Protein AF-0000000082937594 (afdb_homodimer)

Solvent-accessible surface area (backbone atoms only — not comparable to full-atom values): 28287 Å² total; per-residue (Å²): 107,52,83,74,74,32,84,75,41,49,73,41,79,60,53,69,94,80,66,46,32,29,34,35,37,44,93,90,44,48,30,33,34,30,58,64,59,48,89,61,48,63,60,37,21,73,70,55,38,29,62,51,67,73,51,75,46,75,46,94,88,66,49,33,39,36,32,23,52,54,73,66,56,42,58,41,51,65,80,52,63,70,39,54,64,53,30,38,51,51,35,52,48,46,65,32,62,67,58,35,53,50,47,43,70,75,66,46,61,71,57,47,70,68,55,52,52,52,52,50,59,66,31,70,66,42,53,51,38,43,73,75,30,68,66,56,31,50,53,54,49,51,49,61,74,43,51,83,73,46,73,74,88,71,62,20,45,27,54,75,63,68,54,42,74,33,28,38,38,32,79,85,72,45,67,27,60,51,83,61,79,62,49,42,29,20,55,55,38,51,39,51,26,53,36,39,78,66,64,44,59,74,92,47,44,59,62,50,29,54,46,37,69,48,82,81,44,69,63,55,52,50,32,14,50,51,45,46,52,54,50,46,54,53,48,34,53,51,24,55,76,69,67,36,59,66,61,26,51,17,38,49,43,33,49,52,56,70,75,99,107,52,85,75,75,32,85,74,41,48,72,40,79,59,52,68,94,80,66,47,32,30,34,34,40,42,93,90,44,48,32,33,34,31,58,63,58,48,88,61,49,62,61,36,21,76,70,55,36,28,61,51,66,72,50,74,45,75,45,93,89,67,50,34,38,34,31,23,52,53,72,66,56,42,57,41,49,66,80,53,64,70,38,55,65,53,30,36,50,52,35,52,49,46,66,32,61,66,58,34,54,50,48,43,71,75,65,45,62,72,56,47,69,67,55,52,51,52,54,50,59,67,31,69,67,42,53,52,37,44,72,74,32,67,66,56,30,52,53,53,49,50,50,62,74,43,51,81,73,45,73,74,87,71,65,20,45,27,53,74,63,69,56,41,73,33,27,38,37,32,77,84,72,46,68,25,59,50,82,61,79,62,50,42,30,20,55,55,38,50,41,51,28,53,36,38,77,67,62,45,59,73,91,45,45,59,62,49,29,53,46,37,69,48,80,82,44,68,61,53,51,52,33,13,50,51,43,47,52,54,52,46,53,52,46,35,54,52,24,57,76,69,66,36,58,66,60,27,50,17,39,50,43,32,51,52,58,70,76,99

InterPro domains:
  IPR002575 Aminoglycoside phosphotransferase [PF01636] (14-214)
  IPR011009 Protein kinase-like domain superfamily [SSF56112] (3-231)
  IPR052077 Cell Cycle Regulator and Phase Variation Mediator [PTHR40086] (3-246)

Organism: NCBI:txid1808955

pLDDT: mean 93.01, std 6.64, range [60.53, 98.81]

Radius of gyration: 26.79 Å; Cα contacts (8 Å, |Δi|>4): 772; chains: 2; bounding box: 60×71×58 Å

Secondary structure (DSSP, 8-state):
-HHHH-TTSEEEE---SSS-EEEEEETTEEEEEEET--TTHHHHHHTTSSSPEEEEEE-TTS-EEEEEE--SEEEPPGGGGG-HHHHHHHHHHHT-HHHHHHHHHTT--B--HHHHHHHHHHSHHHHHHHHH-HHHHHHHHHHHHHGGG---S--EEE-S---GGGEEEETT--EEE---TT-EEE-THHHHHHHHHHHS-GGGHHHHHHHHT----HHHHHHHHHHHHHHHHHHHHHHHHTT-HHHHHHHHHHHHHHH-/-HHHH-TTSEEEE---SSS-EEEEEETTEEEEEEET--TTHHHHHHTTSSSPEEEEEE-TTS-EEEEEE--SEEEPPGGGGG-HHHHHHHHHHHT-HHHHHHHHHTT--B--HHHHHHHHHHSHHHHHHHHH-HHHHHHHHHHHHHGGG---S--EEE-S---GGGEEEETT--EEE---TT-EEE-THHHHHHHHHHHS-GGGHHHHHHHHT----HHHHHHHHHHHHHHHHHHHHHHHHTT-HHHHHHHHHHHHHHH-

Structure (mmCIF, N/CA/C/O backbone):
data_AF-0000000082937594-model_v1
#
loop_
_entity.id
_entity.type
_entity.pdbx_description
1 polymer 'Phosphotransferase family protein'
#
loop_
_atom_site.group_PDB
_atom_site.id
_atom_site.type_symbol
_atom_site.label_atom_id
_atom_site.label_alt_id
_atom_site.label_comp_id
_atom_site.label_asym_id
_atom_site.label_entity_id
_atom_site.label_seq_id
_atom_site.pdbx_PDB_ins_code
_atom_site.Cartn_x
_atom_site.Cartn_y
_atom_site.Cartn_z
_atom_site.occupancy
_atom_site.B_iso_or_equiv
_atom_site.auth_seq_id
_atom_site.auth_comp_id
_atom_site.auth_asym_id
_atom_site.auth_atom_id
_atom_site.pdbx_PDB_model_num
ATOM 1 N N . MET A 1 1 ? 28.141 16.672 8.039 1 61.06 1 MET A N 1
ATOM 2 C CA . MET A 1 1 ? 27.453 16.891 9.305 1 61.06 1 MET A CA 1
ATOM 3 C C . MET A 1 1 ? 28.438 17 10.461 1 61.06 1 MET A C 1
ATOM 5 O O . MET A 1 1 ? 28.266 17.844 11.352 1 61.06 1 MET A O 1
ATOM 9 N N . GLU A 1 2 ? 29.469 16.203 10.398 1 60.94 2 GLU A N 1
ATOM 10 C CA . GLU A 1 2 ? 30.469 16.312 11.453 1 60.94 2 GLU A CA 1
ATOM 11 C C . GLU A 1 2 ? 31.125 17.688 11.445 1 60.94 2 GLU A C 1
ATOM 13 O O . GLU A 1 2 ? 31.422 18.25 12.508 1 60.94 2 GLU A O 1
ATOM 18 N N . ASP A 1 3 ? 31.266 18.188 10.266 1 66.94 3 ASP A N 1
ATOM 19 C CA . ASP A 1 3 ? 31.875 19.5 10.164 1 66.94 3 ASP A CA 1
ATOM 20 C C . ASP A 1 3 ? 30.938 20.594 10.695 1 66.94 3 ASP A C 1
ATOM 22 O O . ASP A 1 3 ? 31.391 21.656 11.109 1 66.94 3 ASP A O 1
ATOM 26 N N . LEU A 1 4 ? 29.734 20.266 10.75 1 72.5 4 LEU A N 1
ATOM 27 C CA . LEU A 1 4 ? 28.719 21.25 11.141 1 72.5 4 LEU A CA 1
ATOM 28 C C . LEU A 1 4 ? 28.656 21.375 12.656 1 72.5 4 LEU A C 1
ATOM 30 O O . LEU A 1 4 ? 28.562 22.469 13.195 1 72.5 4 LEU A O 1
ATOM 34 N N . LEU A 1 5 ? 28.703 20.266 13.383 1 77.56 5 LEU A N 1
ATOM 35 C CA . LEU A 1 5 ? 28.5 20.281 14.828 1 77.56 5 LEU A CA 1
ATOM 36 C C . LEU A 1 5 ? 29.828 20.156 15.562 1 77.56 5 LEU A C 1
ATOM 38 O O . LEU A 1 5 ? 29.938 20.531 16.734 1 77.56 5 LEU A O 1
ATOM 42 N N . GLY A 1 6 ? 30.797 19.766 14.844 1 79.06 6 GLY A N 1
ATOM 43 C CA . GLY A 1 6 ? 32.062 19.484 15.469 1 79.06 6 GLY A CA 1
ATOM 44 C C . GLY A 1 6 ? 32.344 18.016 15.68 1 79.06 6 GLY A C 1
ATOM 45 O O . GLY A 1 6 ? 31.391 17.203 15.703 1 79.06 6 GLY A O 1
ATOM 46 N N . LYS A 1 7 ? 33.562 17.562 15.773 1 78.5 7 LYS A N 1
ATOM 47 C CA . LYS A 1 7 ? 34.031 16.172 15.836 1 78.5 7 LYS A CA 1
ATOM 48 C 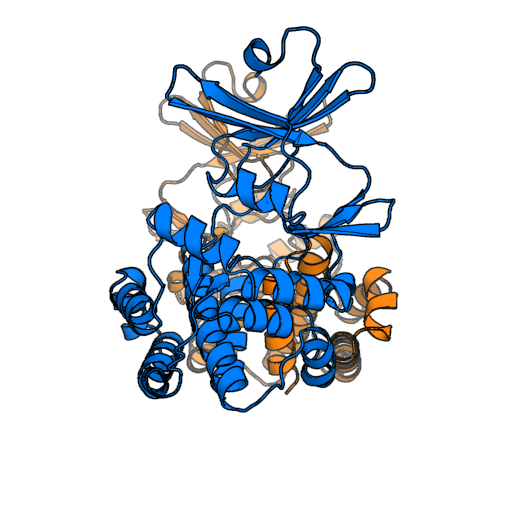C . LYS A 1 7 ? 33.531 15.5 17.109 1 78.5 7 LYS A C 1
ATOM 50 O O . LYS A 1 7 ? 33.531 14.273 17.203 1 78.5 7 LYS A O 1
ATOM 55 N N . GLU A 1 8 ? 33.094 16.312 18.047 1 87.5 8 GLU A N 1
ATOM 56 C CA . GLU A 1 8 ? 32.719 15.758 19.328 1 87.5 8 GLU A CA 1
ATOM 57 C C . GLU A 1 8 ? 31.297 15.18 19.281 1 87.5 8 GLU A C 1
ATOM 59 O O . GLU A 1 8 ? 30.891 14.438 20.172 1 87.5 8 GLU A O 1
ATOM 64 N N . TRP A 1 9 ? 30.578 15.562 18.328 1 89 9 TRP A N 1
ATOM 65 C CA . TRP A 1 9 ? 29.188 15.117 18.219 1 89 9 TRP A CA 1
ATOM 66 C C . TRP A 1 9 ? 29.109 13.766 17.516 1 89 9 TRP A C 1
ATOM 68 O O . TRP A 1 9 ? 29.812 13.516 16.547 1 89 9 TRP A O 1
ATOM 78 N N . ASP A 1 10 ? 28.375 12.891 18.109 1 90.12 10 ASP A N 1
ATOM 79 C CA . ASP A 1 10 ? 28.031 11.625 17.469 1 90.12 10 ASP A CA 1
ATOM 80 C C . ASP A 1 10 ? 26.75 11.766 16.641 1 90.12 10 ASP A C 1
ATOM 82 O O . ASP A 1 10 ? 25.688 12.047 17.172 1 90.12 10 ASP A O 1
ATOM 86 N N . ILE A 1 11 ? 26.906 11.602 15.359 1 87.44 11 ILE A N 1
ATOM 87 C CA . ILE A 1 11 ? 25.781 11.859 14.461 1 87.44 11 ILE A CA 1
ATOM 88 C C . ILE A 1 11 ? 25.375 10.555 13.773 1 87.44 11 ILE A C 1
ATOM 90 O O . ILE A 1 11 ? 26.203 9.836 13.234 1 87.44 11 ILE A O 1
ATOM 94 N N . HIS A 1 12 ? 24.109 10.25 13.844 1 87.56 12 HIS A N 1
ATOM 95 C CA . HIS A 1 12 ? 23.547 9.055 13.227 1 87.56 12 HIS A CA 1
ATOM 96 C C . HIS A 1 12 ? 22.281 9.375 12.445 1 87.56 12 HIS A C 1
ATOM 98 O O . HIS A 1 12 ? 21.562 10.32 12.781 1 87.56 12 HIS A O 1
ATOM 104 N N . PRO A 1 13 ? 22.094 8.641 11.383 1 84.19 13 PRO A N 1
ATOM 105 C CA . PRO A 1 13 ? 20.812 8.82 10.703 1 84.19 13 PRO A CA 1
ATOM 106 C C . PRO A 1 13 ? 19.609 8.57 11.617 1 84.19 13 PRO A C 1
ATOM 108 O O . PRO A 1 13 ? 19.656 7.672 12.461 1 84.19 13 PRO A O 1
ATOM 111 N N . ALA A 1 14 ? 18.672 9.477 11.602 1 78.62 14 ALA A N 1
ATOM 112 C CA . ALA A 1 14 ? 17.484 9.352 12.453 1 78.62 14 ALA A CA 1
ATOM 113 C C . ALA A 1 14 ? 16.375 8.578 11.75 1 78.62 14 ALA A C 1
ATOM 115 O O . ALA A 1 14 ? 15.312 8.352 12.32 1 78.62 14 ALA A O 1
ATOM 116 N N . GLY A 1 15 ? 16.625 8.016 10.641 1 70.88 15 GLY A N 1
ATOM 117 C CA . GLY A 1 15 ? 15.602 7.305 9.891 1 70.88 15 GLY A CA 1
ATOM 118 C C . GLY A 1 15 ? 14.703 8.227 9.086 1 70.88 15 GLY A C 1
ATOM 119 O O . GLY A 1 15 ? 15.039 9.383 8.852 1 70.88 15 GLY A O 1
ATOM 120 N N . GLY A 1 16 ? 13.727 7.82 8.469 1 68.25 16 GLY A N 1
ATOM 121 C CA . GLY A 1 16 ? 12.75 8.555 7.672 1 68.25 16 GLY A CA 1
ATOM 122 C C . GLY A 1 16 ? 12.82 8.219 6.191 1 68.25 16 GLY A C 1
ATOM 123 O O . GLY A 1 16 ? 13.828 7.703 5.711 1 68.25 16 GLY A O 1
ATOM 124 N N . ALA A 1 17 ? 11.82 8.641 5.598 1 62.81 17 ALA A N 1
ATOM 125 C CA . ALA A 1 17 ? 11.672 8.289 4.191 1 62.81 17 ALA A CA 1
ATOM 126 C C . ALA A 1 17 ? 12.641 9.078 3.318 1 62.81 17 ALA A C 1
ATOM 128 O O . ALA A 1 17 ? 13.047 8.617 2.25 1 62.81 17 ALA A O 1
ATOM 129 N N . THR A 1 18 ? 13.047 10.227 3.779 1 64.5 18 THR A N 1
ATOM 130 C CA . THR A 1 18 ? 13.812 11.133 2.926 1 64.5 18 THR A CA 1
ATOM 131 C C . THR A 1 18 ? 15.312 10.93 3.121 1 64.5 18 THR A C 1
ATOM 133 O O . THR A 1 18 ? 16.109 11.344 2.281 1 64.5 18 THR A O 1
ATOM 136 N N . GLY A 1 19 ? 15.711 10.391 4.219 1 69.31 19 GLY A N 1
ATOM 137 C CA . GLY A 1 19 ? 17.125 10.211 4.516 1 69.31 19 GLY A CA 1
ATOM 138 C C . GLY A 1 19 ? 17.812 11.508 4.887 1 69.31 19 GLY A C 1
ATOM 139 O O . GLY A 1 19 ? 19.047 11.57 4.926 1 69.31 19 GLY A O 1
ATOM 140 N N . GLU A 1 20 ? 17.125 12.516 5.215 1 80 20 GLU A N 1
ATOM 141 C CA . GLU A 1 20 ? 17.703 13.836 5.449 1 80 20 GLU A CA 1
ATOM 142 C C . GLU A 1 20 ? 17.641 14.203 6.93 1 80 20 GLU A C 1
ATOM 144 O O . GLU A 1 20 ? 17.875 15.359 7.297 1 80 20 GLU A O 1
ATOM 149 N N . ALA A 1 21 ? 17.266 13.242 7.73 1 86.19 21 ALA A N 1
ATOM 150 C CA . ALA A 1 21 ? 17.125 13.5 9.164 1 86.19 21 ALA A CA 1
ATOM 151 C C . ALA A 1 21 ? 18.219 12.781 9.953 1 86.19 21 ALA A C 1
ATOM 153 O O . ALA A 1 21 ? 18.562 11.641 9.648 1 86.19 21 ALA A O 1
ATOM 154 N N . TYR A 1 22 ? 18.812 13.484 10.992 1 88.5 22 TYR A N 1
ATOM 155 C CA . TYR A 1 22 ? 19.891 12.93 11.789 1 88.5 22 TYR A CA 1
ATOM 156 C C . TYR A 1 22 ? 19.688 13.219 13.273 1 88.5 22 TYR A C 1
ATOM 158 O O . TYR A 1 22 ? 19 14.188 13.633 1 88.5 22 TYR A O 1
ATOM 166 N N . PHE A 1 23 ? 20.188 12.336 14.008 1 90.25 23 PHE A N 1
ATOM 167 C CA . PHE A 1 23 ? 20.281 12.484 15.453 1 90.25 23 PHE A CA 1
ATOM 168 C C . PHE A 1 23 ? 21.719 12.75 15.883 1 90.25 23 PHE A C 1
ATOM 170 O O . PHE A 1 23 ? 22.641 12.07 15.43 1 90.25 23 PHE A O 1
A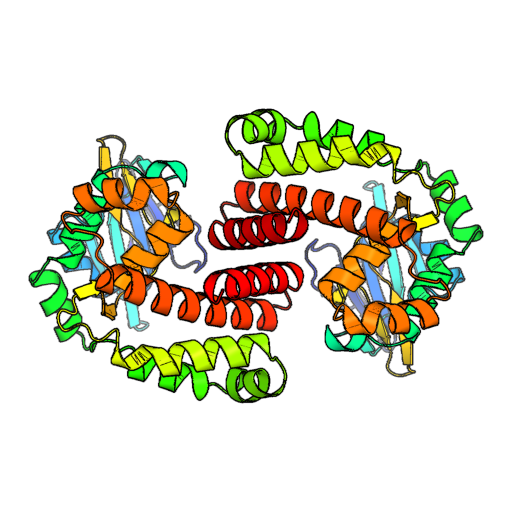TOM 177 N N . ALA A 1 24 ? 21.891 13.781 16.656 1 91.81 24 ALA A N 1
ATOM 178 C CA . ALA A 1 24 ? 23.219 14.141 17.141 1 91.81 24 ALA A CA 1
ATOM 179 C C . ALA A 1 24 ? 23.25 14.172 18.672 1 91.81 24 ALA A C 1
ATOM 181 O O . ALA A 1 24 ? 22.328 14.695 19.312 1 91.81 24 ALA A O 1
ATOM 182 N N . LYS A 1 25 ? 24.297 13.57 19.172 1 92.56 25 LYS A N 1
ATOM 183 C CA . LYS A 1 25 ? 24.438 13.516 20.625 1 92.56 25 LYS A CA 1
ATOM 184 C C . LYS A 1 25 ? 25.828 13.961 21.062 1 92.56 25 LYS A C 1
ATOM 186 O O . LYS A 1 25 ? 26.828 13.609 20.422 1 92.56 25 LYS A O 1
ATOM 191 N N . PHE A 1 26 ? 25.922 14.883 22.031 1 90.75 26 PHE A N 1
ATOM 192 C CA . PHE A 1 26 ? 27.141 15.305 22.703 1 90.75 26 PHE A CA 1
ATOM 193 C C . PHE A 1 26 ? 26.906 15.492 24.188 1 90.75 26 PHE A C 1
ATOM 195 O O . PHE A 1 26 ? 26.203 16.422 24.609 1 90.75 26 PHE A O 1
ATOM 202 N N . GLU A 1 27 ? 27.531 14.609 24.953 1 90.94 27 GLU A N 1
ATOM 203 C CA . GLU A 1 27 ? 27.297 14.625 26.391 1 90.94 27 GLU A CA 1
ATOM 204 C C . GLU A 1 27 ? 25.812 14.516 26.719 1 90.94 27 GLU A C 1
ATOM 206 O O . GLU A 1 27 ? 25.141 13.578 26.281 1 90.94 27 GLU A O 1
ATOM 211 N N . ASP A 1 28 ? 25.234 15.547 27.219 1 89.81 28 ASP A N 1
ATOM 212 C CA . ASP A 1 28 ? 23.828 15.484 27.594 1 89.81 28 ASP A CA 1
ATOM 213 C C . ASP A 1 28 ? 22.953 16.219 26.578 1 89.81 28 ASP A C 1
ATOM 215 O O . ASP A 1 28 ? 21.734 16.281 26.734 1 89.81 28 ASP A O 1
ATOM 219 N N . LYS A 1 29 ? 23.625 16.641 25.562 1 90.56 29 LYS A N 1
ATOM 220 C CA . LYS A 1 29 ? 22.875 17.375 24.531 1 90.56 29 LYS A CA 1
ATOM 221 C C . LYS A 1 29 ? 22.453 16.438 23.406 1 90.56 29 LYS A C 1
ATOM 223 O O . LYS A 1 29 ? 23.234 15.594 22.969 1 90.56 29 LYS A O 1
ATOM 228 N N . ARG A 1 30 ? 21.25 16.547 23.125 1 93.94 30 ARG A N 1
ATOM 229 C CA . ARG A 1 30 ? 20.703 15.773 22 1 93.94 30 ARG A CA 1
ATOM 230 C C . ARG A 1 30 ? 19.984 16.688 21.016 1 93.94 30 ARG A C 1
ATOM 232 O O . ARG A 1 30 ? 19.172 17.531 21.422 1 93.94 30 ARG A O 1
ATOM 239 N N . LEU A 1 31 ? 20.281 16.438 19.656 1 93.38 31 LEU A N 1
ATOM 240 C CA . LEU A 1 31 ? 19.703 17.297 18.625 1 93.38 31 LEU A CA 1
ATOM 241 C C . LEU A 1 31 ? 19.125 16.453 17.484 1 93.38 31 LEU A C 1
ATOM 243 O O . LEU A 1 31 ? 19.656 15.398 17.172 1 93.38 31 LEU A O 1
ATOM 247 N N . PHE A 1 32 ? 18.031 16.984 17.016 1 93.69 32 PHE A N 1
ATOM 248 C CA . PHE A 1 32 ? 17.516 16.5 15.734 1 93.69 32 PHE A CA 1
ATOM 249 C C . PHE A 1 32 ? 17.938 17.422 14.594 1 93.69 32 PHE A C 1
ATOM 251 O O . PHE A 1 32 ? 17.625 18.609 14.609 1 93.69 32 PHE A O 1
ATOM 258 N N . LEU A 1 33 ? 18.625 16.844 13.641 1 92.06 33 LEU A N 1
ATOM 259 C CA . LEU A 1 33 ? 19.109 17.625 12.508 1 92.06 33 LEU A CA 1
ATOM 260 C C . LEU A 1 33 ? 18.344 17.25 11.234 1 92.06 33 LEU A C 1
ATOM 262 O O . LEU A 1 33 ? 18.078 16.078 10.992 1 92.06 33 LEU A O 1
ATOM 266 N N . LYS A 1 34 ? 17.984 18.203 10.531 1 91.25 34 LYS A N 1
ATOM 267 C CA . LYS A 1 34 ? 17.328 17.969 9.25 1 91.25 34 LYS A CA 1
ATOM 268 C C . LYS A 1 34 ? 17.859 18.906 8.172 1 91.25 34 LYS A C 1
ATOM 270 O O . LYS A 1 34 ? 18.047 20.094 8.422 1 91.25 34 LYS A O 1
ATOM 275 N N . ARG A 1 35 ? 18.047 18.344 7.055 1 89 35 ARG A N 1
ATOM 276 C CA . ARG A 1 35 ? 18.531 19.125 5.918 1 89 35 ARG A CA 1
ATOM 277 C C . ARG A 1 35 ? 17.375 19.703 5.125 1 89 35 ARG A C 1
ATOM 279 O O . ARG A 1 35 ? 16.406 19 4.812 1 89 35 ARG A O 1
ATOM 286 N N . ASN A 1 36 ? 17.469 21.078 4.895 1 85.31 36 ASN A N 1
ATOM 287 C CA . ASN A 1 36 ? 16.547 21.812 4.039 1 85.31 36 ASN A CA 1
ATOM 288 C C . ASN A 1 36 ? 15.109 21.766 4.574 1 85.31 36 ASN A C 1
ATOM 290 O O . ASN A 1 36 ? 14.172 21.5 3.824 1 85.31 36 ASN A O 1
ATOM 294 N N . SER A 1 37 ? 15.07 21.922 5.805 1 81.44 37 SER A N 1
ATOM 295 C CA . SER A 1 37 ? 13.766 22.016 6.453 1 81.44 37 SER A CA 1
ATOM 296 C C . SER A 1 37 ? 13.023 23.281 6.035 1 81.44 37 SER A C 1
ATOM 298 O O . SER A 1 37 ? 13.641 24.234 5.555 1 81.44 37 SER A O 1
ATOM 300 N N . SER A 1 38 ? 11.797 23.312 6.227 1 80.56 38 SER A N 1
ATOM 301 C CA . SER A 1 38 ? 10.93 24.422 5.863 1 80.56 38 SER A CA 1
ATOM 302 C C . SER A 1 38 ? 11.383 25.719 6.531 1 80.56 38 SER A C 1
ATOM 304 O O . SER A 1 38 ? 11.703 25.734 7.723 1 80.56 38 SER A O 1
ATOM 306 N N . PRO A 1 39 ? 11.5 26.844 5.762 1 83.62 39 PRO A N 1
ATOM 307 C CA . PRO A 1 39 ? 11.773 28.141 6.383 1 83.62 39 PRO A CA 1
ATOM 308 C C . PRO A 1 39 ? 10.711 28.547 7.41 1 83.62 39 PRO A C 1
ATOM 310 O O . PRO A 1 39 ? 10.922 29.469 8.195 1 83.62 39 PRO A O 1
ATOM 313 N N . PHE A 1 40 ? 9.664 27.781 7.43 1 88.94 40 PHE A N 1
ATOM 314 C CA . PHE A 1 40 ? 8.5 27.953 8.289 1 88.94 40 PHE A CA 1
ATOM 315 C C . PHE A 1 40 ? 8.797 27.469 9.711 1 88.94 40 PHE A C 1
ATOM 317 O O . PHE A 1 40 ? 8.039 27.75 10.641 1 88.94 40 PHE A O 1
ATOM 324 N N . LEU A 1 41 ? 9.938 26.906 9.906 1 91.75 41 LEU A N 1
ATOM 325 C CA . LEU A 1 41 ? 10.227 26.141 11.109 1 91.75 41 LEU A CA 1
ATOM 326 C C . LEU A 1 41 ? 10.391 27.062 12.32 1 91.75 41 LEU A C 1
ATOM 328 O O . LEU A 1 41 ? 9.977 26.719 13.43 1 91.75 41 LEU A O 1
ATOM 332 N N . ALA A 1 42 ? 10.922 28.234 12.109 1 91 42 ALA A N 1
ATOM 333 C CA . ALA A 1 42 ? 11.172 29.172 13.211 1 91 42 ALA A CA 1
ATOM 334 C C . ALA A 1 42 ? 9.867 29.625 13.859 1 91 42 ALA A C 1
ATOM 336 O O . ALA A 1 42 ? 9.758 29.656 15.086 1 91 42 ALA A O 1
ATOM 337 N N . VAL A 1 43 ? 8.914 29.969 13.094 1 93.56 43 VAL A N 1
ATOM 338 C CA . VAL A 1 43 ? 7.629 30.438 13.609 1 93.56 43 VAL A CA 1
ATOM 339 C C . VAL A 1 43 ? 6.891 29.281 14.273 1 93.56 43 VAL A C 1
ATOM 341 O O . VAL A 1 43 ? 6.262 29.453 15.32 1 93.56 43 VAL A O 1
ATOM 344 N N . LEU A 1 44 ? 6.941 28.078 13.672 1 96.25 44 LEU A N 1
ATOM 345 C CA . LEU A 1 44 ? 6.348 26.891 14.273 1 96.25 44 LEU A CA 1
ATOM 346 C C . LEU A 1 44 ? 6.922 26.641 15.664 1 96.25 44 LEU A C 1
ATOM 348 O O . LEU A 1 44 ? 6.18 26.328 16.594 1 96.25 44 LEU A O 1
ATOM 352 N N . SER A 1 45 ? 8.25 26.781 15.742 1 95.5 45 SER A N 1
ATOM 353 C CA . SER A 1 45 ? 8.938 26.609 17.016 1 95.5 45 SER A CA 1
ATOM 354 C C . SER A 1 45 ? 8.477 27.641 18.047 1 95.5 45 SER A C 1
ATOM 356 O O . SER A 1 45 ? 8.172 27.297 19.188 1 95.5 45 SER A O 1
ATOM 358 N N . ALA A 1 46 ? 8.367 28.875 17.625 1 94.25 46 ALA A N 1
ATOM 359 C CA . ALA A 1 46 ? 7.949 29.969 18.5 1 94.25 46 ALA A CA 1
ATOM 360 C C . ALA A 1 46 ? 6.531 29.734 19.016 1 94.25 46 ALA A C 1
ATOM 362 O O . ALA A 1 46 ? 6.223 30.062 20.156 1 94.25 46 ALA A O 1
ATOM 363 N N . GLU A 1 47 ? 5.707 29.141 18.234 1 94.94 47 GLU A N 1
ATOM 364 C CA . GLU A 1 47 ? 4.312 28.906 18.594 1 94.94 47 GLU A CA 1
ATOM 365 C C . GLU A 1 47 ? 4.148 27.609 19.375 1 94.94 47 GLU A C 1
ATOM 367 O O . GLU A 1 47 ? 3.045 27.281 19.812 1 94.94 47 GLU A O 1
ATOM 372 N N . GLY A 1 48 ? 5.168 26.859 19.5 1 95.31 48 GLY A N 1
ATOM 373 C CA . GLY A 1 48 ? 5.121 25.641 20.266 1 95.31 48 GLY A CA 1
ATOM 374 C C . GLY A 1 48 ? 4.469 24.484 19.531 1 95.31 48 GLY A C 1
ATOM 375 O O . GLY A 1 48 ? 3.932 23.562 20.156 1 95.31 48 GLY A O 1
ATOM 376 N N . ILE A 1 49 ? 4.527 24.547 18.234 1 97.31 49 ILE A N 1
ATOM 377 C CA . ILE A 1 49 ? 3.891 23.531 17.406 1 97.31 49 ILE A CA 1
ATOM 378 C C . ILE A 1 49 ? 4.879 22.391 17.141 1 97.31 49 ILE A C 1
ATOM 380 O O . ILE A 1 49 ? 4.484 21.234 17.016 1 97.31 49 ILE A O 1
ATOM 384 N N . VAL A 1 50 ? 6.199 22.734 17 1 97.06 50 VAL A N 1
ATOM 385 C CA . VAL A 1 50 ? 7.297 21.797 16.859 1 97.06 50 VAL A CA 1
ATOM 386 C C . VAL A 1 50 ? 8.289 21.969 18 1 97.06 50 VAL A C 1
ATOM 388 O O . VAL A 1 50 ? 8.25 22.984 18.719 1 97.06 50 VAL A O 1
ATOM 391 N N . PRO A 1 51 ? 9.164 20.953 18.188 1 95.88 51 PRO A N 1
ATOM 392 C CA . PRO A 1 51 ? 10.211 21.156 19.188 1 95.88 51 PRO A CA 1
ATOM 393 C C . PRO A 1 51 ? 11.031 22.406 18.953 1 95.88 51 PRO A C 1
ATOM 395 O O . PRO A 1 51 ? 11.172 22.859 17.812 1 95.88 51 PRO A O 1
ATOM 398 N N . LYS A 1 52 ? 11.578 22.906 19.969 1 95.94 52 LYS A N 1
ATOM 399 C CA . LYS A 1 52 ? 12.297 24.172 19.953 1 95.94 52 LYS A CA 1
ATOM 400 C C . LYS A 1 52 ? 13.438 24.125 18.938 1 95.94 52 LYS A C 1
ATOM 402 O O . LYS A 1 52 ? 14.211 23.172 18.891 1 95.94 52 LYS A O 1
ATOM 407 N N . LEU A 1 53 ? 13.477 25.141 18.078 1 95.56 53 LEU A N 1
ATOM 408 C CA . LEU A 1 53 ? 14.578 25.344 17.156 1 95.56 53 LEU A CA 1
ATOM 409 C C . LEU A 1 53 ? 15.805 25.891 17.875 1 95.56 53 LEU A C 1
ATOM 411 O O . LEU A 1 53 ? 15.719 26.922 18.562 1 95.56 53 LEU A O 1
ATOM 415 N N . VAL A 1 54 ? 16.906 25.203 17.688 1 94.25 54 VAL A N 1
ATOM 416 C CA . VAL A 1 54 ? 18.125 25.609 18.375 1 94.25 54 VAL A CA 1
ATOM 417 C C . VAL A 1 54 ? 18.953 26.516 17.469 1 94.25 54 VAL A C 1
ATOM 419 O O . VAL A 1 54 ? 19.344 27.609 17.859 1 94.25 54 VAL A O 1
ATOM 422 N N . TRP A 1 55 ? 19.188 26.062 16.25 1 92 55 TRP A N 1
ATOM 423 C CA . TRP A 1 55 ? 19.891 26.906 15.297 1 92 55 TRP A CA 1
ATOM 424 C C . TRP A 1 55 ? 19.609 26.469 13.867 1 92 55 TRP A C 1
ATOM 426 O O . TRP A 1 55 ? 19.078 25.375 13.633 1 92 55 TRP A O 1
ATOM 436 N N . THR A 1 56 ? 19.766 27.344 12.969 1 91.88 56 THR A N 1
ATOM 437 C CA . THR A 1 56 ? 19.75 27.125 11.523 1 91.88 56 THR A CA 1
ATOM 438 C C . THR A 1 56 ? 21.094 27.531 10.906 1 91.88 56 THR A C 1
ATOM 440 O O . THR A 1 56 ? 21.625 28.594 11.211 1 91.88 56 THR A O 1
ATOM 443 N N . LYS A 1 57 ? 21.656 26.688 10.102 1 89.75 57 LYS A N 1
ATOM 444 C CA . LYS A 1 57 ? 22.953 26.984 9.477 1 89.75 57 LYS A CA 1
ATOM 445 C C . LYS A 1 57 ? 22.906 26.719 7.977 1 89.75 57 LYS A C 1
ATOM 447 O O . LYS A 1 57 ? 22.422 25.672 7.539 1 89.75 57 LYS A O 1
ATOM 452 N N . ARG A 1 58 ? 23.375 27.656 7.281 1 88.88 58 ARG A N 1
ATOM 453 C CA . ARG A 1 58 ? 23.516 27.484 5.84 1 88.88 58 ARG A CA 1
ATOM 454 C C . ARG A 1 58 ? 24.906 26.953 5.48 1 88.88 58 ARG A C 1
ATOM 456 O O . ARG A 1 58 ? 25.906 27.469 5.961 1 88.88 58 ARG A O 1
ATOM 463 N N . LEU A 1 59 ? 24.891 25.953 4.648 1 86.38 59 LEU A N 1
ATOM 464 C CA . LEU A 1 59 ? 26.156 25.375 4.211 1 86.38 59 LEU A CA 1
ATOM 465 C C . LEU A 1 59 ? 26.641 26.031 2.926 1 86.38 59 LEU A C 1
ATOM 467 O O . LEU A 1 59 ? 25.891 26.766 2.271 1 86.38 59 LEU A O 1
ATOM 471 N N . GLU A 1 60 ? 27.906 25.703 2.586 1 86.06 60 GLU A N 1
ATOM 472 C CA . GLU A 1 60 ? 28.516 26.297 1.407 1 86.06 60 GLU A CA 1
ATOM 473 C C . GLU A 1 60 ? 27.812 25.859 0.129 1 86.06 60 GLU A C 1
ATOM 475 O O . GLU A 1 60 ? 27.734 26.625 -0.836 1 86.06 60 GLU A O 1
ATOM 480 N N . ASN A 1 61 ? 27.281 24.75 0.145 1 88.75 61 ASN A N 1
ATOM 481 C CA . ASN A 1 61 ? 26.656 24.203 -1.053 1 88.75 61 ASN A CA 1
ATOM 482 C C . ASN A 1 61 ? 25.234 24.734 -1.227 1 88.75 61 ASN A C 1
ATOM 484 O O . ASN A 1 61 ? 24.547 24.359 -2.174 1 88.75 61 ASN A O 1
ATOM 488 N N . GLY A 1 62 ? 24.859 25.531 -0.248 1 87.81 62 GLY A N 1
ATOM 489 C CA . GLY A 1 62 ? 23.547 26.125 -0.357 1 87.81 62 GLY A CA 1
ATOM 490 C C . GLY A 1 62 ? 22.516 25.438 0.515 1 87.81 62 GLY A C 1
ATOM 491 O O . GLY A 1 62 ? 21.422 25.969 0.742 1 87.81 62 GLY A O 1
ATOM 492 N N . ASP A 1 63 ? 22.859 24.297 1.028 1 87.88 63 ASP A N 1
ATOM 493 C CA . ASP A 1 63 ? 21.938 23.578 1.905 1 87.88 63 ASP A CA 1
ATOM 494 C C . ASP A 1 63 ? 21.781 24.297 3.242 1 87.88 63 ASP A C 1
ATOM 496 O O . ASP A 1 63 ? 22.688 25.016 3.676 1 87.88 63 ASP A O 1
ATOM 500 N N . VAL A 1 64 ? 20.609 24.156 3.797 1 89.38 64 VAL A N 1
ATOM 501 C CA . VAL A 1 64 ? 20.344 24.703 5.121 1 89.38 64 VAL A CA 1
ATOM 502 C C . VAL A 1 64 ? 20.078 23.562 6.109 1 89.38 64 VAL A C 1
ATOM 504 O O . VAL A 1 64 ? 19.266 22.672 5.844 1 89.38 64 VAL A O 1
ATOM 507 N N . ILE A 1 65 ? 20.797 23.547 7.191 1 90.44 65 ILE A N 1
ATOM 508 C CA . ILE A 1 65 ? 20.609 22.562 8.25 1 90.44 65 ILE A CA 1
ATOM 509 C C . ILE A 1 65 ? 19.922 23.219 9.445 1 90.44 65 ILE A C 1
ATOM 511 O O . ILE A 1 65 ? 20.281 24.328 9.844 1 90.44 65 ILE A O 1
ATOM 515 N N . THR A 1 66 ? 18.953 22.609 9.922 1 92.94 66 THR A N 1
ATOM 516 C CA . THR A 1 66 ? 18.297 23.062 11.148 1 92.94 66 THR A CA 1
ATOM 517 C C . THR A 1 66 ? 18.516 22.062 12.281 1 92.94 66 THR A C 1
ATOM 519 O O . THR A 1 66 ? 18.578 20.859 12.047 1 92.94 66 THR A O 1
ATOM 522 N N . ALA A 1 67 ? 18.672 22.562 13.422 1 92.94 67 ALA A N 1
ATOM 523 C CA . ALA A 1 67 ? 18.797 21.766 14.633 1 92.94 67 ALA A CA 1
ATOM 524 C C . ALA A 1 67 ? 17.656 22.062 15.609 1 92.94 67 ALA A C 1
ATOM 526 O O . ALA A 1 67 ? 17.422 23.219 15.953 1 92.94 67 ALA A O 1
ATOM 527 N N . GLN A 1 68 ? 16.938 21 15.953 1 94.19 68 GLN A N 1
ATOM 528 C CA . GLN A 1 68 ? 15.906 21.094 16.984 1 94.19 68 GLN A CA 1
ATOM 529 C C . GLN A 1 68 ? 16.234 20.203 18.172 1 94.19 68 GLN A C 1
ATOM 531 O O . GLN A 1 68 ? 17.016 19.25 18.047 1 94.19 68 GLN A O 1
ATOM 536 N N . HIS A 1 69 ? 15.672 20.547 19.297 1 92.25 69 HIS A N 1
ATOM 537 C CA . HIS A 1 69 ? 15.844 19.688 20.453 1 92.25 69 HIS A CA 1
ATOM 538 C C . HIS A 1 69 ? 15.289 18.297 20.203 1 92.25 69 HIS A C 1
ATOM 540 O O . HIS A 1 69 ? 14.172 18.156 19.688 1 92.25 69 HIS A O 1
ATOM 546 N N . TRP A 1 70 ? 16.141 17.312 20.5 1 90.94 70 TRP A N 1
ATOM 547 C CA . TRP A 1 70 ? 15.609 15.961 20.516 1 90.94 70 TRP A CA 1
ATOM 548 C C . TRP A 1 70 ? 14.875 15.688 21.828 1 90.94 70 TRP A C 1
ATOM 550 O O . TRP A 1 70 ? 15.445 15.828 22.906 1 90.94 70 TRP A O 1
ATOM 560 N N . LEU A 1 71 ? 13.656 15.383 21.734 1 91.25 71 LEU A N 1
ATOM 561 C CA . LEU A 1 71 ? 12.836 15.195 22.922 1 91.25 71 LEU A CA 1
ATOM 562 C C . LEU A 1 71 ? 12.523 13.719 23.141 1 91.25 71 LEU A C 1
ATOM 564 O O . LEU A 1 71 ? 12.336 12.969 22.172 1 91.25 71 LEU A O 1
ATOM 568 N N . ASP A 1 72 ? 12.539 13.328 24.453 1 92 72 ASP A N 1
ATOM 569 C CA . ASP A 1 72 ? 12.062 11.984 24.797 1 92 72 ASP A CA 1
ATOM 570 C C . ASP A 1 72 ? 10.555 11.867 24.594 1 92 72 ASP A C 1
ATOM 572 O O . ASP A 1 72 ? 9.797 12.734 25.031 1 92 72 ASP A O 1
ATOM 576 N N . GLY A 1 73 ? 10.219 10.945 23.891 1 95 73 GLY A N 1
ATOM 577 C CA . GLY A 1 73 ? 8.812 10.719 23.609 1 95 73 GLY A CA 1
ATOM 578 C C . GLY A 1 73 ? 8.586 9.656 22.547 1 95 73 GLY A C 1
ATOM 579 O O . GLY A 1 73 ? 9.398 8.742 22.391 1 95 73 GLY A O 1
ATOM 580 N N . ARG A 1 74 ? 7.504 9.688 21.969 1 95.12 74 ARG A N 1
ATOM 581 C CA . ARG A 1 74 ? 7.156 8.727 20.922 1 95.12 74 ARG A CA 1
ATOM 582 C C . ARG A 1 74 ? 6.254 9.359 19.875 1 95.12 74 ARG A C 1
ATOM 584 O O . ARG A 1 74 ? 5.559 10.344 20.156 1 95.12 74 ARG A O 1
ATOM 591 N N . GLU A 1 75 ? 6.297 8.852 18.719 1 94.62 75 GLU A N 1
ATOM 592 C CA . GLU A 1 75 ? 5.266 9.172 17.734 1 94.62 75 GLU A CA 1
ATOM 593 C C . GLU A 1 75 ? 3.9 8.648 18.188 1 94.62 75 GLU A C 1
ATOM 595 O O . GLU A 1 75 ? 3.814 7.691 18.953 1 94.62 75 GLU A O 1
ATOM 600 N N . LEU A 1 76 ? 2.906 9.328 17.703 1 96.88 76 LEU A N 1
ATOM 601 C CA . LEU A 1 76 ? 1.569 8.828 18 1 96.88 76 LEU A CA 1
ATOM 602 C C . LEU A 1 76 ? 1.299 7.535 17.234 1 96.88 76 LEU A C 1
ATOM 604 O O . LEU A 1 76 ? 1.854 7.316 16.156 1 96.88 76 LEU A O 1
ATOM 608 N N . LYS A 1 77 ? 0.505 6.652 17.891 1 93.31 77 LYS A N 1
ATOM 609 C CA . LYS A 1 77 ? -0.101 5.504 17.219 1 93.31 77 LYS A CA 1
ATOM 610 C C . LYS A 1 77 ? -1.475 5.859 16.656 1 93.31 77 LYS A C 1
ATOM 612 O O . LYS A 1 77 ? -2.062 6.875 17.031 1 93.31 77 LYS A O 1
ATOM 617 N N . PRO A 1 78 ? -2.01 5.035 15.805 1 92.25 78 PRO A N 1
ATOM 618 C CA . PRO A 1 78 ? -3.305 5.348 15.195 1 92.25 78 PRO A CA 1
ATOM 619 C C . PRO A 1 78 ? -4.398 5.605 16.234 1 92.25 78 PRO A C 1
ATOM 621 O O . PRO A 1 78 ? -5.156 6.57 16.109 1 92.25 78 PRO A O 1
ATOM 624 N N . ILE A 1 79 ? -4.391 4.871 17.25 1 90 79 ILE A N 1
ATOM 625 C CA . ILE A 1 79 ? -5.438 4.988 18.25 1 90 79 ILE A CA 1
ATOM 626 C C . ILE A 1 79 ? -5.305 6.32 18.984 1 90 79 ILE A C 1
ATOM 628 O O . ILE A 1 79 ? -6.301 6.891 19.438 1 90 79 ILE A O 1
ATOM 632 N N . ASP A 1 80 ? -4.121 6.902 19 1 96.44 80 ASP A N 1
ATOM 633 C CA . ASP A 1 80 ? -3.855 8.164 19.688 1 96.44 80 ASP A CA 1
ATOM 634 C C . ASP A 1 80 ? -4.504 9.336 18.969 1 96.44 80 ASP A C 1
ATOM 636 O O . ASP A 1 80 ? -4.688 10.406 19.547 1 96.44 80 ASP A O 1
ATOM 640 N N . MET A 1 81 ? -4.883 9.148 17.75 1 97.81 81 MET A N 1
ATOM 641 C CA . MET A 1 81 ? -5.383 10.25 16.938 1 97.81 81 MET A CA 1
ATOM 642 C C . MET A 1 81 ? -6.773 10.672 17.391 1 97.81 81 MET A C 1
ATOM 644 O O . MET A 1 81 ? -7.25 11.75 17.031 1 97.81 81 MET A O 1
ATOM 648 N N . LYS A 1 82 ? -7.371 9.898 18.203 1 96.56 82 LYS A N 1
ATOM 649 C CA . LYS A 1 82 ? -8.664 10.227 18.781 1 96.56 82 LYS A CA 1
ATOM 650 C C . LYS A 1 82 ? -8.516 11.211 19.938 1 96.56 82 LYS A C 1
ATOM 652 O O . LYS A 1 82 ? -9.508 11.789 20.391 1 96.56 82 LYS A O 1
ATOM 657 N N . ASN A 1 83 ? -7.332 11.367 20.406 1 96.38 83 ASN A N 1
ATOM 658 C CA . ASN A 1 83 ? -7.059 12.25 21.531 1 96.38 83 ASN A CA 1
ATOM 659 C C . ASN A 1 83 ? -7.52 13.68 21.25 1 96.38 83 ASN A C 1
ATOM 661 O O . ASN A 1 83 ? -7.191 14.25 20.219 1 96.38 83 ASN A O 1
ATOM 665 N N . PRO A 1 84 ? -8.258 14.273 22.188 1 98 84 PRO A N 1
ATOM 666 C CA . PRO A 1 84 ? -8.734 15.648 22.031 1 98 84 PRO A CA 1
ATOM 667 C C . PRO A 1 84 ? -7.594 16.641 21.781 1 98 84 PRO A C 1
ATOM 669 O O . PRO A 1 84 ? -7.781 17.641 21.094 1 98 84 PRO A O 1
ATOM 672 N N . ASN A 1 85 ? -6.449 16.344 22.297 1 98.19 85 ASN A N 1
ATOM 673 C CA . ASN A 1 85 ? -5.324 17.25 22.125 1 98.19 85 ASN A CA 1
ATOM 674 C C . ASN A 1 85 ? -4.875 17.328 20.672 1 98.19 85 ASN A C 1
ATOM 676 O O . ASN A 1 85 ? -4.336 18.344 20.234 1 98.19 85 ASN A O 1
ATOM 680 N N . VAL A 1 86 ? -5.047 16.25 19.906 1 98.81 86 VAL A N 1
ATOM 681 C CA . VAL A 1 86 ? -4.754 16.266 18.484 1 98.81 86 VAL A CA 1
ATOM 682 C C . VAL A 1 86 ? -5.668 17.281 17.781 1 98.81 86 VAL A C 1
ATOM 684 O O . VAL A 1 86 ? -5.203 18.109 17 1 98.81 86 VAL A O 1
ATOM 687 N N . ALA A 1 87 ? -6.953 17.203 18.109 1 98.81 87 ALA A N 1
ATOM 688 C CA . ALA A 1 87 ? -7.934 18.125 17.531 1 98.81 87 ALA A CA 1
ATOM 689 C C . ALA A 1 87 ? -7.629 19.562 17.922 1 98.81 87 ALA A C 1
ATOM 691 O O . ALA A 1 87 ? -7.676 20.469 17.094 1 98.81 87 ALA A O 1
ATOM 692 N N . LYS A 1 88 ? -7.32 19.781 19.188 1 98.62 88 LYS A N 1
ATOM 693 C CA . LYS A 1 88 ? -7.059 21.125 19.703 1 98.62 88 LYS A CA 1
ATOM 694 C C . LYS A 1 88 ? -5.816 21.719 19.047 1 98.62 88 LYS A C 1
ATOM 696 O O . LYS A 1 88 ? -5.812 22.906 18.672 1 98.62 88 LYS A O 1
ATOM 701 N N . LEU A 1 89 ? -4.789 20.891 18.922 1 98.69 89 LEU A N 1
ATOM 702 C CA . LEU A 1 89 ? -3.576 21.391 18.297 1 98.69 89 LEU A CA 1
ATOM 703 C C . LEU A 1 89 ? -3.826 21.719 16.828 1 98.69 89 LEU A C 1
ATOM 705 O O . LEU A 1 89 ? -3.33 22.719 16.312 1 98.69 89 LEU A O 1
ATOM 709 N N . LEU A 1 90 ? -4.559 20.844 16.141 1 98.75 90 LEU A N 1
ATOM 710 C CA . LEU A 1 90 ? -4.879 21.094 14.742 1 98.75 90 LEU A CA 1
ATOM 711 C C . LEU A 1 90 ? -5.66 22.406 14.594 1 98.75 90 LEU A C 1
ATOM 713 O O . LEU A 1 90 ? -5.387 23.188 13.688 1 98.75 90 LEU A O 1
ATOM 717 N N . ASN A 1 91 ? -6.598 22.625 15.492 1 98.62 91 ASN A N 1
ATOM 718 C CA . ASN A 1 91 ? -7.348 23.875 15.484 1 98.62 91 ASN A CA 1
ATOM 719 C C . ASN A 1 91 ? -6.434 25.078 15.727 1 98.62 91 ASN A C 1
ATOM 721 O O . ASN A 1 91 ? -6.559 26.109 15.055 1 98.62 91 ASN A O 1
ATOM 725 N N . LYS A 1 92 ? -5.543 24.938 16.703 1 98.12 92 LYS A N 1
ATOM 726 C CA . LYS A 1 92 ? -4.582 26 16.969 1 98.12 92 LYS A CA 1
ATOM 727 C C . LYS A 1 92 ? -3.807 26.391 15.719 1 98.12 92 LYS A C 1
ATOM 729 O O . LYS A 1 92 ? -3.645 27.562 15.414 1 98.12 92 LYS A O 1
ATOM 734 N N . ILE A 1 93 ? -3.404 25.406 15 1 98.38 93 ILE A N 1
ATOM 735 C CA . ILE A 1 93 ? -2.631 25.625 13.781 1 98.38 93 ILE A CA 1
ATOM 736 C C . ILE A 1 93 ? -3.502 26.297 12.727 1 98.38 93 ILE A C 1
ATOM 738 O O . ILE A 1 93 ? -3.105 27.312 12.141 1 98.38 93 ILE A O 1
ATOM 742 N N . HIS A 1 94 ? -4.695 25.75 12.516 1 98.31 94 HIS A N 1
ATOM 743 C CA . HIS A 1 94 ? -5.594 26.25 11.484 1 98.31 94 HIS A CA 1
ATOM 744 C C . HIS A 1 94 ? -6.07 27.672 11.805 1 98.31 94 HIS A C 1
ATOM 746 O O . HIS A 1 94 ? -6.461 28.422 10.906 1 98.31 94 HIS A O 1
ATOM 752 N N . SER A 1 95 ? -5.977 28.062 13.07 1 97.56 95 SER A N 1
ATOM 753 C CA . SER A 1 95 ? -6.516 29.344 13.477 1 97.56 95 SER A CA 1
ATOM 754 C C . SER A 1 95 ? -5.406 30.391 13.625 1 97.56 95 SER A C 1
ATOM 756 O O . SER A 1 95 ? -5.672 31.547 13.953 1 97.56 95 SER A O 1
ATOM 758 N N . SER A 1 96 ? -4.211 30.031 13.414 1 96.88 96 SER A N 1
ATOM 759 C CA . SER A 1 96 ? -3.082 30.922 13.68 1 96.88 96 SER A CA 1
ATOM 760 C C . SER A 1 96 ? -2.887 31.922 12.547 1 96.88 96 SER A C 1
ATOM 762 O O . SER A 1 96 ? -2.441 31.547 11.453 1 96.88 96 SER A O 1
ATOM 764 N N . LYS A 1 97 ? -3.127 33.156 12.836 1 95.56 97 LYS A N 1
ATOM 765 C CA . LYS A 1 97 ? -2.906 34.219 11.867 1 95.56 97 LYS A CA 1
ATOM 766 C C . LYS A 1 97 ? -1.417 34.438 11.617 1 95.56 97 LYS A C 1
ATOM 768 O O . LYS A 1 97 ? -1.008 34.75 10.5 1 95.56 97 LYS A O 1
ATOM 773 N N . GLU A 1 98 ? -0.713 34.219 12.609 1 94.56 98 GLU A N 1
ATOM 774 C CA . GLU A 1 98 ? 0.734 34.375 12.5 1 94.56 98 GLU A CA 1
ATOM 775 C C . GLU A 1 98 ? 1.324 33.375 11.516 1 94.56 98 GLU A C 1
ATOM 777 O O . GLU A 1 98 ? 2.139 33.719 10.664 1 94.56 98 GLU A O 1
ATOM 782 N N . LEU A 1 99 ? 0.916 32.188 11.664 1 96.31 99 LEU A N 1
ATOM 783 C CA . LEU A 1 99 ? 1.384 31.141 10.758 1 96.31 99 LEU A CA 1
ATOM 784 C C . LEU A 1 99 ? 0.953 31.422 9.32 1 96.31 99 LEU A C 1
ATOM 786 O O . LEU A 1 99 ? 1.743 31.266 8.391 1 96.31 99 LEU A O 1
ATOM 790 N N . LEU A 1 100 ? -0.249 31.812 9.188 1 96.75 100 LEU A N 1
ATOM 791 C CA . LEU A 1 100 ? -0.775 32.125 7.859 1 96.75 100 LEU A CA 1
ATOM 792 C C . LEU A 1 100 ? 0.017 33.25 7.199 1 96.75 100 LEU A C 1
ATOM 794 O O . LEU A 1 100 ? 0.452 33.094 6.055 1 96.75 100 LEU A O 1
ATOM 798 N N . ASP A 1 101 ? 0.203 34.281 7.945 1 94.75 101 ASP A N 1
ATOM 799 C CA . ASP A 1 101 ? 0.94 35.438 7.43 1 94.75 101 ASP A CA 1
ATOM 800 C C . ASP A 1 101 ? 2.346 35.031 6.984 1 94.75 101 ASP A C 1
ATOM 802 O O . ASP A 1 101 ? 2.809 35.438 5.918 1 94.75 101 ASP A O 1
ATOM 806 N N . MET A 1 102 ? 2.949 34.25 7.742 1 92.06 102 MET A N 1
ATOM 807 C CA . MET A 1 102 ? 4.312 33.812 7.434 1 92.06 102 MET A CA 1
ATOM 808 C C . MET A 1 102 ? 4.344 32.938 6.188 1 92.06 102 MET A C 1
ATOM 810 O O . MET A 1 102 ? 5.215 33.125 5.332 1 92.06 102 MET A O 1
ATOM 814 N N . LEU A 1 103 ? 3.512 31.969 6.148 1 94.06 103 LEU A N 1
ATOM 815 C CA . LEU A 1 103 ? 3.488 31.078 5 1 94.06 103 LEU A CA 1
ATOM 816 C C . LEU A 1 103 ? 3.197 31.844 3.715 1 94.06 103 LEU A C 1
ATOM 818 O O . LEU A 1 103 ? 3.799 31.578 2.674 1 94.06 103 LEU A O 1
ATOM 822 N N . MET A 1 104 ? 2.357 32.844 3.801 1 94.06 104 MET A N 1
ATOM 823 C CA . MET A 1 104 ? 2.053 33.656 2.645 1 94.06 104 MET A CA 1
ATOM 824 C C . MET A 1 104 ? 3.258 34.531 2.262 1 94.06 104 MET A C 1
ATOM 826 O O . MET A 1 104 ? 3.539 34.719 1.077 1 94.06 104 MET A O 1
ATOM 830 N N . ARG A 1 105 ? 3.963 34.969 3.188 1 91.81 105 ARG A N 1
ATOM 831 C CA . ARG A 1 105 ? 5.125 35.812 2.957 1 91.81 105 ARG A CA 1
ATOM 832 C C . ARG A 1 105 ? 6.234 35.062 2.246 1 91.81 105 ARG A C 1
ATOM 834 O O . ARG A 1 105 ? 7.012 35.625 1.483 1 91.81 105 ARG A O 1
ATOM 841 N N . ILE A 1 106 ? 6.293 33.781 2.49 1 89.38 106 ILE A N 1
ATOM 842 C CA . ILE A 1 106 ? 7.367 33.031 1.862 1 89.38 106 ILE A CA 1
ATOM 843 C C . ILE A 1 106 ? 6.898 32.5 0.514 1 89.38 106 ILE A C 1
ATOM 845 O O . ILE A 1 106 ? 7.539 31.609 -0.067 1 89.38 106 ILE A O 1
ATOM 849 N N . GLY A 1 107 ? 5.742 32.906 0.067 1 88.38 107 GLY A N 1
ATOM 850 C CA . GLY A 1 107 ? 5.371 32.719 -1.326 1 88.38 107 GLY A CA 1
ATOM 851 C C . GLY A 1 107 ? 4.355 31.609 -1.53 1 88.38 107 GLY A C 1
ATOM 852 O O . GLY A 1 107 ? 4.082 31.203 -2.664 1 88.38 107 GLY A O 1
ATOM 853 N N . LYS A 1 108 ? 3.85 31.094 -0.454 1 90.75 108 LYS A N 1
ATOM 854 C CA . LYS A 1 108 ? 2.82 30.078 -0.631 1 90.75 108 LYS A CA 1
ATOM 855 C C . LYS A 1 108 ? 1.451 30.703 -0.859 1 90.75 108 LYS A C 1
ATOM 857 O O . LYS A 1 108 ? 0.924 31.391 0.021 1 90.75 108 LYS A O 1
ATOM 862 N N . ALA A 1 109 ? 0.941 30.516 -2.027 1 90.06 109 ALA A N 1
ATOM 863 C CA . ALA A 1 109 ? -0.402 30.984 -2.342 1 90.06 109 ALA A CA 1
ATOM 864 C C . ALA A 1 109 ? -1.456 29.953 -1.977 1 90.06 109 ALA A C 1
ATOM 866 O O . ALA A 1 109 ? -1.159 28.75 -1.908 1 90.06 109 ALA A O 1
ATOM 867 N N . PRO A 1 110 ? -2.656 30.438 -1.704 1 93.25 110 PRO A N 1
ATOM 868 C CA . PRO A 1 110 ? -3.734 29.5 -1.396 1 93.25 110 PRO A CA 1
ATOM 869 C C . PRO A 1 110 ? -3.957 28.469 -2.504 1 93.25 110 PRO A C 1
ATOM 871 O O . PRO A 1 110 ? -3.938 28.828 -3.688 1 93.25 110 PRO A O 1
ATOM 874 N N . LEU A 1 111 ? -4.082 27.297 -2.07 1 93.12 111 LEU A N 1
ATOM 875 C CA . LEU A 1 111 ? -4.414 26.188 -2.967 1 93.12 111 LEU A CA 1
ATOM 876 C C . LEU A 1 111 ? -5.922 26.062 -3.137 1 93.12 111 LEU A C 1
ATOM 878 O O . LEU A 1 111 ? -6.617 25.594 -2.236 1 93.12 111 LEU A O 1
ATOM 882 N N . MET A 1 112 ? -6.363 26.453 -4.297 1 94.06 112 MET A N 1
ATOM 883 C CA . MET A 1 112 ? -7.797 26.406 -4.566 1 94.06 112 MET A CA 1
ATOM 884 C C . MET A 1 112 ? -8.203 25.078 -5.172 1 94.06 112 MET A C 1
ATOM 886 O O . MET A 1 112 ? -7.473 24.5 -5.984 1 94.06 112 MET A O 1
ATOM 890 N N . PRO A 1 113 ? -9.43 24.609 -4.824 1 96.06 113 PRO A N 1
ATOM 891 C CA . PRO A 1 113 ? -9.883 23.328 -5.383 1 96.06 113 PRO A CA 1
ATOM 892 C C . PRO A 1 113 ? -9.891 23.328 -6.91 1 96.06 113 PRO A C 1
ATOM 894 O O . PRO A 1 113 ? -9.586 22.312 -7.531 1 96.06 113 PRO A O 1
ATOM 897 N N . GLN A 1 114 ? -10.211 24.484 -7.496 1 95.69 114 GLN A N 1
ATOM 898 C CA . GLN A 1 114 ? -10.234 24.594 -8.953 1 95.69 114 GLN A CA 1
ATOM 899 C C . GLN A 1 114 ? -8.852 24.359 -9.547 1 95.69 114 GLN A C 1
ATOM 901 O O . GLN A 1 114 ? -8.719 23.719 -10.594 1 95.69 114 GLN A O 1
ATOM 906 N N . GLU A 1 115 ? -7.871 24.859 -8.875 1 95.12 115 GLU A N 1
ATOM 907 C CA . GLU A 1 115 ? -6.496 24.672 -9.328 1 95.12 115 GLU A CA 1
ATOM 908 C C . GLU A 1 115 ? -6.062 23.219 -9.156 1 95.12 115 GLU A C 1
ATOM 910 O O . GLU A 1 115 ? -5.402 22.656 -10.039 1 95.12 115 GLU A O 1
ATOM 915 N N . LEU A 1 116 ? -6.402 22.688 -8.055 1 96.38 116 LEU A N 1
ATOM 916 C CA . LEU A 1 116 ? -6.094 21.281 -7.809 1 96.38 116 LEU A CA 1
ATOM 917 C C . LEU A 1 116 ? -6.695 20.406 -8.891 1 96.38 116 LEU A C 1
ATOM 919 O O . LEU A 1 116 ? -6.008 19.547 -9.453 1 96.38 116 LEU A O 1
ATOM 923 N N . LEU A 1 117 ? -7.977 20.625 -9.148 1 97.62 117 LEU A N 1
ATOM 924 C CA . LEU A 1 117 ? -8.68 19.828 -10.148 1 97.62 117 LEU A CA 1
ATOM 925 C C . LEU A 1 117 ? -8.07 20.031 -11.531 1 97.62 117 LEU A C 1
ATOM 927 O O . LEU A 1 117 ? -7.867 19.062 -12.273 1 97.62 117 LEU A O 1
ATOM 931 N N . SER A 1 118 ? -7.746 21.281 -11.836 1 97 118 SER A N 1
ATOM 932 C CA . SER A 1 118 ? -7.137 21.594 -13.125 1 97 118 SER A CA 1
ATOM 933 C C . SER A 1 118 ? -5.797 20.875 -13.289 1 97 118 SER A C 1
ATOM 935 O O . SER A 1 118 ? -5.516 20.312 -14.344 1 97 118 SER A O 1
ATOM 937 N N . GLU A 1 119 ? -5.004 20.922 -12.273 1 96.81 119 GLU A N 1
ATOM 938 C CA . GLU A 1 119 ? -3.717 20.234 -12.305 1 96.81 119 GLU A CA 1
ATOM 939 C C . GLU A 1 119 ? -3.9 18.719 -12.484 1 96.81 119 GLU A C 1
ATOM 941 O O . GLU A 1 119 ? -3.188 18.094 -13.273 1 96.81 119 GLU A O 1
ATOM 946 N N . LEU A 1 120 ? -4.832 18.172 -11.773 1 97.44 120 LEU A N 1
ATOM 947 C CA . LEU A 1 120 ? -5.109 16.75 -11.828 1 97.44 120 LEU A CA 1
ATOM 948 C C . LEU A 1 120 ? -5.496 16.312 -13.242 1 97.44 120 LEU A C 1
ATOM 950 O O . LEU A 1 120 ? -4.898 15.398 -13.805 1 97.44 120 LEU A O 1
ATOM 954 N N . VAL A 1 121 ? -6.445 17 -13.867 1 96.69 121 VAL A N 1
ATOM 955 C CA . VAL A 1 121 ? -7.031 16.547 -15.125 1 96.69 121 VAL A CA 1
ATOM 956 C C . VAL A 1 121 ? -6.043 16.781 -16.266 1 96.69 121 VAL A C 1
ATOM 958 O O . VAL A 1 121 ? -6.16 16.172 -17.328 1 96.69 121 VAL A O 1
ATOM 961 N N . ASN A 1 122 ? -5.023 17.672 -16.016 1 96.5 122 ASN A N 1
ATOM 962 C CA . ASN A 1 122 ? -4.039 17.969 -17.062 1 96.5 122 ASN A CA 1
ATOM 963 C C . ASN A 1 122 ? -2.779 17.125 -16.891 1 96.5 122 ASN A C 1
ATOM 965 O O . ASN A 1 122 ? -1.865 17.188 -17.719 1 96.5 122 ASN A O 1
ATOM 969 N N . THR A 1 123 ? -2.742 16.453 -15.844 1 96.06 123 THR A N 1
ATOM 970 C CA . THR A 1 123 ? -1.656 15.484 -15.695 1 96.06 123 THR A CA 1
ATOM 971 C C . THR A 1 123 ? -1.743 14.398 -16.75 1 96.06 123 THR A C 1
ATOM 973 O O . THR A 1 123 ? -2.801 13.797 -16.953 1 96.06 123 THR A O 1
ATOM 976 N N . PRO A 1 124 ? -0.647 14.102 -17.422 1 95.12 124 PRO A N 1
ATOM 977 C CA . PRO A 1 124 ? -0.679 13.125 -18.516 1 95.12 124 PRO A CA 1
ATOM 978 C C . PRO A 1 124 ? -1.271 11.781 -18.094 1 95.12 124 PRO A C 1
ATOM 980 O O . PRO A 1 124 ? -2.031 11.172 -18.844 1 95.12 124 PRO A O 1
ATOM 983 N N . TYR A 1 125 ? -0.99 11.398 -16.984 1 94.56 125 TYR A N 1
ATOM 984 C CA . TYR A 1 125 ? -1.527 10.141 -16.469 1 94.56 125 TYR A CA 1
ATOM 985 C C . TYR A 1 125 ? -3.051 10.148 -16.484 1 94.56 125 TYR A C 1
ATOM 987 O O . TYR A 1 125 ? -3.68 9.203 -16.969 1 94.56 125 TYR A O 1
ATOM 995 N N . PHE A 1 126 ? -3.609 11.172 -16.016 1 95.06 126 PHE A N 1
ATOM 996 C CA . PHE A 1 126 ? -5.059 11.203 -15.859 1 95.06 126 PHE A CA 1
ATOM 997 C C . PHE A 1 126 ? -5.746 11.523 -17.172 1 95.06 126 PHE A C 1
ATOM 999 O O . PHE A 1 126 ? -6.914 11.188 -17.375 1 95.06 126 PHE A O 1
ATOM 1006 N N . VAL A 1 127 ? -5.066 12.203 -18.094 1 92.62 127 VAL A N 1
ATOM 1007 C CA . VAL A 1 127 ? -5.594 12.375 -19.453 1 92.62 127 VAL A CA 1
ATOM 1008 C C . VAL A 1 127 ? -5.875 11.016 -20.078 1 92.62 127 VAL A C 1
ATOM 1010 O O . VAL A 1 127 ? -6.934 10.805 -20.672 1 92.62 127 VAL A O 1
ATOM 1013 N N . GLN A 1 128 ? -4.98 10.109 -19.875 1 91.38 128 GLN A N 1
ATOM 1014 C CA . GLN A 1 128 ? -5.137 8.758 -20.406 1 91.38 128 GLN A CA 1
ATOM 1015 C C . GLN A 1 128 ? -6.074 7.922 -19.547 1 91.38 128 GLN A C 1
ATOM 1017 O O . GLN A 1 128 ? -6.98 7.266 -20.062 1 91.38 128 GLN A O 1
ATOM 1022 N N . ALA A 1 129 ? -5.906 7.988 -18.281 1 90.06 129 ALA A N 1
ATOM 1023 C CA . ALA A 1 129 ? -6.652 7.137 -17.359 1 90.06 129 ALA A CA 1
ATOM 1024 C C . ALA A 1 129 ? -8.148 7.449 -17.406 1 90.06 129 ALA A C 1
ATOM 1026 O O . ALA A 1 129 ? -8.977 6.551 -17.266 1 90.06 129 ALA A O 1
ATOM 1027 N N . SER A 1 130 ? -8.469 8.695 -17.594 1 89.31 130 SER A N 1
ATOM 1028 C CA . SER A 1 130 ? -9.875 9.078 -17.641 1 89.31 130 SER A CA 1
ATOM 1029 C C . SER A 1 130 ? -10.57 8.516 -18.859 1 89.31 130 SER A C 1
ATOM 1031 O O . SER A 1 130 ? -11.797 8.391 -18.891 1 89.31 130 SER A O 1
ATOM 1033 N N . GLN A 1 131 ? -9.82 8.125 -19.844 1 88.31 131 GLN A N 1
ATOM 1034 C CA . GLN A 1 131 ? -10.375 7.527 -21.062 1 88.31 131 GLN A CA 1
ATOM 1035 C C . GLN A 1 131 ? -10.477 6.012 -20.938 1 88.31 131 GLN A C 1
ATOM 1037 O O . GLN A 1 131 ? -11.453 5.41 -21.391 1 88.31 131 GLN A O 1
ATOM 1042 N N . ASP A 1 132 ? -9.586 5.488 -20.188 1 87.81 132 ASP A N 1
ATOM 1043 C CA . ASP A 1 132 ? -9.438 4.039 -20.203 1 87.81 132 ASP A CA 1
ATOM 1044 C C . ASP A 1 132 ? -10.07 3.404 -18.969 1 87.81 132 ASP A C 1
ATOM 1046 O O . ASP A 1 132 ? -10.383 2.213 -18.969 1 87.81 132 ASP A O 1
ATOM 1050 N N . ASN A 1 133 ? -10.25 4.191 -17.922 1 90.44 133 ASN A N 1
ATOM 1051 C CA . ASN A 1 133 ? -10.734 3.688 -16.641 1 90.44 133 ASN A CA 1
ATOM 1052 C C . ASN A 1 133 ? -12.023 4.387 -16.219 1 90.44 133 ASN A C 1
ATOM 1054 O O . ASN A 1 133 ? -12 5.551 -15.82 1 90.44 133 ASN A O 1
ATOM 1058 N N . HIS A 1 134 ? -13.07 3.695 -16.219 1 91.62 134 HIS A N 1
ATOM 1059 C CA . HIS A 1 134 ? -14.391 4.25 -15.961 1 91.62 134 HIS A CA 1
ATOM 1060 C C . HIS A 1 134 ? -14.492 4.812 -14.547 1 91.62 134 HIS A C 1
ATOM 1062 O O . HIS A 1 134 ? -15.094 5.863 -14.328 1 91.62 134 HIS A O 1
ATOM 1068 N N . LEU A 1 135 ? -13.906 4.133 -13.633 1 92.75 135 LEU A N 1
ATOM 1069 C CA . LEU A 1 135 ? -13.969 4.574 -12.242 1 92.75 135 LEU A CA 1
ATOM 1070 C C . LEU A 1 135 ? -13.258 5.91 -12.07 1 92.75 135 LEU A C 1
ATOM 1072 O O . LEU A 1 135 ? -13.789 6.82 -11.422 1 92.75 135 LEU A O 1
ATOM 1076 N N . ILE A 1 136 ? -12.078 6.055 -12.617 1 95.75 136 ILE A N 1
ATOM 1077 C CA . ILE A 1 136 ? -11.32 7.301 -12.523 1 95.75 136 ILE A CA 1
ATOM 1078 C C . ILE A 1 136 ? -12.102 8.422 -13.203 1 95.75 136 ILE A C 1
ATOM 1080 O O . ILE A 1 136 ? -12.188 9.531 -12.68 1 95.75 136 ILE A O 1
ATOM 1084 N N . ASN A 1 137 ? -12.664 8.086 -14.352 1 96.25 137 ASN A N 1
ATOM 1085 C CA . ASN A 1 137 ? -13.484 9.07 -15.047 1 96.25 137 ASN A CA 1
ATOM 1086 C C . ASN A 1 137 ? -14.664 9.531 -14.188 1 96.25 137 ASN A C 1
ATOM 1088 O O . ASN A 1 137 ? -14.922 10.734 -14.07 1 96.25 137 ASN A O 1
ATOM 1092 N N . GLN A 1 138 ? -15.359 8.594 -13.594 1 96.94 138 GLN A N 1
ATOM 1093 C CA . GLN A 1 138 ? -16.484 8.914 -12.727 1 96.94 138 GLN A CA 1
ATOM 1094 C C . GLN A 1 138 ? -16.047 9.789 -11.555 1 96.94 138 GLN A C 1
ATOM 1096 O O . GLN A 1 138 ? -16.75 10.719 -11.164 1 96.94 138 GLN A O 1
ATOM 1101 N N . ALA A 1 139 ? -14.938 9.453 -10.969 1 97.94 139 ALA A N 1
ATOM 1102 C CA . ALA A 1 139 ? -14.43 10.211 -9.828 1 97.94 139 ALA A CA 1
ATOM 1103 C C . ALA A 1 139 ? -14.086 11.641 -10.219 1 97.94 139 ALA A C 1
ATOM 1105 O O . ALA A 1 139 ? -14.438 12.586 -9.516 1 97.94 139 ALA A O 1
ATOM 1106 N N . ILE A 1 140 ? -13.438 11.781 -11.359 1 97.88 140 ILE A N 1
ATOM 1107 C CA . ILE A 1 140 ? -13.078 13.109 -11.844 1 97.88 140 ILE A CA 1
ATOM 1108 C C . ILE A 1 140 ? -14.344 13.906 -12.164 1 97.88 140 ILE A C 1
ATOM 1110 O O . ILE A 1 140 ? -14.438 15.086 -11.836 1 97.88 140 ILE A O 1
ATOM 1114 N N . GLN A 1 141 ? -15.328 13.281 -12.727 1 97.56 141 GLN A N 1
ATOM 1115 C CA . GLN A 1 141 ? -16.609 13.938 -13.008 1 97.56 141 GLN A CA 1
ATOM 1116 C C . GLN A 1 141 ? -17.297 14.367 -11.711 1 97.56 141 GLN A C 1
ATOM 1118 O O . GLN A 1 141 ? -17.891 15.445 -11.656 1 97.56 141 GLN A O 1
ATOM 1123 N N . SER A 1 142 ? -17.203 13.516 -10.742 1 97.94 142 SER A N 1
ATOM 1124 C CA . SER A 1 142 ? -17.781 13.875 -9.445 1 97.94 142 SER A CA 1
ATOM 1125 C C . SER A 1 142 ? -17.125 15.125 -8.867 1 97.94 142 SER A C 1
ATOM 1127 O O . SER A 1 142 ? -17.797 16 -8.336 1 97.94 142 SER A O 1
ATOM 1129 N N . LEU A 1 143 ? -15.805 15.203 -8.961 1 98.25 143 LEU A N 1
ATOM 1130 C CA . LEU A 1 143 ? -15.086 16.391 -8.508 1 98.25 143 LEU A CA 1
ATOM 1131 C C . LEU A 1 143 ? -15.531 17.625 -9.273 1 98.25 143 LEU A C 1
ATOM 1133 O O . LEU A 1 143 ? -15.773 18.688 -8.68 1 98.25 143 LEU A O 1
ATOM 1137 N N . HIS A 1 144 ? -15.711 17.469 -10.539 1 97.44 144 HIS A N 1
ATOM 1138 C CA . HIS A 1 144 ? -16.141 18.578 -11.383 1 97.44 144 HIS A CA 1
ATOM 1139 C C . HIS A 1 144 ? -17.531 19.062 -11.008 1 97.44 144 HIS A C 1
ATOM 1141 O O . HIS A 1 144 ? -17.781 20.266 -10.883 1 97.44 144 HIS A O 1
ATOM 1147 N N . SER A 1 145 ? -18.375 18.125 -10.812 1 97.31 145 SER A N 1
ATOM 1148 C CA . SER A 1 145 ? -19.781 18.453 -10.602 1 97.31 145 SER A CA 1
ATOM 1149 C C . SER A 1 145 ? -20 19.109 -9.242 1 97.31 145 SER A C 1
ATOM 1151 O O . SER A 1 145 ? -20.969 19.859 -9.055 1 97.31 145 SER A O 1
ATOM 1153 N N . SER A 1 146 ? -19.078 18.859 -8.336 1 96.75 146 SER A N 1
ATOM 1154 C CA . SER A 1 146 ? -19.297 19.344 -6.98 1 96.75 146 SER A CA 1
ATOM 1155 C C . SER A 1 146 ? -18.391 20.531 -6.652 1 96.75 146 SER A C 1
ATOM 1157 O O . SER A 1 146 ? -18.5 21.109 -5.574 1 96.75 146 SER A O 1
ATOM 1159 N N . ILE A 1 147 ? -17.562 20.906 -7.523 1 96.31 147 ILE A N 1
ATOM 1160 C CA . ILE A 1 147 ? -16.484 21.844 -7.223 1 96.31 147 ILE A CA 1
ATOM 1161 C C . ILE A 1 147 ? -17.062 23.203 -6.82 1 96.31 147 ILE A C 1
ATOM 1163 O O . ILE A 1 147 ? -16.531 23.891 -5.953 1 96.31 147 ILE A O 1
ATOM 1167 N N . ASP A 1 148 ? -18.219 23.625 -7.344 1 92.88 148 ASP A N 1
ATOM 1168 C CA . ASP A 1 148 ? -18.812 24.922 -7.059 1 92.88 148 ASP A CA 1
ATOM 1169 C C . ASP A 1 148 ? -19.516 24.922 -5.699 1 92.88 148 ASP A C 1
ATOM 1171 O O . ASP A 1 148 ? -19.828 25.969 -5.156 1 92.88 148 ASP A O 1
ATOM 1175 N N . GLN A 1 149 ? -19.719 23.719 -5.176 1 92.44 149 GLN A N 1
ATOM 1176 C CA . GLN A 1 149 ? -20.438 23.594 -3.916 1 92.44 149 GLN A CA 1
ATOM 1177 C C . GLN A 1 149 ? -19.484 23.562 -2.729 1 92.44 149 GLN A C 1
ATOM 1179 O O . GLN A 1 149 ? -19.922 23.562 -1.574 1 92.44 149 GLN A O 1
ATOM 1184 N N . ILE A 1 150 ? -18.172 23.531 -3.055 1 92.38 150 ILE A N 1
ATOM 1185 C CA . ILE A 1 150 ? -17.266 23.375 -1.931 1 92.38 150 ILE A CA 1
ATOM 1186 C C . ILE A 1 150 ? -16.422 24.641 -1.767 1 92.38 150 ILE A C 1
ATOM 1188 O O . ILE A 1 150 ? -15.328 24.609 -1.193 1 92.38 150 ILE A O 1
ATOM 1192 N N . ASP A 1 151 ? -16.875 25.688 -2.223 1 87.94 151 ASP A N 1
ATOM 1193 C CA . ASP A 1 151 ? -16.188 26.953 -2.041 1 87.94 151 ASP A CA 1
ATOM 1194 C C . ASP A 1 151 ? -16.078 27.312 -0.561 1 87.94 151 ASP A C 1
ATOM 1196 O O . ASP A 1 151 ? -17.031 27.141 0.196 1 87.94 151 ASP A O 1
ATOM 1200 N N . TYR A 1 152 ? -14.906 27.641 -0.19 1 88.88 152 TYR A N 1
ATOM 1201 C CA . TYR A 1 152 ? -14.625 28.047 1.181 1 88.88 152 TYR A CA 1
ATOM 1202 C C . TYR A 1 152 ? -13.719 29.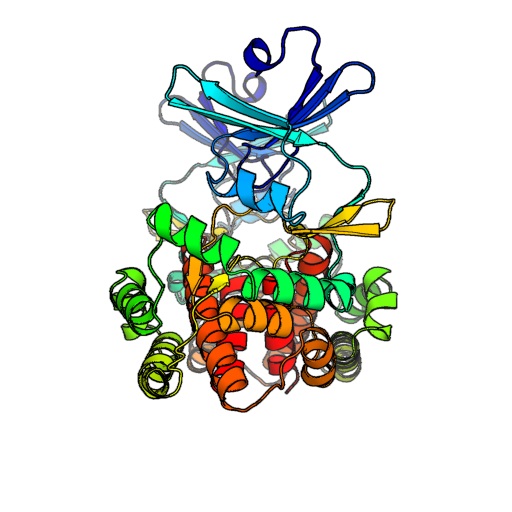281 1.207 1 88.88 152 TYR A C 1
ATOM 1204 O O . TYR A 1 152 ? -12.766 29.375 0.429 1 88.88 152 TYR A O 1
ATOM 1212 N N . SER A 1 153 ? -14.07 30.203 2.037 1 87 153 SER A N 1
ATOM 1213 C CA . SER A 1 153 ? -13.43 31.516 1.947 1 87 153 SER A CA 1
ATOM 1214 C C . SER A 1 153 ? -12.297 31.641 2.961 1 87 153 SER A C 1
ATOM 1216 O O . SER A 1 153 ? -11.445 32.531 2.838 1 87 153 SER A O 1
ATOM 1218 N N . GLU A 1 154 ? -12.227 30.812 3.893 1 92.19 154 GLU A N 1
ATOM 1219 C CA . GLU A 1 154 ? -11.203 30.953 4.926 1 92.19 154 GLU A CA 1
ATOM 1220 C C . GLU A 1 154 ? -10.094 29.922 4.758 1 92.19 154 GLU A C 1
ATOM 1222 O O . GLU A 1 154 ? -10.164 28.828 5.324 1 92.19 154 GLU A O 1
ATOM 1227 N N . TYR A 1 155 ? -9.047 30.328 4.031 1 94.88 155 TYR A N 1
ATOM 1228 C CA . TYR A 1 155 ? -7.891 29.469 3.857 1 94.88 155 TYR A CA 1
ATOM 1229 C C . TYR A 1 155 ? -6.898 29.656 5 1 94.88 155 TYR A C 1
ATOM 1231 O O . TYR A 1 155 ? -6.703 30.766 5.488 1 94.88 155 TYR A O 1
ATOM 1239 N N . VAL A 1 156 ? -6.355 28.578 5.422 1 97.75 156 VAL A N 1
ATOM 1240 C CA . VAL A 1 156 ? -5.484 28.562 6.59 1 97.75 156 VAL A CA 1
ATOM 1241 C C . VAL A 1 156 ? -4.234 27.734 6.289 1 97.75 156 VAL A C 1
ATOM 1243 O O . VAL A 1 156 ? -4.086 27.188 5.188 1 97.75 156 VAL A O 1
ATOM 1246 N N . VAL A 1 157 ? -3.334 27.734 7.25 1 97.56 157 VAL A N 1
ATOM 1247 C CA . VAL A 1 157 ? -2.166 26.859 7.133 1 97.56 157 VAL A CA 1
ATOM 1248 C C . VAL A 1 157 ? -2.58 25.406 7.332 1 97.56 157 VAL A C 1
ATOM 1250 O O . VAL A 1 157 ? -3.154 25.047 8.367 1 97.56 157 VAL A O 1
ATOM 1253 N N . CYS A 1 158 ? -2.375 24.625 6.348 1 98 158 CYS A N 1
ATOM 1254 C CA . CYS A 1 158 ? -2.617 23.188 6.414 1 98 158 CYS A CA 1
ATOM 1255 C C . CYS A 1 158 ? -1.309 22.406 6.344 1 98 158 CYS A C 1
ATOM 1257 O O . CYS A 1 158 ? -0.41 22.766 5.578 1 98 158 CYS A O 1
ATOM 1259 N N . HIS A 1 159 ? -1.198 21.406 7.125 1 97.25 159 HIS A N 1
ATOM 1260 C CA . HIS A 1 159 ? -0.026 20.531 7.109 1 97.25 159 HIS A CA 1
ATOM 1261 C C . HIS A 1 159 ? -0.009 19.656 5.863 1 97.25 159 HIS A C 1
ATOM 1263 O O . HIS A 1 159 ? 1.046 19.453 5.262 1 97.25 159 HIS A O 1
ATOM 1269 N N . CYS A 1 160 ? -1.14 19.031 5.531 1 96.44 160 CYS A N 1
ATOM 1270 C CA . CYS A 1 160 ? -1.426 18.266 4.328 1 96.44 160 CYS A CA 1
ATOM 1271 C C . CYS A 1 160 ? -0.892 16.844 4.453 1 96.44 160 CYS A C 1
ATOM 1273 O O . CYS A 1 160 ? -1.015 16.047 3.521 1 96.44 160 CYS A O 1
ATOM 1275 N N . ASP A 1 161 ? -0.278 16.484 5.551 1 96.06 161 ASP A N 1
ATOM 1276 C CA . ASP A 1 161 ? 0.053 15.109 5.879 1 96.06 161 ASP A CA 1
ATOM 1277 C C . ASP A 1 161 ? -0.338 14.773 7.316 1 96.06 161 ASP A C 1
ATOM 1279 O O . ASP A 1 161 ? 0.42 15.047 8.25 1 96.06 161 ASP A O 1
ATOM 1283 N N . MET A 1 162 ? -1.403 14.117 7.516 1 97.19 162 MET A N 1
ATOM 1284 C CA . MET A 1 162 ? -1.987 13.875 8.828 1 97.19 162 MET A CA 1
ATOM 1285 C C . MET A 1 162 ? -1.604 12.484 9.344 1 97.19 162 MET A C 1
ATOM 1287 O O . MET A 1 162 ? -2.217 11.977 10.289 1 97.19 162 MET A O 1
ATOM 1291 N N . ASN A 1 163 ? -0.56 11.93 8.711 1 95.38 163 ASN A N 1
ATOM 1292 C CA . ASN A 1 163 ? -0.082 10.648 9.227 1 95.38 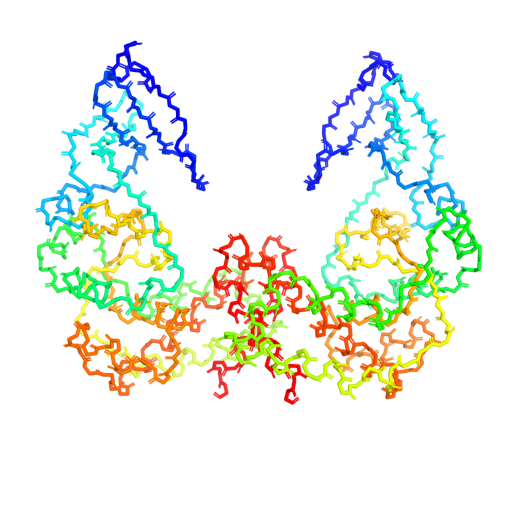163 ASN A CA 1
ATOM 1293 C C . ASN A 1 163 ? 0.289 10.742 10.711 1 95.38 163 ASN A C 1
ATOM 1295 O O . ASN A 1 163 ? 0.958 11.695 11.125 1 95.38 163 ASN A O 1
ATOM 1299 N N . HIS A 1 164 ? -0.083 9.766 11.516 1 96.81 164 HIS A N 1
ATOM 1300 C CA . HIS A 1 164 ? 0.139 9.789 12.953 1 96.81 164 HIS A CA 1
ATOM 1301 C C . HIS A 1 164 ? 1.628 9.844 13.281 1 96.81 164 HIS A C 1
ATOM 1303 O O . HIS A 1 164 ? 2.016 10.32 14.352 1 96.81 164 HIS A O 1
ATOM 1309 N N . ASN A 1 165 ? 2.457 9.438 12.344 1 93.75 165 ASN A N 1
ATOM 1310 C CA . ASN A 1 165 ? 3.9 9.453 12.562 1 93.75 165 ASN A CA 1
ATOM 1311 C C . ASN A 1 165 ? 4.445 10.875 12.617 1 93.75 165 ASN A C 1
ATOM 1313 O O . ASN A 1 165 ? 5.57 11.102 13.062 1 93.75 165 ASN A O 1
ATOM 1317 N N . ASN A 1 166 ? 3.646 11.773 12.164 1 95.38 166 ASN A N 1
ATOM 1318 C CA . ASN A 1 166 ? 4.078 13.164 12.188 1 95.38 166 ASN A CA 1
ATOM 1319 C C . ASN A 1 166 ? 3.713 13.844 13.5 1 95.38 166 ASN A C 1
ATOM 1321 O O . ASN A 1 166 ? 3.99 15.031 13.688 1 95.38 166 ASN A O 1
ATOM 1325 N N . TRP A 1 167 ? 3.119 13.141 14.383 1 97.94 167 TRP A N 1
ATOM 1326 C CA . TRP A 1 167 ? 2.758 13.656 15.695 1 97.94 167 TRP A CA 1
ATOM 1327 C C . TRP A 1 167 ? 3.676 13.086 16.781 1 97.94 167 TRP A C 1
ATOM 1329 O O . TRP A 1 167 ? 3.84 11.867 16.875 1 97.94 167 TRP A O 1
ATOM 1339 N N . LEU A 1 168 ? 4.285 13.977 17.531 1 97.19 168 LEU A N 1
ATOM 1340 C CA . LEU A 1 168 ? 5.227 13.594 18.578 1 97.19 168 LEU A CA 1
ATOM 1341 C C . LEU A 1 168 ? 4.664 13.922 19.969 1 97.19 168 LEU A C 1
ATOM 1343 O O . LEU A 1 168 ? 4.301 15.062 20.234 1 97.19 168 LEU A O 1
ATOM 1347 N N . LEU A 1 169 ? 4.488 12.93 20.812 1 97.81 169 LEU A N 1
ATOM 1348 C CA . LEU A 1 169 ? 4.086 13.094 22.203 1 97.81 169 LEU A CA 1
ATOM 1349 C C . LEU A 1 169 ? 5.277 12.898 23.125 1 97.81 169 LEU A C 1
ATOM 1351 O O . LEU A 1 169 ? 5.844 11.805 23.203 1 97.81 169 LEU A O 1
ATOM 1355 N N . THR A 1 170 ? 5.656 13.914 23.8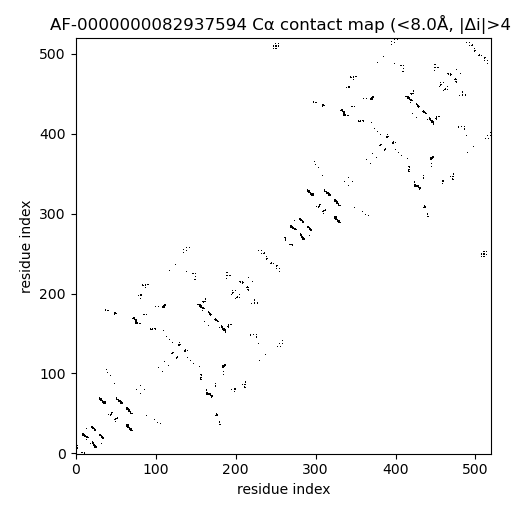59 1 96.88 170 THR A N 1
ATOM 1356 C CA . THR A 1 170 ? 6.816 13.852 24.734 1 96.88 170 THR A CA 1
ATOM 1357 C C . THR A 1 170 ? 6.457 13.18 26.047 1 96.88 170 THR A C 1
ATOM 1359 O O . THR A 1 170 ? 5.277 13.008 26.375 1 96.88 170 THR A O 1
ATOM 1362 N N . ASP A 1 171 ? 7.449 12.812 26.797 1 95.62 171 ASP A N 1
ATOM 1363 C CA . ASP A 1 171 ? 7.242 12.203 28.109 1 95.62 171 ASP A CA 1
ATOM 1364 C C . ASP A 1 171 ? 6.586 13.188 29.078 1 95.62 171 ASP A C 1
ATOM 1366 O O . ASP A 1 171 ? 5.984 12.781 30.078 1 95.62 171 ASP A O 1
ATOM 1370 N N . GLN A 1 172 ? 6.648 14.453 28.844 1 94.44 172 GLN A N 1
ATOM 1371 C CA . GLN A 1 172 ? 6.012 15.484 29.656 1 94.44 172 GLN A CA 1
ATOM 1372 C C . GLN A 1 172 ? 4.625 15.828 29.125 1 94.44 172 GLN A C 1
ATOM 1374 O O . GLN A 1 172 ? 4.086 16.891 29.422 1 94.44 172 GLN A O 1
ATOM 1379 N N . ASP A 1 173 ? 4.121 15.039 28.156 1 95 173 ASP A N 1
ATOM 1380 C CA . ASP A 1 173 ? 2.76 15.086 27.625 1 95 173 ASP A CA 1
ATOM 1381 C C . ASP A 1 173 ? 2.555 16.312 26.734 1 95 173 ASP A C 1
ATOM 1383 O O . ASP A 1 173 ? 1.457 16.875 26.688 1 95 173 ASP A O 1
ATOM 1387 N N . GLN A 1 174 ? 3.68 16.797 26.188 1 96.25 174 GLN A N 1
ATOM 1388 C CA . GLN A 1 174 ? 3.564 17.828 25.156 1 96.25 174 GLN A CA 1
ATOM 1389 C C . GLN A 1 174 ? 3.4 17.219 23.766 1 96.25 174 GLN A C 1
ATOM 1391 O O . GLN A 1 174 ? 4.078 16.234 23.438 1 96.25 174 GLN A O 1
ATOM 1396 N N . LEU A 1 175 ? 2.459 17.75 23.031 1 98.44 175 LEU A N 1
ATOM 1397 C CA . LEU A 1 175 ? 2.17 17.25 21.688 1 98.44 175 LEU A CA 1
ATOM 1398 C C . LEU A 1 175 ? 2.715 18.188 20.625 1 98.44 175 LEU A C 1
ATOM 1400 O O . LEU A 1 175 ? 2.529 19.406 20.719 1 98.44 175 LEU A O 1
ATOM 1404 N N . PHE A 1 176 ? 3.465 17.609 19.641 1 98.19 176 PHE A N 1
ATOM 1405 C CA . PHE A 1 176 ? 4.012 18.375 18.531 1 98.19 176 PHE A CA 1
ATOM 1406 C C . PHE A 1 176 ? 3.562 17.781 17.203 1 98.19 176 PHE A C 1
ATOM 1408 O O . PHE A 1 176 ? 3.307 16.578 17.109 1 98.19 176 PHE A O 1
ATOM 1415 N N . LEU A 1 177 ? 3.352 18.547 16.219 1 98.19 177 LEU A N 1
ATOM 1416 C CA . LEU A 1 177 ? 3.203 18.141 14.82 1 98.19 177 LEU A CA 1
ATOM 1417 C C . LEU A 1 177 ? 4.438 18.516 14.008 1 98.19 177 LEU A C 1
ATOM 1419 O O . LEU A 1 177 ? 4.742 19.688 13.844 1 98.19 177 LEU A O 1
ATOM 1423 N N . ILE A 1 178 ? 5.117 17.484 13.539 1 94.69 178 ILE A N 1
ATOM 1424 C CA . ILE A 1 178 ? 6.41 17.719 12.906 1 94.69 178 ILE A CA 1
ATOM 1425 C C . ILE A 1 178 ? 6.309 17.422 11.406 1 94.69 178 ILE A C 1
ATOM 1427 O O . ILE A 1 178 ? 5.246 17.047 10.914 1 94.69 178 ILE A O 1
ATOM 1431 N N . ASP A 1 179 ? 7.352 17.656 10.609 1 91.69 179 ASP A N 1
ATOM 1432 C CA . ASP A 1 179 ? 7.531 17.391 9.18 1 91.69 179 ASP A CA 1
ATOM 1433 C C . ASP A 1 179 ? 6.633 18.312 8.344 1 91.69 179 ASP A C 1
ATOM 1435 O O . ASP A 1 179 ? 5.684 17.844 7.715 1 91.69 179 ASP A O 1
ATOM 1439 N N . TRP A 1 180 ? 6.988 19.531 8.172 1 94.19 180 TRP A N 1
ATOM 1440 C CA . TRP A 1 180 ? 6.18 20.578 7.566 1 94.19 180 TRP A CA 1
ATOM 1441 C C . TRP A 1 180 ? 6.641 20.859 6.141 1 94.19 180 TRP A C 1
ATOM 1443 O O . TRP A 1 180 ? 6.457 21.969 5.633 1 94.19 180 TRP A O 1
ATOM 1453 N N . ASP A 1 181 ? 7.184 19.906 5.492 1 87.94 181 ASP A N 1
ATOM 1454 C CA . ASP A 1 181 ? 7.727 20.094 4.148 1 87.94 181 ASP A CA 1
ATOM 1455 C C . ASP A 1 181 ? 6.609 20.312 3.135 1 87.94 181 ASP A C 1
ATOM 1457 O O . ASP A 1 181 ? 6.805 21 2.129 1 87.94 181 ASP A O 1
ATOM 1461 N N . GLY A 1 182 ? 5.414 19.844 3.469 1 91.12 182 GLY A N 1
ATOM 1462 C CA . GLY A 1 182 ? 4.328 19.906 2.502 1 91.12 182 GLY A CA 1
ATOM 1463 C C . GLY A 1 182 ? 3.234 20.875 2.9 1 91.12 182 GLY A C 1
ATOM 1464 O O . GLY A 1 182 ? 2.123 20.828 2.367 1 91.12 182 GLY A O 1
ATOM 1465 N N . ALA A 1 183 ? 3.521 21.797 3.797 1 95 183 ALA A N 1
ATOM 1466 C CA . ALA A 1 183 ? 2.504 22.719 4.285 1 95 183 ALA A CA 1
ATOM 1467 C C . ALA A 1 183 ? 2.01 23.641 3.168 1 95 183 ALA A C 1
ATOM 1469 O O . ALA A 1 183 ? 2.793 24.062 2.318 1 95 183 ALA A O 1
ATOM 1470 N N . MET A 1 184 ? 0.727 23.984 3.211 1 95.12 184 MET A N 1
ATOM 1471 C CA . MET A 1 184 ? 0.075 24.844 2.227 1 95.12 184 MET A CA 1
ATOM 1472 C C . MET A 1 184 ? -0.942 25.75 2.896 1 95.12 184 MET A C 1
ATOM 1474 O O . MET A 1 184 ? -1.342 25.516 4.039 1 95.12 184 MET A O 1
ATOM 1478 N N . VAL A 1 185 ? -1.171 26.844 2.197 1 97.06 185 VAL A N 1
ATOM 1479 C CA . VAL A 1 185 ? -2.371 27.609 2.518 1 97.06 185 VAL A CA 1
ATOM 1480 C C . VAL A 1 185 ? -3.572 27.016 1.786 1 97.06 185 VAL A C 1
ATOM 1482 O O . VAL A 1 185 ? -3.594 26.969 0.554 1 97.06 185 VAL A O 1
ATOM 1485 N N . ALA A 1 186 ? -4.59 26.516 2.549 1 97.38 186 ALA A N 1
ATOM 1486 C CA . ALA A 1 186 ? -5.668 25.766 1.908 1 97.38 186 ALA A CA 1
ATOM 1487 C C . ALA A 1 186 ? -6.891 25.688 2.814 1 97.38 186 ALA A C 1
ATOM 1489 O O . ALA A 1 186 ? -6.906 26.266 3.9 1 97.38 186 ALA A O 1
ATOM 1490 N N . ASP A 1 187 ? -7.945 25.094 2.262 1 97.69 187 ASP A N 1
ATOM 1491 C CA . ASP A 1 187 ? -9.125 24.719 3.037 1 97.69 187 ASP A CA 1
ATOM 1492 C C . ASP A 1 187 ? -8.758 23.734 4.152 1 97.69 187 ASP A C 1
ATOM 1494 O O . ASP A 1 187 ? -8.195 22.672 3.895 1 97.69 187 ASP A O 1
ATOM 1498 N N . PRO A 1 188 ? -9.055 24.109 5.426 1 98.25 188 PRO A N 1
ATOM 1499 C CA . PRO A 1 188 ? -8.695 23.203 6.52 1 98.25 188 PRO A CA 1
ATOM 1500 C C . PRO A 1 188 ? -9.359 21.828 6.387 1 98.25 188 PRO A C 1
ATOM 1502 O O . PRO A 1 188 ? -8.914 20.859 7.012 1 98.25 188 PRO A O 1
ATOM 1505 N N . ALA A 1 189 ? -10.383 21.719 5.547 1 98.25 189 ALA A N 1
ATOM 1506 C CA . ALA A 1 189 ? -11.062 20.453 5.312 1 98.25 189 ALA A CA 1
ATOM 1507 C C . ALA A 1 189 ? -10.094 19.391 4.77 1 98.25 189 ALA A C 1
ATOM 1509 O O . ALA A 1 189 ? -10.336 18.203 4.898 1 98.25 189 ALA A O 1
ATOM 1510 N N . ILE A 1 190 ? -8.992 19.844 4.191 1 97.75 190 ILE A N 1
ATOM 1511 C CA . ILE A 1 190 ? -7.996 18.922 3.664 1 97.75 190 ILE A CA 1
ATOM 1512 C C . ILE A 1 190 ? -7.387 18.109 4.805 1 97.75 190 ILE A C 1
ATOM 1514 O O . ILE A 1 190 ? -7.379 16.875 4.766 1 97.75 190 ILE A O 1
ATOM 1518 N N . ASP A 1 191 ? -6.945 18.812 5.848 1 98.62 191 ASP A N 1
ATOM 1519 C CA . ASP A 1 191 ? -6.348 18.141 7 1 98.62 191 ASP A CA 1
ATOM 1520 C C . ASP A 1 191 ? -7.398 17.375 7.797 1 98.62 191 ASP A C 1
ATOM 1522 O O . ASP A 1 191 ? -7.191 16.203 8.148 1 98.62 191 ASP A O 1
ATOM 1526 N N . ILE A 1 192 ? -8.531 18.047 8.016 1 98.69 192 ILE A N 1
ATOM 1527 C CA . ILE A 1 192 ? -9.586 17.453 8.836 1 98.69 192 ILE A CA 1
ATOM 1528 C C . ILE A 1 192 ? -10.109 16.188 8.172 1 98.69 192 ILE A C 1
ATOM 1530 O O . ILE A 1 192 ? -10.234 15.141 8.82 1 98.69 192 ILE A O 1
ATOM 1534 N N . GLY A 1 193 ? -10.367 16.266 6.902 1 98.38 193 GLY A N 1
ATOM 1535 C CA . GLY A 1 193 ? -10.883 15.125 6.168 1 98.38 193 GLY A CA 1
ATOM 1536 C C . GLY A 1 193 ? -9.938 13.93 6.18 1 98.38 193 GLY A C 1
ATOM 1537 O O . GLY A 1 193 ? -10.352 12.805 6.457 1 98.38 193 GLY A O 1
ATOM 1538 N N . MET A 1 194 ? -8.711 14.195 5.867 1 97 194 MET A N 1
ATOM 1539 C CA . MET A 1 194 ? -7.723 13.125 5.848 1 97 194 MET A CA 1
ATOM 1540 C C . MET A 1 194 ? -7.617 12.453 7.211 1 97 194 MET A C 1
ATOM 1542 O O . MET A 1 194 ? -7.52 11.227 7.301 1 97 194 MET A O 1
ATOM 1546 N N . LEU A 1 195 ? -7.621 13.258 8.281 1 98.31 195 LEU A N 1
ATOM 1547 C CA . LEU A 1 195 ? -7.5 12.719 9.633 1 98.31 195 LEU A CA 1
ATOM 1548 C C . LEU A 1 195 ? -8.734 11.906 10 1 98.31 195 LEU A C 1
ATOM 1550 O O . LEU A 1 195 ? -8.625 10.758 10.445 1 98.31 195 LEU A O 1
ATOM 1554 N N . LEU A 1 196 ? -9.961 12.445 9.773 1 98.25 196 LEU A N 1
ATOM 1555 C CA . LEU A 1 196 ? -11.195 11.781 10.18 1 98.25 196 LEU A CA 1
ATOM 1556 C C . LEU A 1 196 ? -11.414 10.5 9.383 1 98.25 196 LEU A C 1
ATOM 1558 O O . LEU A 1 196 ? -11.648 9.438 9.961 1 98.25 196 LEU A O 1
ATOM 1562 N N . TYR A 1 197 ? -11.273 10.578 8.07 1 96.5 197 TYR A N 1
ATOM 1563 C CA . TYR A 1 197 ? -11.516 9.422 7.215 1 96.5 197 TYR A CA 1
ATOM 1564 C C . TYR A 1 197 ? -10.516 8.305 7.5 1 96.5 197 TYR A C 1
ATOM 1566 O O . TYR A 1 197 ? -10.812 7.129 7.297 1 96.5 197 TYR A O 1
ATOM 1574 N N . SER A 1 198 ? -9.375 8.664 8.031 1 94.88 198 SER A N 1
ATOM 1575 C CA . SER A 1 198 ? -8.305 7.68 8.195 1 94.88 198 SER A CA 1
ATOM 1576 C C . SER A 1 198 ? -8.336 7.074 9.602 1 94.88 198 SER A C 1
ATOM 1578 O O . SER A 1 198 ? -8.047 5.887 9.773 1 94.88 198 SER A O 1
ATOM 1580 N N . TYR A 1 199 ? -8.711 7.879 10.633 1 95.44 199 TYR A N 1
ATOM 1581 C CA . TYR A 1 199 ? -8.383 7.426 11.984 1 95.44 199 TYR A CA 1
ATOM 1582 C C . TYR A 1 199 ? -9.641 7.336 12.844 1 95.44 199 TYR A C 1
ATOM 1584 O O . TYR A 1 199 ? -9.648 6.648 13.867 1 95.44 199 TYR A O 1
ATOM 1592 N N . ILE A 1 200 ? -10.68 8.078 12.477 1 96.12 200 ILE A N 1
ATOM 1593 C CA . ILE A 1 200 ? -11.805 8.242 13.391 1 96.12 200 ILE A CA 1
ATOM 1594 C C . ILE A 1 200 ? -13.047 7.578 12.797 1 96.12 200 ILE A C 1
ATOM 1596 O O . ILE A 1 200 ? -13.461 7.906 11.688 1 96.12 200 ILE A O 1
ATOM 1600 N N . PRO A 1 201 ? -13.695 6.605 13.508 1 91 201 PRO A N 1
ATOM 1601 C CA . PRO A 1 201 ? -14.977 6.094 13.031 1 91 201 PRO A CA 1
ATOM 1602 C C . PRO A 1 201 ? -16.016 7.199 12.812 1 91 201 PRO A C 1
ATOM 1604 O O . PRO A 1 201 ? -16.078 8.148 13.602 1 91 201 PRO A O 1
ATOM 1607 N N . GLU A 1 202 ? -16.75 7.094 11.797 1 93.69 202 GLU A N 1
ATOM 1608 C CA . GLU A 1 202 ? -17.688 8.156 11.406 1 93.69 202 GLU A CA 1
ATOM 1609 C C . GLU A 1 202 ? -18.609 8.523 12.555 1 93.69 202 GLU A C 1
ATOM 1611 O O . GLU A 1 202 ? -18.922 9.695 12.758 1 93.69 202 GLU A O 1
ATOM 1616 N N . LEU A 1 203 ? -19.031 7.586 13.359 1 94 203 LEU A N 1
ATOM 1617 C CA . LEU A 1 203 ? -19.953 7.816 14.469 1 94 203 LEU A CA 1
ATOM 1618 C C . LEU A 1 203 ? -19.312 8.719 15.523 1 94 203 LEU A C 1
ATOM 1620 O O . LEU A 1 203 ? -20.016 9.273 16.375 1 94 203 LEU A O 1
ATOM 1624 N N . GLU A 1 204 ? -17.984 8.875 15.461 1 97.06 204 GLU A N 1
ATOM 1625 C CA . GLU A 1 204 ? -17.281 9.664 16.469 1 97.06 204 GLU A CA 1
ATOM 1626 C C . GLU A 1 204 ? -16.812 11 15.883 1 97.06 204 GLU A C 1
ATOM 1628 O O . GLU A 1 204 ? -16.125 11.773 16.562 1 97.06 204 GLU A O 1
ATOM 1633 N N . TRP A 1 205 ? -17.156 11.312 14.641 1 98.31 205 TRP A N 1
ATOM 1634 C CA . TRP A 1 205 ? -16.688 12.531 13.977 1 98.31 205 TRP A CA 1
ATOM 1635 C C . TRP A 1 205 ? -17.172 13.773 14.711 1 98.31 205 TRP A C 1
ATOM 1637 O O . TRP A 1 205 ? -16.406 14.711 14.93 1 98.31 205 TRP A O 1
ATOM 1647 N N . GLU A 1 206 ? -18.438 13.75 15.109 1 98.06 206 GLU A N 1
ATOM 1648 C CA . GLU A 1 206 ? -19 14.922 15.766 1 98.06 206 GLU A CA 1
ATOM 1649 C C . GLU A 1 206 ? -18.312 15.203 17.094 1 98.06 206 GLU A C 1
ATOM 1651 O O . GLU A 1 206 ? -18.016 16.359 17.406 1 98.06 206 GLU A O 1
ATOM 1656 N N . GLU A 1 207 ? -18.062 14.188 17.797 1 97.94 207 GLU A N 1
ATOM 1657 C CA . GLU A 1 207 ? -17.359 14.352 19.062 1 97.94 207 GLU A CA 1
ATOM 1658 C C . GLU A 1 207 ? -15.938 14.883 18.844 1 97.94 207 GLU A C 1
ATOM 1660 O O . GLU A 1 207 ? -15.5 15.805 19.531 1 97.94 207 GLU A O 1
ATOM 1665 N N . TRP A 1 208 ? -15.195 14.281 17.891 1 98.5 208 TRP A N 1
ATOM 1666 C CA . TRP A 1 208 ? -13.844 14.734 17.578 1 98.5 208 TRP A CA 1
ATOM 1667 C C . TRP A 1 208 ? -13.844 16.203 17.156 1 98.5 208 TRP A C 1
ATOM 1669 O O . TRP A 1 208 ? -13.023 16.984 17.625 1 98.5 208 TRP A O 1
ATOM 1679 N N . MET A 1 209 ? -14.852 16.578 16.375 1 98.62 209 MET A N 1
ATOM 1680 C CA . MET A 1 209 ? -14.953 17.953 15.875 1 98.62 209 MET A CA 1
ATOM 1681 C C . MET A 1 209 ? -15.305 18.922 17 1 98.62 209 MET A C 1
ATOM 1683 O O . MET A 1 209 ? -14.898 20.078 16.953 1 98.62 209 MET A O 1
ATOM 1687 N N . SER A 1 210 ? -16.031 18.438 18 1 98.38 210 SER A N 1
ATOM 1688 C CA . SER A 1 210 ? -16.328 19.312 19.141 1 98.38 210 SER A CA 1
ATOM 1689 C C . SER A 1 210 ? -15.047 19.719 19.844 1 98.38 210 SER A C 1
ATOM 1691 O O . SER A 1 210 ? -14.938 20.844 20.344 1 98.38 210 SER A O 1
ATOM 1693 N N . HIS A 1 211 ? -14.055 18.859 19.906 1 98.38 211 HIS A N 1
ATOM 1694 C CA . HIS A 1 211 ? -12.758 19.188 20.5 1 98.38 211 HIS A CA 1
ATOM 1695 C C . HIS A 1 211 ? -11.977 20.125 19.578 1 98.38 211 HIS A C 1
ATOM 1697 O O . HIS A 1 211 ? -11.203 20.969 20.062 1 98.38 211 HIS A O 1
ATOM 1703 N N . TYR A 1 212 ? -12.164 19.938 18.297 1 98.5 212 TYR A N 1
ATOM 1704 C CA . TYR A 1 212 ? -11.578 20.859 17.328 1 98.5 212 TYR A CA 1
ATOM 1705 C C . TYR A 1 212 ? -12.203 22.234 17.438 1 98.5 212 TYR A C 1
ATOM 1707 O O . TYR A 1 212 ? -11.539 23.25 17.156 1 98.5 212 TYR A O 1
ATOM 1715 N N . GLY A 1 213 ? -13.461 22.312 17.828 1 97.31 213 GLY A N 1
ATOM 1716 C CA . GLY A 1 213 ? -14.125 23.594 18.062 1 97.31 213 GLY A CA 1
ATOM 1717 C C . GLY A 1 213 ? -15.016 24.016 16.906 1 97.31 213 GLY A C 1
ATOM 1718 O O . GLY A 1 213 ? -15.336 25.203 16.766 1 97.31 213 GLY A O 1
ATOM 1719 N N . LEU A 1 214 ? -15.352 23.078 15.992 1 95.75 214 LEU A N 1
ATOM 1720 C CA . LEU A 1 214 ? -16.25 23.359 14.875 1 95.75 214 LEU A CA 1
ATOM 1721 C C . LEU A 1 214 ? -17.359 22.312 14.789 1 95.75 214 LEU A C 1
ATOM 1723 O O . LEU A 1 214 ? -17.141 21.156 15.141 1 95.75 214 LEU A O 1
ATOM 1727 N N . THR A 1 215 ? -18.453 22.766 14.312 1 95.75 215 THR A N 1
ATOM 1728 C CA . THR A 1 215 ? -19.562 21.828 14.047 1 95.75 215 THR A CA 1
ATOM 1729 C C . THR A 1 215 ? -19.391 21.172 12.68 1 95.75 215 THR A C 1
ATOM 1731 O O . THR A 1 215 ? -19.031 21.844 11.703 1 95.75 215 THR A O 1
ATOM 1734 N N . LEU A 1 216 ? -19.641 19.953 12.688 1 97.25 216 LEU A N 1
ATOM 1735 C CA . LEU A 1 216 ? -19.594 19.203 11.438 1 97.25 216 LEU A CA 1
ATOM 1736 C C . LEU A 1 216 ? -20.859 19.406 10.625 1 97.25 216 LEU A C 1
ATOM 1738 O O . LEU A 1 216 ? -21.812 18.641 10.742 1 97.25 216 LEU A O 1
ATOM 1742 N N . ASP A 1 217 ? -20.906 20.375 9.82 1 96.38 217 ASP A N 1
ATOM 1743 C CA . ASP A 1 217 ? -22.094 20.641 8.992 1 96.38 217 ASP A CA 1
ATOM 1744 C C . ASP A 1 217 ? -21.922 20.062 7.59 1 96.38 217 ASP A C 1
ATOM 1746 O O . ASP A 1 217 ? -20.891 19.438 7.293 1 96.38 217 ASP A O 1
ATOM 1750 N N . ASP A 1 218 ? -22.906 20.203 6.742 1 95.94 218 ASP A N 1
ATOM 1751 C CA . ASP A 1 218 ? -22.906 19.594 5.414 1 95.94 218 ASP A CA 1
ATOM 1752 C C . ASP A 1 218 ? -21.812 20.203 4.543 1 95.94 218 ASP A C 1
ATOM 1754 O O . ASP A 1 218 ? -21.203 19.5 3.727 1 95.94 218 ASP A O 1
ATOM 1758 N N . SER A 1 219 ? -21.625 21.453 4.719 1 96.62 219 SER A N 1
ATOM 1759 C CA . SER A 1 219 ? -20.562 22.109 3.943 1 96.62 219 SER A CA 1
ATOM 1760 C C . SER A 1 219 ? -19.203 21.469 4.219 1 96.62 219 SER A C 1
ATOM 1762 O O . SER A 1 219 ? -18.484 21.109 3.287 1 96.62 219 SER A O 1
ATOM 1764 N N . LEU A 1 220 ? -18.875 21.359 5.504 1 97.5 220 LEU A N 1
ATOM 1765 C CA . LEU A 1 220 ? -17.594 20.75 5.875 1 97.5 220 LEU A CA 1
ATOM 1766 C C . LEU A 1 220 ? -17.531 19.297 5.414 1 97.5 220 LEU A C 1
ATOM 1768 O O . LEU A 1 220 ? -16.516 18.844 4.879 1 97.5 220 LEU A O 1
ATOM 1772 N N . ARG A 1 221 ? -18.609 18.547 5.562 1 97.44 221 ARG A N 1
ATOM 1773 C CA . ARG A 1 221 ? -18.672 17.141 5.125 1 97.44 221 ARG A CA 1
ATOM 1774 C C . ARG A 1 221 ? -18.391 17.031 3.631 1 97.44 221 ARG A C 1
ATOM 1776 O O . ARG A 1 221 ? -17.609 16.188 3.205 1 97.44 221 ARG A O 1
ATOM 1783 N N . ASN A 1 222 ? -19.016 17.891 2.902 1 97.25 222 ASN A N 1
ATOM 1784 C CA . ASN A 1 222 ? -18.859 17.859 1.452 1 97.25 222 ASN A CA 1
ATOM 1785 C C . ASN A 1 222 ? -17.453 18.234 1.029 1 97.25 222 ASN A C 1
ATOM 1787 O O . ASN A 1 222 ? -16.891 17.625 0.12 1 97.25 222 ASN A O 1
ATOM 1791 N N . ARG A 1 223 ? -16.938 19.219 1.686 1 98 223 ARG A N 1
ATOM 1792 C CA . ARG A 1 223 ? -15.578 19.641 1.367 1 98 223 ARG A CA 1
ATOM 1793 C C . ARG A 1 223 ? -14.562 18.547 1.719 1 98 223 ARG A C 1
ATOM 1795 O O . ARG A 1 223 ? -13.68 18.234 0.918 1 98 223 ARG A O 1
ATOM 1802 N N . MET A 1 224 ? -14.719 17.938 2.896 1 98.31 224 MET A N 1
ATOM 1803 C CA . MET A 1 224 ? -13.844 16.844 3.285 1 98.31 224 MET A CA 1
ATOM 1804 C C . MET A 1 224 ? -13.906 15.711 2.258 1 98.31 224 MET A C 1
ATOM 1806 O O . MET A 1 224 ? -12.867 15.203 1.827 1 98.31 224 MET A O 1
ATOM 1810 N N . LYS A 1 225 ? -15.094 15.352 1.887 1 97.75 225 LYS A N 1
ATOM 1811 C CA . LYS A 1 225 ? -15.281 14.258 0.937 1 97.75 225 LYS A CA 1
ATOM 1812 C C . LYS A 1 225 ? -14.602 14.57 -0.396 1 97.75 225 LYS A C 1
ATOM 1814 O O . LYS A 1 225 ? -13.953 13.703 -0.983 1 97.75 225 LYS A O 1
ATOM 1819 N N . TRP A 1 226 ? -14.758 15.805 -0.856 1 98.38 226 TRP A N 1
ATOM 1820 C CA . TRP A 1 226 ? -14.141 16.219 -2.111 1 98.38 226 TRP A CA 1
ATOM 1821 C C . TRP A 1 226 ? -12.633 16 -2.072 1 98.38 226 TRP A C 1
ATOM 1823 O O . TRP A 1 226 ? -12.062 15.398 -2.984 1 98.38 226 TRP A O 1
ATOM 1833 N N . TYR A 1 227 ? -12.023 16.438 -1.019 1 98.06 227 TYR A N 1
ATOM 1834 C CA . TYR A 1 227 ? -10.57 16.359 -0.911 1 98.06 227 TYR A CA 1
ATOM 1835 C C . TYR A 1 227 ? -10.117 14.914 -0.735 1 98.06 227 TYR A C 1
ATOM 1837 O O . TYR A 1 227 ? -9.047 14.523 -1.213 1 98.06 227 TYR A O 1
ATOM 1845 N N . VAL A 1 228 ? -10.898 14.109 -0.041 1 98 228 VAL A N 1
ATOM 1846 C CA . VAL A 1 228 ? -10.555 12.703 0.15 1 98 228 VAL A CA 1
ATOM 1847 C C . VAL A 1 228 ? -10.633 11.969 -1.184 1 98 228 VAL A C 1
ATOM 1849 O O . VAL A 1 228 ? -9.773 11.141 -1.494 1 98 228 VAL A O 1
ATOM 1852 N N . ILE A 1 229 ? -11.664 12.25 -1.993 1 98.19 229 ILE A N 1
ATOM 1853 C CA . ILE A 1 229 ? -11.766 11.672 -3.328 1 98.19 229 ILE A CA 1
ATOM 1854 C C . ILE A 1 229 ? -10.547 12.078 -4.156 1 98.19 229 ILE A C 1
ATOM 1856 O O . ILE A 1 229 ? -9.906 11.227 -4.777 1 98.19 229 ILE A O 1
ATOM 1860 N N . TYR A 1 230 ? -10.234 13.383 -4.102 1 98.25 230 TYR A N 1
ATOM 1861 C CA . TYR A 1 230 ? -9.086 13.922 -4.82 1 98.25 230 TYR A CA 1
ATOM 1862 C C . TYR A 1 230 ? -7.809 13.195 -4.422 1 98.25 230 TYR A C 1
ATOM 1864 O O . TYR A 1 230 ? -7.055 12.734 -5.285 1 98.25 230 TYR A O 1
ATOM 1872 N N . GLN A 1 231 ? -7.586 13.031 -3.139 1 97.38 231 GLN A N 1
ATOM 1873 C CA . GLN A 1 231 ? -6.383 12.375 -2.631 1 97.38 231 GLN A CA 1
ATOM 1874 C C . GLN A 1 231 ? -6.363 10.898 -2.998 1 97.38 231 GLN A C 1
ATOM 1876 O O . GLN A 1 231 ? -5.301 10.336 -3.262 1 97.38 231 GLN A O 1
ATOM 1881 N N . THR A 1 232 ? -7.504 10.219 -2.967 1 97.88 232 THR A N 1
ATOM 1882 C CA . THR A 1 232 ? -7.594 8.805 -3.322 1 97.88 232 THR A CA 1
ATOM 1883 C C . THR A 1 232 ? -7.215 8.594 -4.785 1 97.88 232 THR A C 1
ATOM 1885 O O . THR A 1 232 ? -6.5 7.641 -5.113 1 97.88 232 THR A O 1
ATOM 1888 N N . ILE A 1 233 ? -7.715 9.516 -5.656 1 98.12 233 ILE A N 1
ATOM 1889 C CA . ILE A 1 233 ? -7.355 9.453 -7.07 1 98.12 233 ILE A CA 1
ATOM 1890 C C . ILE A 1 233 ? -5.84 9.555 -7.223 1 98.12 233 ILE A C 1
ATOM 1892 O O . ILE A 1 233 ? -5.234 8.773 -7.965 1 98.12 233 ILE A O 1
ATOM 1896 N N . LEU A 1 234 ? -5.25 10.469 -6.469 1 97.56 234 LEU A N 1
ATOM 1897 C CA . LEU A 1 234 ? -3.803 10.633 -6.516 1 97.56 234 LEU A CA 1
ATOM 1898 C C . LEU A 1 234 ? -3.098 9.375 -6.023 1 97.56 234 LEU A C 1
ATOM 1900 O O . LEU A 1 234 ? -2.059 8.984 -6.562 1 97.56 234 LEU A O 1
ATOM 1904 N N . SER A 1 235 ? -3.65 8.727 -5 1 97.25 235 SER A N 1
ATOM 1905 C CA . SER A 1 235 ? -3.066 7.5 -4.477 1 97.25 235 SER A CA 1
ATOM 1906 C C . SER A 1 235 ? -3.1 6.387 -5.516 1 97.25 235 SER A C 1
ATOM 1908 O O . SER A 1 235 ? -2.145 5.613 -5.641 1 97.25 235 SER A O 1
ATOM 1910 N N . ILE A 1 236 ? -4.16 6.316 -6.242 1 96.5 236 ILE A N 1
ATOM 1911 C CA . ILE A 1 236 ? -4.293 5.301 -7.281 1 96.5 236 ILE A CA 1
ATOM 1912 C C . ILE A 1 236 ? -3.203 5.492 -8.336 1 96.5 236 ILE A C 1
ATOM 1914 O O . ILE A 1 236 ? -2.564 4.527 -8.758 1 96.5 236 ILE A O 1
ATOM 1918 N N . GLN A 1 237 ? -3 6.738 -8.773 1 96.19 237 GLN A N 1
ATOM 1919 C CA . GLN A 1 237 ? -1.917 7.031 -9.703 1 96.19 237 GLN A CA 1
ATOM 1920 C C . GLN A 1 237 ? -0.574 6.566 -9.156 1 96.19 237 GLN A C 1
ATOM 1922 O O . GLN A 1 237 ? 0.221 5.953 -9.867 1 96.19 237 GLN A O 1
ATOM 1927 N N . TRP A 1 238 ? -0.375 6.895 -7.898 1 96 238 TRP A N 1
ATOM 1928 C CA . TRP A 1 238 ? 0.89 6.535 -7.27 1 96 238 TRP A CA 1
ATOM 1929 C C . TRP A 1 238 ? 1.076 5.02 -7.25 1 96 238 TRP A C 1
ATOM 1931 O O . TRP A 1 238 ? 2.143 4.516 -7.609 1 96 238 TRP A O 1
ATOM 1941 N N . PHE A 1 239 ? 0.053 4.289 -6.824 1 95 239 PHE A N 1
ATOM 1942 C CA . PHE A 1 239 ? 0.123 2.832 -6.781 1 95 239 PHE A CA 1
ATOM 1943 C C . PHE A 1 239 ? 0.351 2.262 -8.18 1 95 239 PHE A C 1
ATOM 1945 O O . PHE A 1 239 ? 1.097 1.294 -8.344 1 95 239 PHE A O 1
ATOM 1952 N N . ASP A 1 240 ? -0.282 2.855 -9.133 1 92 240 ASP A N 1
ATOM 1953 C CA . ASP A 1 240 ? -0.118 2.404 -10.508 1 92 240 ASP A CA 1
ATOM 1954 C C . ASP A 1 240 ? 1.323 2.588 -10.984 1 92 240 ASP A C 1
ATOM 1956 O O . ASP A 1 240 ? 1.914 1.672 -11.555 1 92 240 ASP A O 1
ATOM 1960 N N . GLN A 1 241 ? 1.847 3.734 -10.719 1 91.81 241 GLN A N 1
ATOM 1961 C CA . GLN A 1 241 ? 3.209 4.055 -11.133 1 91.81 241 GLN A CA 1
ATOM 1962 C C . GLN A 1 241 ? 4.223 3.162 -10.422 1 91.81 241 GLN A C 1
ATOM 1964 O O . GLN A 1 241 ? 5.262 2.816 -10.992 1 91.81 241 GLN A O 1
ATOM 1969 N N . LYS A 1 242 ? 3.891 2.734 -9.219 1 91.5 242 LYS A N 1
ATOM 1970 C CA . LYS A 1 242 ? 4.781 1.868 -8.453 1 91.5 242 LYS A CA 1
ATOM 1971 C C . LYS A 1 242 ? 4.469 0.396 -8.703 1 91.5 242 LYS A C 1
ATOM 1973 O O . LYS A 1 242 ? 5.109 -0.487 -8.125 1 91.5 242 LYS A O 1
ATOM 1978 N N . GLN A 1 243 ? 3.457 0.134 -9.484 1 88.94 243 GLN A N 1
ATOM 1979 C CA . GLN A 1 243 ? 3.037 -1.209 -9.875 1 88.94 243 GLN A CA 1
ATOM 1980 C C . GLN A 1 243 ? 2.6 -2.02 -8.656 1 88.94 243 GLN A C 1
ATOM 1982 O O . GLN A 1 243 ? 2.914 -3.207 -8.547 1 88.94 243 GLN A O 1
ATOM 1987 N N . LEU A 1 244 ? 2.027 -1.342 -7.699 1 92.19 244 LEU A N 1
ATOM 1988 C CA . LEU A 1 244 ? 1.421 -1.966 -6.527 1 92.19 244 LEU A CA 1
ATOM 1989 C C . LEU A 1 244 ? -0.044 -2.301 -6.785 1 92.19 244 LEU A C 1
ATOM 1991 O O . LEU A 1 244 ? -0.938 -1.576 -6.344 1 92.19 244 LEU A O 1
ATOM 1995 N N . ILE A 1 245 ? -0.285 -3.43 -7.348 1 91.94 245 ILE A N 1
ATOM 1996 C CA . ILE A 1 245 ? -1.557 -3.773 -7.973 1 91.94 245 ILE A CA 1
ATOM 1997 C C . ILE A 1 245 ? -2.623 -3.975 -6.902 1 91.94 245 ILE A C 1
ATOM 1999 O O . ILE A 1 245 ? -3.746 -3.48 -7.031 1 91.94 245 ILE A O 1
ATOM 2003 N N . GLN A 1 246 ? -2.295 -4.727 -5.906 1 91.81 246 GLN A N 1
ATOM 2004 C CA . GLN A 1 246 ? -3.279 -4.992 -4.863 1 91.81 246 GLN A CA 1
ATOM 2005 C C . GLN A 1 246 ? -3.705 -3.703 -4.168 1 91.81 246 GLN A C 1
ATOM 2007 O O . GLN A 1 246 ? -4.898 -3.471 -3.955 1 91.81 246 GLN A O 1
ATOM 2012 N N . GLN A 1 247 ? -2.748 -2.857 -3.832 1 94.38 247 GLN A N 1
ATOM 2013 C CA . GLN A 1 247 ? -3.047 -1.582 -3.188 1 94.38 247 GLN A CA 1
ATOM 2014 C C . GLN A 1 247 ? -3.902 -0.698 -4.094 1 94.38 247 GLN A C 1
ATOM 2016 O O . GLN A 1 247 ? -4.828 -0.03 -3.623 1 94.38 247 GLN A O 1
ATOM 2021 N N . ARG A 1 248 ? -3.553 -0.725 -5.371 1 94.62 248 ARG A N 1
ATOM 2022 C CA . ARG A 1 248 ? -4.352 0.026 -6.332 1 94.62 248 ARG A CA 1
ATOM 2023 C C . ARG A 1 248 ? -5.805 -0.438 -6.316 1 94.62 248 ARG A C 1
ATOM 2025 O O . ARG A 1 248 ? -6.723 0.383 -6.305 1 94.62 248 ARG A O 1
ATOM 2032 N N . ARG A 1 249 ? -6.02 -1.712 -6.273 1 92.75 249 ARG A N 1
ATOM 2033 C CA . ARG A 1 249 ? -7.363 -2.279 -6.254 1 92.75 249 ARG A CA 1
ATOM 2034 C C . ARG A 1 249 ? -8.109 -1.883 -4.984 1 92.75 249 ARG A C 1
ATOM 2036 O O . ARG A 1 249 ? -9.289 -1.529 -5.035 1 92.75 249 ARG A O 1
ATOM 2043 N N . TYR A 1 250 ? -7.387 -2.014 -3.875 1 95.31 250 TYR A N 1
ATOM 2044 C CA . TYR A 1 250 ? -7.992 -1.578 -2.621 1 95.31 250 TYR A CA 1
ATOM 2045 C C . TYR A 1 250 ? -8.469 -0.133 -2.719 1 95.31 250 TYR A C 1
ATOM 2047 O O . TYR A 1 250 ? -9.602 0.181 -2.352 1 95.31 250 TYR A O 1
ATOM 2055 N N . ALA A 1 251 ? -7.613 0.757 -3.223 1 96.31 251 ALA A N 1
ATOM 2056 C CA . ALA A 1 251 ? -7.93 2.178 -3.34 1 96.31 251 ALA A CA 1
ATOM 2057 C C . ALA A 1 251 ? -9.117 2.398 -4.273 1 96.31 251 ALA A C 1
ATOM 2059 O O . ALA A 1 251 ? -9.953 3.275 -4.031 1 96.31 251 ALA A O 1
ATOM 2060 N N . GLU A 1 252 ? -9.211 1.607 -5.352 1 94.44 252 GLU A N 1
ATOM 2061 C CA . GLU A 1 252 ? -10.32 1.713 -6.297 1 94.44 252 GLU A CA 1
ATOM 2062 C C . GLU A 1 252 ? -11.648 1.365 -5.633 1 94.44 252 GLU A C 1
ATOM 2064 O O . GLU A 1 252 ? -12.656 2.033 -5.863 1 94.44 252 GLU A O 1
ATOM 2069 N N . HIS A 1 253 ? -11.641 0.367 -4.852 1 91.31 253 HIS A N 1
ATOM 2070 C CA . HIS A 1 253 ? -12.875 -0.002 -4.16 1 91.31 253 HIS A CA 1
ATOM 2071 C C . HIS A 1 253 ? -13.258 1.052 -3.127 1 91.31 253 HIS A C 1
ATOM 2073 O O . HIS A 1 253 ? -14.438 1.362 -2.965 1 91.31 253 HIS A O 1
ATOM 2079 N N . TYR A 1 254 ? -12.242 1.561 -2.455 1 94.69 254 TYR A N 1
ATOM 2080 C CA . TYR A 1 254 ? -12.492 2.674 -1.547 1 94.69 254 TYR A CA 1
ATOM 2081 C C . TYR A 1 254 ? -13.117 3.852 -2.289 1 94.69 254 TYR A C 1
ATOM 2083 O O . TYR A 1 254 ? -14.102 4.438 -1.826 1 94.69 254 TYR A O 1
ATOM 2091 N N . LEU A 1 255 ? -12.562 4.152 -3.447 1 95.62 255 LEU A N 1
ATOM 2092 C CA . LEU A 1 255 ? -13.07 5.246 -4.27 1 95.62 255 LEU A CA 1
ATOM 2093 C C . LEU A 1 255 ? -14.516 4.996 -4.672 1 95.62 255 LEU A C 1
ATOM 2095 O O . LEU A 1 255 ? -15.344 5.91 -4.633 1 95.62 255 LEU A O 1
ATOM 2099 N N . THR A 1 256 ? -14.875 3.766 -5.02 1 92.88 256 THR A N 1
ATOM 2100 C CA . THR A 1 256 ? -16.25 3.395 -5.371 1 92.88 256 THR A CA 1
ATOM 2101 C C . THR A 1 256 ? -17.188 3.648 -4.199 1 92.88 256 THR A C 1
ATOM 2103 O O . THR A 1 256 ? -18.297 4.168 -4.383 1 92.88 256 THR A O 1
ATOM 2106 N N . THR A 1 257 ? -16.703 3.318 -3.023 1 90.88 257 THR A N 1
ATOM 2107 C CA . THR A 1 257 ? -17.516 3.531 -1.83 1 90.88 257 THR A CA 1
ATOM 2108 C C . THR A 1 257 ? -17.734 5.02 -1.592 1 90.88 257 THR A C 1
ATOM 2110 O O . THR A 1 257 ? -18.828 5.426 -1.19 1 90.88 257 THR A O 1
ATOM 2113 N N . LEU A 1 258 ? -16.719 5.832 -1.785 1 94.12 258 LEU A N 1
ATOM 2114 C CA . LEU A 1 258 ? -16.828 7.273 -1.597 1 94.12 258 LEU A CA 1
ATOM 2115 C C . LEU A 1 258 ? -17.844 7.875 -2.568 1 94.12 258 LEU A C 1
ATOM 2117 O O . LEU A 1 258 ? -18.547 8.828 -2.23 1 94.12 258 LEU A O 1
ATOM 2121 N N . LEU A 1 259 ? -17.891 7.332 -3.785 1 93.69 259 LEU A N 1
ATOM 2122 C CA . LEU A 1 259 ? -18.719 7.895 -4.848 1 93.69 259 LEU A CA 1
ATOM 2123 C C . LEU A 1 259 ? -20.172 7.457 -4.695 1 93.69 259 LEU A C 1
ATOM 2125 O O . LEU A 1 259 ? -21.062 8.055 -5.297 1 93.69 259 LEU A O 1
ATOM 2129 N N . GLY A 1 260 ? -20.516 6.297 -3.979 1 81.25 260 GLY A N 1
ATOM 2130 C CA . GLY A 1 260 ? -21.875 5.797 -3.797 1 81.25 260 GLY A CA 1
ATOM 2131 C C . GLY A 1 260 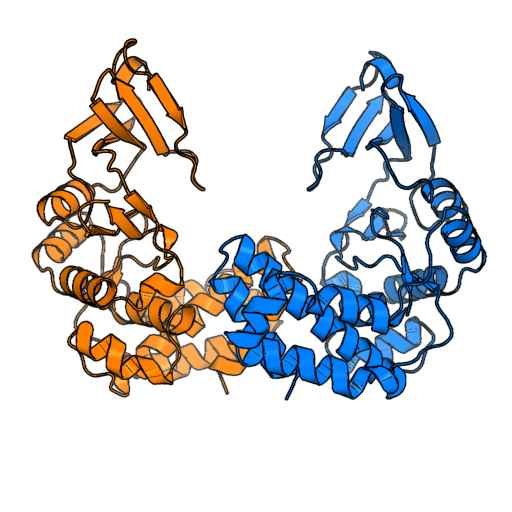? -22.578 6.422 -2.609 1 81.25 260 GLY A C 1
ATOM 2132 O O . GLY A 1 260 ? -21.969 7.102 -1.792 1 81.25 260 GLY A O 1
ATOM 2133 N N . MET B 1 1 ? 30.109 -14.531 -4.574 1 60.78 1 MET B N 1
ATOM 2134 C CA . MET B 1 1 ? 29.578 -14.82 -5.906 1 60.78 1 MET B CA 1
ATOM 2135 C C . MET B 1 1 ? 30.703 -14.852 -6.938 1 60.78 1 MET B C 1
ATOM 2137 O O . MET B 1 1 ? 30.703 -15.695 -7.84 1 60.78 1 MET B O 1
ATOM 2141 N N . GLU B 1 2 ? 31.641 -13.969 -6.742 1 60.53 2 GLU B N 1
ATOM 2142 C CA . GLU B 1 2 ? 32.781 -14 -7.664 1 60.53 2 GLU B CA 1
ATOM 2143 C C . GLU B 1 2 ? 33.531 -15.328 -7.574 1 60.53 2 GLU B C 1
ATOM 2145 O O . GLU B 1 2 ? 33.969 -15.859 -8.586 1 60.53 2 GLU B O 1
ATOM 2150 N N . ASP B 1 3 ? 33.562 -15.805 -6.367 1 66.69 3 ASP B N 1
ATOM 2151 C CA . ASP B 1 3 ? 34.281 -17.078 -6.188 1 66.69 3 ASP B CA 1
ATOM 2152 C C . ASP B 1 3 ? 33.469 -18.219 -6.816 1 66.69 3 ASP B C 1
ATOM 2154 O O . ASP B 1 3 ? 34.062 -19.25 -7.176 1 66.69 3 ASP B O 1
ATOM 2158 N N . LEU B 1 4 ? 32.281 -18 -7.02 1 71.88 4 LEU B N 1
ATOM 2159 C CA . LEU B 1 4 ? 31.391 -19.047 -7.527 1 71.88 4 LEU B CA 1
ATOM 2160 C C . LEU B 1 4 ? 31.5 -19.172 -9.039 1 71.88 4 LEU B C 1
ATOM 2162 O O . LEU B 1 4 ? 31.547 -20.281 -9.57 1 71.88 4 LEU B O 1
ATOM 2166 N N . LEU B 1 5 ? 31.547 -18.094 -9.766 1 77.06 5 LEU B N 1
ATOM 2167 C CA . LEU B 1 5 ? 31.531 -18.109 -11.227 1 77.06 5 LEU B CA 1
ATOM 2168 C C . LEU B 1 5 ? 32.938 -17.875 -11.789 1 77.06 5 LEU B C 1
ATOM 2170 O O . LEU B 1 5 ? 33.219 -18.25 -12.93 1 77.06 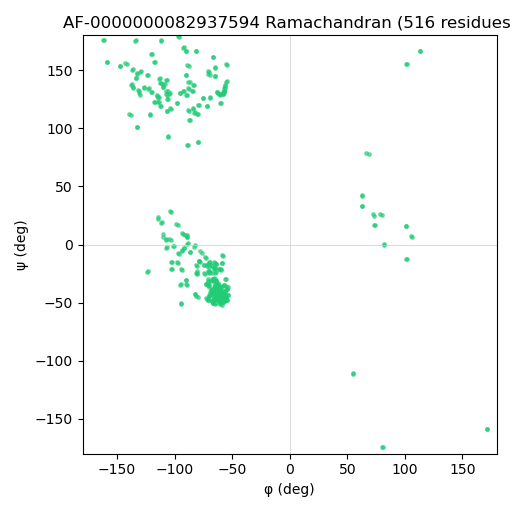5 LEU B O 1
ATOM 2174 N N . GLY B 1 6 ? 33.75 -17.438 -10.953 1 78.56 6 GLY B N 1
ATOM 2175 C CA . GLY B 1 6 ? 35.094 -17.062 -11.422 1 78.56 6 GLY B CA 1
ATOM 2176 C C . GLY B 1 6 ? 35.25 -15.57 -11.602 1 78.56 6 GLY B C 1
ATOM 2177 O O . GLY B 1 6 ? 34.281 -14.836 -11.75 1 78.56 6 GLY B O 1
ATOM 2178 N N . LYS B 1 7 ? 36.469 -15.039 -11.539 1 78.81 7 LYS B N 1
ATOM 2179 C CA . LYS B 1 7 ? 36.844 -13.617 -11.555 1 78.81 7 LYS B CA 1
ATOM 2180 C C . LYS B 1 7 ? 36.469 -12.977 -12.891 1 78.81 7 LYS B C 1
ATOM 2182 O O . LYS B 1 7 ? 36.375 -11.75 -12.992 1 78.81 7 LYS B O 1
ATOM 2187 N N . GLU B 1 8 ? 36.219 -13.797 -13.867 1 87.44 8 GLU B N 1
ATOM 2188 C CA . GLU B 1 8 ? 35.938 -13.273 -15.203 1 87.44 8 GLU B CA 1
ATOM 2189 C C . GLU B 1 8 ? 34.5 -12.805 -15.328 1 87.44 8 GLU B C 1
ATOM 2191 O O . GLU B 1 8 ? 34.156 -12.086 -16.266 1 87.44 8 GLU B O 1
ATOM 2196 N N . TRP B 1 9 ? 33.719 -13.258 -14.461 1 88.88 9 TRP B N 1
ATOM 2197 C CA . TRP B 1 9 ? 32.281 -12.906 -14.531 1 88.88 9 TRP B CA 1
ATOM 2198 C C . TRP B 1 9 ? 32.031 -11.562 -13.867 1 88.88 9 TRP B C 1
ATOM 2200 O O . TRP B 1 9 ? 32.594 -11.266 -12.805 1 88.88 9 TRP B O 1
ATOM 2210 N N . ASP B 1 10 ? 31.312 -10.75 -14.555 1 90.12 10 ASP B N 1
ATOM 2211 C CA . ASP B 1 10 ? 30.781 -9.516 -13.977 1 90.12 10 ASP B CA 1
ATOM 2212 C C . ASP B 1 10 ? 29.438 -9.75 -13.297 1 90.12 10 ASP B C 1
ATOM 2214 O O . ASP B 1 10 ? 28.469 -10.109 -13.961 1 90.12 10 ASP B O 1
ATOM 2218 N N . ILE B 1 11 ? 29.422 -9.578 -12 1 87.25 11 ILE B N 1
ATOM 2219 C CA . ILE B 1 11 ? 28.219 -9.914 -11.242 1 87.25 11 ILE B CA 1
ATOM 2220 C C . ILE B 1 11 ? 27.625 -8.656 -10.617 1 87.25 11 ILE B C 1
ATOM 2222 O O . ILE B 1 11 ? 28.344 -7.871 -9.984 1 87.25 11 ILE B O 1
ATOM 2226 N N . HIS B 1 12 ? 26.359 -8.438 -10.844 1 87.62 12 HIS B N 1
ATOM 2227 C CA . HIS B 1 12 ? 25.641 -7.285 -10.305 1 87.62 12 HIS B CA 1
ATOM 2228 C C . HIS B 1 12 ? 24.312 -7.703 -9.688 1 87.62 12 HIS B C 1
ATOM 2230 O O . HIS B 1 12 ? 23.703 -8.688 -10.109 1 87.62 12 HIS B O 1
ATOM 2236 N N . PRO B 1 13 ? 23.938 -6.996 -8.672 1 84 13 PRO B N 1
ATOM 2237 C CA . PRO B 1 13 ? 22.594 -7.273 -8.148 1 84 13 PRO B CA 1
ATOM 2238 C C . PRO B 1 13 ? 21.5 -7.109 -9.203 1 84 13 PRO B C 1
ATOM 2240 O O . PRO B 1 13 ? 21.578 -6.207 -10.039 1 84 13 PRO B O 1
ATOM 2243 N N . ALA B 1 14 ? 20.625 -8.07 -9.297 1 78.56 14 ALA B N 1
ATOM 2244 C CA . ALA B 1 14 ? 19.547 -8.039 -10.289 1 78.56 14 ALA B CA 1
ATOM 2245 C C . ALA B 1 14 ? 18.312 -7.344 -9.727 1 78.56 14 ALA B C 1
ATOM 2247 O O . ALA B 1 14 ? 17.297 -7.191 -10.43 1 78.56 14 ALA B O 1
ATOM 2248 N N . GLY B 1 15 ? 18.375 -6.777 -8.586 1 70.81 15 GLY B N 1
ATOM 2249 C CA . GLY B 1 15 ? 17.219 -6.145 -7.969 1 70.81 15 GLY B CA 1
ATOM 2250 C C . GLY B 1 15 ? 16.297 -7.133 -7.281 1 70.81 15 GLY B C 1
ATOM 2251 O O . GLY B 1 15 ? 16.688 -8.266 -6.996 1 70.81 15 GLY B O 1
ATOM 2252 N N . GLY B 1 16 ? 15.219 -6.801 -6.793 1 68.06 16 GLY B N 1
ATOM 2253 C CA . GLY B 1 16 ? 14.211 -7.605 -6.117 1 68.06 16 GLY B CA 1
ATOM 2254 C C . GLY B 1 16 ? 14.07 -7.27 -4.645 1 68.06 16 GLY B C 1
ATOM 2255 O O . GLY B 1 16 ? 14.969 -6.684 -4.047 1 68.06 16 GLY B O 1
ATOM 2256 N N . ALA B 1 17 ? 13.039 -7.773 -4.172 1 62.62 17 ALA B N 1
ATOM 2257 C CA . ALA B 1 17 ? 12.695 -7.43 -2.795 1 62.62 17 ALA B CA 1
ATOM 2258 C C . ALA B 1 17 ? 13.602 -8.156 -1.808 1 62.62 17 ALA B C 1
ATOM 2260 O O . ALA B 1 17 ? 13.852 -7.66 -0.703 1 62.62 17 ALA B O 1
ATOM 2261 N N . THR B 1 18 ? 14.156 -9.273 -2.205 1 64.62 18 THR B N 1
ATOM 2262 C CA . THR B 1 18 ? 14.875 -10.117 -1.257 1 64.62 18 THR B CA 1
ATOM 2263 C C . THR B 1 18 ? 16.359 -9.797 -1.271 1 64.62 18 THR B C 1
ATOM 2265 O O . THR B 1 18 ? 17.094 -10.148 -0.34 1 64.62 18 THR B O 1
ATOM 2268 N N . GLY B 1 19 ? 16.859 -9.211 -2.314 1 68.94 19 GLY B N 1
ATOM 2269 C CA . GLY B 1 19 ? 18.281 -8.93 -2.438 1 68.94 19 GLY B CA 1
ATOM 2270 C C . GLY B 1 19 ? 19.109 -10.164 -2.715 1 68.94 19 GLY B C 1
ATOM 2271 O O . GLY B 1 19 ? 20.344 -10.125 -2.609 1 68.94 19 GLY B O 1
ATOM 2272 N N . GLU B 1 20 ? 18.547 -11.227 -3.123 1 79.88 20 GLU B N 1
ATOM 2273 C CA . GLU B 1 20 ? 19.25 -12.492 -3.279 1 79.88 20 GLU B CA 1
ATOM 2274 C C . GLU B 1 20 ? 19.406 -12.859 -4.754 1 79.88 20 GLU B C 1
ATOM 2276 O O . GLU B 1 20 ? 19.75 -14 -5.082 1 79.88 20 GLU B O 1
ATOM 2281 N N . ALA B 1 21 ? 19.031 -11.953 -5.598 1 86 21 ALA B N 1
ATOM 2282 C CA . ALA B 1 21 ? 19.094 -12.211 -7.035 1 86 21 ALA B CA 1
ATOM 2283 C C . ALA B 1 21 ? 20.219 -11.414 -7.691 1 86 21 ALA B C 1
ATOM 2285 O O . ALA B 1 21 ? 20.453 -10.25 -7.348 1 86 21 ALA B O 1
ATOM 2286 N N . TYR B 1 22 ? 20.984 -12.062 -8.641 1 88.44 22 TYR B N 1
ATOM 2287 C CA . TYR B 1 22 ? 22.109 -11.43 -9.312 1 88.44 22 TYR B CA 1
ATOM 2288 C C . TYR B 1 22 ? 22.109 -11.727 -10.805 1 88.44 22 TYR B C 1
ATOM 2290 O O . TYR B 1 22 ? 21.547 -12.734 -11.234 1 88.44 22 TYR B O 1
ATOM 2298 N N . PHE B 1 23 ? 22.641 -10.812 -11.469 1 90.25 23 PHE B N 1
ATOM 2299 C CA . PHE B 1 23 ? 22.922 -10.945 -12.891 1 90.25 23 PHE B CA 1
ATOM 2300 C C . PHE B 1 23 ? 24.406 -11.109 -13.141 1 90.25 23 PHE B C 1
ATOM 2302 O O . PHE B 1 23 ? 25.219 -10.367 -12.586 1 90.25 23 PHE B O 1
ATOM 2309 N N . ALA B 1 24 ? 24.75 -12.109 -13.898 1 91.88 24 ALA B N 1
ATOM 2310 C CA . ALA B 1 24 ? 26.156 -12.383 -14.219 1 91.88 24 ALA B CA 1
ATOM 2311 C C . ALA B 1 24 ? 26.375 -12.398 -15.727 1 91.88 24 ALA B C 1
ATOM 2313 O O . ALA B 1 24 ? 25.578 -12.992 -16.469 1 91.88 24 ALA B O 1
ATOM 2314 N N . LYS B 1 25 ? 27.422 -11.719 -16.109 1 92.56 25 LYS B N 1
ATOM 2315 C CA . LYS B 1 25 ? 27.734 -11.641 -17.531 1 92.56 25 LYS B CA 1
ATOM 2316 C C . LYS B 1 25 ? 29.203 -11.992 -17.797 1 92.56 25 LYS B C 1
ATOM 2318 O O . LYS B 1 25 ? 30.078 -11.57 -17.047 1 92.56 25 LYS B O 1
ATOM 2323 N N . PHE B 1 26 ? 29.469 -12.906 -18.719 1 90.75 26 PHE B N 1
ATOM 2324 C CA . PHE B 1 26 ? 30.797 -13.242 -19.234 1 90.75 26 PHE B CA 1
ATOM 2325 C C . PHE B 1 26 ? 30.766 -13.438 -20.734 1 90.75 26 PHE B C 1
AT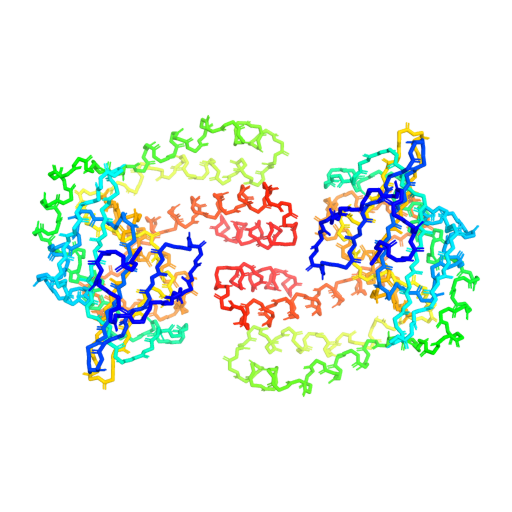OM 2327 O O . PHE B 1 26 ? 30.188 -14.406 -21.234 1 90.75 26 PHE B O 1
ATOM 2334 N N . GLU B 1 27 ? 31.406 -12.516 -21.406 1 90.88 27 GLU B N 1
ATOM 2335 C CA . GLU B 1 27 ? 31.359 -12.531 -22.859 1 90.88 27 GLU B CA 1
ATOM 2336 C C . GLU B 1 27 ? 29.922 -12.531 -23.359 1 90.88 27 GLU B C 1
ATOM 2338 O O . GLU B 1 27 ? 29.141 -11.641 -23.031 1 90.88 27 GLU B O 1
ATOM 2343 N N . ASP B 1 28 ? 29.484 -13.602 -23.938 1 89.81 28 ASP B N 1
ATOM 2344 C CA . ASP B 1 28 ? 28.141 -13.641 -24.484 1 89.81 28 ASP B CA 1
ATOM 2345 C C . ASP B 1 28 ? 27.203 -14.43 -23.578 1 89.81 28 ASP B C 1
ATOM 2347 O O . ASP B 1 28 ? 26.016 -14.578 -23.891 1 89.81 28 ASP B O 1
ATOM 2351 N N . LYS B 1 29 ? 27.766 -14.82 -22.484 1 90.56 29 LYS B N 1
ATOM 2352 C CA . LYS B 1 29 ? 26.953 -15.602 -21.562 1 90.56 29 LYS B CA 1
ATOM 2353 C C . LYS B 1 29 ? 26.328 -14.711 -20.5 1 90.56 29 LYS B C 1
ATOM 2355 O O . LYS B 1 29 ? 27 -13.812 -19.969 1 90.56 29 LYS B O 1
ATOM 2360 N N . ARG B 1 30 ? 25.125 -14.898 -20.375 1 93.94 30 ARG B N 1
ATOM 2361 C CA . ARG B 1 30 ? 24.391 -14.172 -19.344 1 93.94 30 ARG B CA 1
ATOM 2362 C C . ARG B 1 30 ? 23.609 -15.133 -18.453 1 93.94 30 ARG B C 1
ATOM 2364 O O . ARG B 1 30 ? 22.922 -16.031 -18.938 1 93.94 30 ARG B O 1
ATOM 2371 N N . LEU B 1 31 ? 23.719 -14.875 -17.047 1 93.31 31 LEU B N 1
ATOM 2372 C CA . LEU B 1 31 ? 23.078 -15.773 -16.094 1 93.31 31 LEU B CA 1
ATOM 2373 C C . LEU B 1 31 ? 22.312 -14.984 -15.031 1 93.31 31 LEU B C 1
ATOM 2375 O O . LEU B 1 31 ? 22.719 -13.891 -14.648 1 93.31 31 LEU B O 1
ATOM 2379 N N . PHE B 1 32 ? 21.203 -15.602 -14.703 1 93.69 32 PHE B N 1
ATOM 2380 C CA . PHE B 1 32 ? 20.5 -15.156 -13.5 1 93.69 32 PHE B CA 1
ATOM 2381 C C . PHE B 1 32 ? 20.844 -16.047 -12.312 1 93.69 32 PHE B C 1
ATOM 2383 O O . PHE B 1 32 ? 20.625 -17.266 -12.359 1 93.69 32 PHE B O 1
ATOM 2390 N N . LEU B 1 33 ? 21.359 -15.422 -11.289 1 92 33 LEU B N 1
ATOM 2391 C CA . LEU B 1 33 ? 21.766 -16.172 -10.094 1 92 33 LEU B CA 1
ATOM 2392 C C . LEU B 1 33 ? 20.828 -15.859 -8.93 1 92 33 LEU B C 1
ATOM 2394 O O . LEU B 1 33 ? 20.438 -14.703 -8.727 1 92 33 LEU B O 1
ATOM 2398 N N . LYS B 1 34 ? 20.453 -16.844 -8.258 1 91.19 34 LYS B N 1
ATOM 2399 C CA . LYS B 1 34 ? 19.625 -16.656 -7.066 1 91.19 34 LYS B CA 1
ATOM 2400 C C . LYS B 1 34 ? 20.078 -17.562 -5.93 1 91.19 34 LYS B C 1
ATOM 2402 O O . LYS B 1 34 ? 20.391 -18.734 -6.148 1 91.19 34 LYS B O 1
ATOM 2407 N N . ARG B 1 35 ? 20.109 -16.984 -4.797 1 88.88 35 ARG B N 1
ATOM 2408 C CA . ARG B 1 35 ? 20.5 -17.734 -3.609 1 88.88 35 ARG B CA 1
ATOM 2409 C C . ARG B 1 35 ? 19.297 -18.391 -2.955 1 88.88 35 ARG B C 1
ATOM 2411 O O . ARG B 1 35 ? 18.25 -17.766 -2.766 1 88.88 35 ARG B O 1
ATOM 2418 N N . ASN B 1 36 ? 19.453 -19.781 -2.699 1 85.25 36 ASN B N 1
ATOM 2419 C CA . ASN B 1 36 ? 18.484 -20.578 -1.955 1 85.25 36 ASN B CA 1
ATOM 2420 C C . ASN B 1 36 ? 17.141 -20.625 -2.664 1 85.25 36 ASN B C 1
ATOM 2422 O O . ASN B 1 36 ? 16.094 -20.438 -2.035 1 85.25 36 ASN B O 1
ATOM 2426 N N . SER B 1 37 ? 17.266 -20.781 -3.895 1 81.44 37 SER B N 1
ATOM 2427 C CA . SER B 1 37 ? 16.062 -20.969 -4.699 1 81.44 37 SER B CA 1
ATOM 2428 C C . SER B 1 37 ? 15.367 -22.281 -4.371 1 81.44 37 SER B C 1
ATOM 2430 O O . SER B 1 37 ? 15.984 -23.188 -3.816 1 81.44 37 SER B O 1
ATOM 2432 N N . SER B 1 38 ? 14.172 -22.391 -4.711 1 80.75 38 SER B N 1
ATOM 2433 C CA . SER B 1 38 ? 13.352 -23.578 -4.457 1 80.75 38 SER B CA 1
ATOM 2434 C C . SER B 1 38 ? 13.977 -24.828 -5.059 1 80.75 38 SER B C 1
ATOM 2436 O O . SER B 1 38 ? 14.453 -24.797 -6.195 1 80.75 38 SER B O 1
ATOM 2438 N N . PRO B 1 39 ? 14.086 -25.953 -4.285 1 83.56 39 PRO B N 1
ATOM 2439 C CA . PRO B 1 39 ? 14.523 -27.234 -4.863 1 83.56 39 PRO B CA 1
ATOM 2440 C C . PRO B 1 39 ? 13.625 -27.688 -6.012 1 83.56 39 PRO B C 1
ATOM 2442 O O . PRO B 1 39 ? 14.008 -28.594 -6.766 1 83.56 39 PRO B O 1
ATOM 2445 N N . PHE B 1 40 ? 12.539 -27.016 -6.16 1 89.06 40 PHE B N 1
ATOM 2446 C CA . PHE B 1 40 ? 11.5 -27.25 -7.156 1 89.06 40 PHE B CA 1
ATOM 2447 C C . PHE B 1 40 ? 11.938 -26.75 -8.523 1 89.06 40 PHE B C 1
ATOM 2449 O O . PHE B 1 40 ? 11.32 -27.078 -9.539 1 89.06 40 PHE B O 1
ATOM 2456 N N . LEU B 1 41 ? 13.039 -26.094 -8.586 1 91.81 41 LEU B N 1
ATOM 2457 C CA . LEU B 1 41 ? 13.414 -25.297 -9.75 1 91.81 41 LEU B CA 1
ATOM 2458 C C . LEU B 1 41 ? 13.789 -26.203 -10.922 1 91.81 41 LEU B C 1
ATOM 2460 O O . LEU B 1 41 ? 13.492 -25.891 -12.07 1 91.81 41 LEU B O 1
ATOM 2464 N N . ALA B 1 42 ? 14.383 -27.344 -10.648 1 91.06 42 ALA B N 1
ATOM 2465 C CA . ALA B 1 42 ? 14.836 -28.25 -11.703 1 91.06 42 ALA B CA 1
ATOM 2466 C C . ALA B 1 42 ? 13.656 -28.797 -12.508 1 91.06 42 ALA B C 1
ATOM 2468 O O . ALA B 1 42 ? 13.703 -28.828 -13.742 1 91.06 42 ALA B O 1
ATOM 2469 N N . VAL B 1 43 ? 12.656 -29.219 -11.867 1 93.62 43 VAL B N 1
ATOM 2470 C CA . VAL B 1 43 ? 11.484 -29.766 -12.539 1 93.62 43 VAL B CA 1
ATOM 2471 C C . VAL B 1 43 ? 10.75 -28.656 -13.297 1 93.62 43 VAL B C 1
ATOM 2473 O O . VAL B 1 43 ? 10.266 -28.875 -14.406 1 93.62 43 VAL B O 1
ATOM 2476 N N . LEU B 1 44 ? 10.625 -27.484 -12.688 1 96.25 44 LEU B N 1
ATOM 2477 C CA . LEU B 1 44 ? 10.023 -26.328 -13.359 1 96.25 44 LEU B CA 1
ATOM 2478 C C . LEU B 1 44 ? 10.742 -26.031 -14.672 1 96.25 44 LEU B C 1
ATOM 2480 O O . LEU B 1 44 ? 10.102 -25.766 -15.688 1 96.25 44 LEU B O 1
ATOM 2484 N N . SER B 1 45 ? 12.07 -26.062 -14.602 1 95.56 45 SER B N 1
ATOM 2485 C CA . SER B 1 45 ? 12.898 -25.828 -15.781 1 95.56 45 SER B CA 1
ATOM 2486 C C . SER B 1 45 ? 12.648 -26.891 -16.844 1 95.56 45 SER B C 1
ATOM 2488 O O . SER B 1 45 ? 12.461 -26.562 -18.016 1 95.56 45 SER B O 1
ATOM 2490 N N . ALA B 1 46 ? 12.586 -28.141 -16.438 1 94.31 46 ALA B N 1
ATOM 2491 C CA . ALA B 1 46 ? 12.359 -29.25 -17.344 1 94.31 46 ALA B CA 1
ATOM 2492 C C . ALA B 1 46 ? 11 -29.125 -18.031 1 94.31 46 ALA B C 1
ATOM 2494 O O . ALA B 1 46 ? 10.859 -29.469 -19.219 1 94.31 46 ALA B O 1
ATOM 2495 N N . GLU B 1 47 ? 10.039 -28.594 -17.359 1 95 47 GLU B N 1
ATOM 2496 C CA . GLU B 1 47 ? 8.688 -28.469 -17.906 1 95 47 GLU B CA 1
ATOM 2497 C C . GLU B 1 47 ? 8.523 -27.188 -18.703 1 95 47 GLU B C 1
ATOM 2499 O O . GLU B 1 47 ? 7.461 -26.922 -19.266 1 95 47 GLU B O 1
ATOM 2504 N N . GLY B 1 48 ? 9.5 -26.359 -18.688 1 95.38 48 GLY B N 1
ATOM 2505 C CA . GLY B 1 48 ? 9.453 -25.141 -19.484 1 95.38 48 GLY B CA 1
ATOM 2506 C C . GLY B 1 48 ? 8.633 -24.031 -18.828 1 95.38 48 GLY B C 1
ATOM 2507 O O . GLY B 1 48 ? 8.109 -23.156 -19.516 1 95.38 48 GLY B O 1
ATOM 2508 N N . ILE B 1 49 ? 8.547 -24.109 -17.531 1 97.31 49 ILE B N 1
ATOM 2509 C CA . ILE B 1 49 ? 7.738 -23.141 -16.797 1 97.31 49 ILE B CA 1
ATOM 2510 C C . ILE B 1 49 ? 8.602 -21.938 -16.406 1 97.31 49 ILE B C 1
ATOM 2512 O O . ILE B 1 49 ? 8.109 -20.812 -16.344 1 97.31 49 ILE B O 1
ATOM 2516 N N . VAL B 1 50 ? 9.906 -22.203 -16.109 1 97.12 50 VAL B N 1
ATOM 2517 C CA . VAL B 1 50 ? 10.914 -21.172 -15.836 1 97.12 50 VAL B CA 1
ATOM 2518 C C . VAL B 1 50 ? 12.047 -21.281 -16.844 1 97.12 50 VAL B C 1
ATOM 2520 O O . VAL B 1 50 ? 12.172 -22.281 -17.547 1 97.12 50 VAL B O 1
ATOM 2523 N N . PRO B 1 51 ? 12.859 -20.188 -16.922 1 95.94 51 PRO B N 1
ATOM 2524 C CA . PRO B 1 51 ? 14.023 -20.297 -17.797 1 95.94 51 PRO B CA 1
ATOM 2525 C C . PRO B 1 51 ? 14.906 -21.5 -17.453 1 95.94 51 PRO B C 1
ATOM 2527 O O . PRO B 1 51 ? 14.938 -21.938 -16.297 1 95.94 51 PRO B O 1
ATOM 2530 N N . LYS B 1 52 ? 15.609 -21.938 -18.406 1 96 52 LYS B N 1
ATOM 2531 C CA . LYS B 1 52 ? 16.406 -23.156 -18.281 1 96 52 LYS B CA 1
ATOM 2532 C C . LYS B 1 52 ? 17.406 -23.047 -17.141 1 96 52 LYS B C 1
ATOM 2534 O O . LYS B 1 52 ? 18.109 -22.031 -17.016 1 96 52 LYS B O 1
ATOM 2539 N N . LEU B 1 53 ? 17.406 -24.047 -16.297 1 95.62 53 LEU B N 1
ATOM 2540 C CA . LEU B 1 53 ? 18.406 -24.172 -15.234 1 95.62 53 LEU B CA 1
ATOM 2541 C C . LEU B 1 53 ? 19.75 -24.641 -15.797 1 95.62 53 LEU B C 1
ATOM 2543 O O . LEU B 1 53 ? 19.812 -25.672 -16.469 1 95.62 53 LEU B O 1
ATOM 2547 N N . VAL B 1 54 ? 20.75 -23.875 -15.484 1 94.25 54 VAL B N 1
ATOM 2548 C CA . VAL B 1 54 ? 22.078 -24.188 -16.016 1 94.25 54 VAL B CA 1
ATOM 2549 C C . VAL B 1 54 ? 22.859 -25.031 -15.008 1 94.25 54 VAL B C 1
ATOM 2551 O O . VAL B 1 54 ? 23.359 -26.109 -15.344 1 94.25 54 VAL B O 1
ATOM 2554 N N . TRP B 1 55 ? 22.906 -24.578 -13.773 1 92 55 TRP B N 1
ATOM 2555 C CA . TRP B 1 55 ? 23.547 -25.359 -12.734 1 92 55 TRP B CA 1
ATOM 2556 C C . TRP B 1 55 ? 23.062 -24.953 -11.352 1 92 55 TRP B C 1
ATOM 2558 O O . TRP B 1 55 ? 22.438 -23.906 -11.188 1 92 55 TRP B O 1
ATOM 2568 N N . THR B 1 56 ? 23.188 -25.812 -10.438 1 92 56 THR B N 1
ATOM 2569 C CA . THR B 1 56 ? 22.969 -25.609 -9.008 1 92 56 THR B CA 1
ATOM 2570 C C . THR B 1 56 ? 24.25 -25.922 -8.227 1 92 56 THR B C 1
ATOM 2572 O O . THR B 1 56 ? 24.891 -26.938 -8.469 1 92 56 THR B O 1
ATOM 2575 N N . LYS B 1 57 ? 24.625 -25.031 -7.367 1 89.69 57 LYS B N 1
ATOM 2576 C CA . LYS B 1 57 ? 25.859 -25.25 -6.59 1 89.69 57 LYS B CA 1
ATOM 2577 C C . LYS B 1 57 ? 25.609 -25 -5.105 1 89.69 57 LYS B C 1
ATOM 2579 O O . LYS B 1 57 ? 25 -23.984 -4.73 1 89.69 57 LYS B O 1
ATOM 2584 N N . ARG B 1 58 ? 26.062 -25.906 -4.352 1 88.81 58 ARG B N 1
ATOM 2585 C CA . ARG B 1 58 ? 26.016 -25.734 -2.902 1 88.81 58 ARG B CA 1
ATOM 2586 C C . ARG B 1 58 ? 27.297 -25.109 -2.375 1 88.81 58 ARG B C 1
ATOM 2588 O O . ARG B 1 58 ? 28.391 -25.562 -2.727 1 88.81 58 ARG B O 1
ATOM 2595 N N . LEU B 1 59 ? 27.125 -24.125 -1.553 1 86.31 59 LEU B N 1
ATOM 2596 C CA . LEU B 1 59 ? 28.281 -23.453 -0.962 1 86.31 59 LEU B CA 1
ATOM 2597 C C . LEU B 1 59 ? 28.641 -24.078 0.375 1 86.31 59 LEU B C 1
ATOM 2599 O O . LEU B 1 59 ? 27.875 -24.859 0.935 1 86.31 59 LEU B O 1
ATOM 2603 N N . GLU B 1 60 ? 29.828 -23.672 0.856 1 86 60 GLU B N 1
ATOM 2604 C CA . GLU B 1 60 ? 30.344 -24.234 2.105 1 86 60 GLU B CA 1
ATOM 2605 C C . GLU B 1 60 ? 29.453 -23.844 3.285 1 86 60 GLU B C 1
ATOM 2607 O O . GLU B 1 60 ? 29.312 -24.625 4.234 1 86 60 GLU B O 1
ATOM 2612 N N . ASN B 1 61 ? 28.875 -22.781 3.209 1 88.75 61 ASN B N 1
ATOM 2613 C CA . ASN B 1 61 ? 28.062 -22.281 4.32 1 88.75 61 ASN B CA 1
ATOM 2614 C C . ASN B 1 61 ? 26.672 -22.891 4.32 1 88.75 61 ASN B C 1
ATOM 2616 O O . ASN B 1 61 ? 25.844 -22.562 5.172 1 88.75 61 ASN B O 1
ATOM 2620 N N . GLY B 1 62 ? 26.469 -23.734 3.314 1 87.69 62 GLY B N 1
ATOM 2621 C CA . GLY B 1 62 ? 25.188 -24.406 3.266 1 87.69 62 GLY B CA 1
ATOM 2622 C C . GLY B 1 62 ? 24.219 -23.781 2.273 1 87.69 62 GLY B C 1
ATOM 2623 O O . GLY B 1 62 ? 23.203 -24.391 1.92 1 87.69 62 GLY B O 1
ATOM 2624 N N . ASP B 1 63 ? 24.562 -22.609 1.802 1 87.75 63 ASP B N 1
ATOM 2625 C CA . ASP B 1 63 ? 23.703 -21.969 0.817 1 87.75 63 ASP B CA 1
ATOM 2626 C C . ASP B 1 63 ? 23.766 -22.688 -0.526 1 87.75 63 ASP B C 1
ATOM 2628 O O . ASP B 1 63 ? 24.766 -23.328 -0.848 1 87.75 63 ASP B O 1
ATOM 2632 N N . VAL B 1 64 ? 22.656 -22.625 -1.223 1 89.19 64 VAL B N 1
ATOM 2633 C CA . VAL B 1 64 ? 22.578 -23.172 -2.57 1 89.19 64 VAL B CA 1
ATOM 2634 C C . VAL B 1 64 ? 22.375 -22.047 -3.582 1 89.19 64 VAL B C 1
ATOM 2636 O O . VAL B 1 64 ? 21.469 -21.219 -3.422 1 89.19 64 VAL B O 1
ATOM 2639 N N . ILE B 1 65 ? 23.203 -22 -4.578 1 90.25 65 ILE B N 1
ATOM 2640 C CA . ILE B 1 65 ? 23.078 -21.016 -5.652 1 90.25 65 ILE B CA 1
ATOM 2641 C C . ILE B 1 65 ? 22.594 -21.703 -6.926 1 90.25 65 ILE B C 1
ATOM 2643 O O . ILE B 1 65 ? 23.078 -22.797 -7.27 1 90.25 65 ILE B O 1
ATOM 2647 N N . THR B 1 66 ? 21.656 -21.156 -7.523 1 92.94 66 THR B N 1
ATOM 2648 C CA . THR B 1 66 ? 21.188 -21.656 -8.812 1 92.94 66 THR B CA 1
ATOM 2649 C C . THR B 1 66 ? 21.469 -20.641 -9.914 1 92.94 66 THR B C 1
ATOM 2651 O O . THR B 1 66 ? 21.422 -19.438 -9.68 1 92.94 66 THR B O 1
ATOM 2654 N N . ALA B 1 67 ? 21.812 -21.125 -11.023 1 92.94 67 ALA B N 1
ATOM 2655 C CA . ALA B 1 67 ? 22.016 -20.312 -12.219 1 92.94 67 ALA B CA 1
ATOM 2656 C C . ALA B 1 67 ? 21.031 -20.688 -13.32 1 92.94 67 ALA B C 1
ATOM 2658 O O . ALA B 1 67 ? 20.922 -21.859 -13.688 1 92.94 67 ALA B O 1
ATOM 2659 N N . GLN B 1 68 ? 20.281 -19.688 -13.758 1 94.25 68 GLN B N 1
ATOM 2660 C CA . GLN B 1 68 ? 19.391 -19.859 -14.906 1 94.25 68 GLN B CA 1
ATOM 2661 C C . GLN B 1 68 ? 19.797 -18.938 -16.047 1 94.25 68 GLN B C 1
ATOM 2663 O O . GLN B 1 68 ? 20.484 -17.922 -15.836 1 94.25 68 GLN B O 1
ATOM 2668 N N . HIS B 1 69 ? 19.406 -19.312 -17.234 1 92.38 69 HIS B N 1
ATOM 2669 C CA . HIS B 1 69 ? 19.656 -18.438 -18.375 1 92.38 69 HIS B CA 1
ATOM 2670 C C . HIS B 1 69 ? 18.969 -17.094 -18.188 1 92.38 69 HIS B C 1
ATOM 2672 O O . HIS B 1 69 ? 17.797 -17.031 -17.812 1 92.38 69 HIS B O 1
ATOM 2678 N N . TRP B 1 70 ? 19.781 -16.047 -18.375 1 91.12 70 TRP B N 1
ATOM 2679 C CA . TRP B 1 70 ? 19.156 -14.727 -18.484 1 91.12 70 TRP B CA 1
ATOM 2680 C C . TRP B 1 70 ? 18.562 -14.508 -19.875 1 91.12 70 TRP B C 1
ATOM 2682 O O . TRP B 1 70 ? 19.281 -14.609 -20.875 1 91.12 70 TRP B O 1
ATOM 2692 N N . LEU B 1 71 ? 17.328 -14.297 -19.922 1 91.25 71 LEU B N 1
ATOM 2693 C CA . LEU B 1 71 ? 16.641 -14.164 -21.203 1 91.25 71 LEU B CA 1
ATOM 2694 C C . LEU B 1 71 ? 16.266 -12.711 -21.469 1 91.25 71 LEU B C 1
ATOM 2696 O O . LEU B 1 71 ? 15.898 -11.984 -20.531 1 91.25 71 LEU B O 1
ATOM 2700 N N . ASP B 1 72 ? 16.406 -12.305 -22.781 1 92.06 72 ASP B N 1
ATOM 2701 C CA . ASP B 1 72 ? 15.875 -11 -23.172 1 92.06 72 ASP B CA 1
ATOM 2702 C C . ASP B 1 72 ? 14.352 -11 -23.156 1 92.06 72 ASP B C 1
ATOM 2704 O O . ASP B 1 72 ? 13.719 -11.914 -23.688 1 92.06 72 ASP B O 1
ATOM 2708 N N . GLY B 1 73 ? 13.867 -10.109 -22.5 1 95.06 73 GLY B N 1
ATOM 2709 C CA . GLY B 1 73 ? 12.422 -9.984 -22.391 1 95.06 73 GLY B CA 1
ATOM 2710 C C . GLY B 1 73 ? 11.992 -8.945 -21.375 1 95.06 73 GLY B C 1
ATOM 2711 O O . GLY B 1 73 ? 12.711 -7.977 -21.125 1 95.06 73 GLY B O 1
ATOM 2712 N N . ARG B 1 74 ? 10.844 -9.078 -20.938 1 95.19 74 ARG B N 1
ATOM 2713 C CA . ARG B 1 74 ? 10.297 -8.141 -19.953 1 95.19 74 ARG B CA 1
ATOM 2714 C C . ARG B 1 74 ? 9.32 -8.844 -19.016 1 95.19 74 ARG B C 1
ATOM 2716 O O . ARG B 1 74 ? 8.742 -9.875 -19.375 1 95.19 74 ARG B O 1
ATOM 2723 N N . GLU B 1 75 ? 9.188 -8.336 -17.859 1 94.75 75 GLU B N 1
ATOM 2724 C CA . GLU B 1 75 ? 8.07 -8.727 -17.016 1 94.75 75 GLU B CA 1
ATOM 2725 C C . GLU B 1 75 ? 6.738 -8.305 -17.625 1 94.75 75 GLU B C 1
ATOM 2727 O O . GLU B 1 75 ? 6.68 -7.348 -18.391 1 94.75 75 GLU B O 1
ATOM 2732 N N . LEU B 1 76 ? 5.738 -9.062 -17.281 1 96.88 76 LEU B N 1
ATOM 2733 C CA . LEU B 1 76 ? 4.41 -8.656 -17.734 1 96.88 76 LEU B CA 1
ATOM 2734 C C . LEU B 1 76 ? 3.953 -7.387 -17.016 1 96.88 76 LEU B C 1
ATOM 2736 O O . LEU B 1 76 ? 4.348 -7.137 -15.883 1 96.88 76 LEU B O 1
ATOM 2740 N N . LYS B 1 77 ? 3.191 -6.562 -17.766 1 93.31 77 LYS B N 1
ATOM 2741 C CA . LYS B 1 77 ? 2.424 -5.465 -17.172 1 93.31 77 LYS B CA 1
ATOM 2742 C C . LYS B 1 77 ? 1.022 -5.926 -16.781 1 93.31 77 LYS B C 1
ATOM 2744 O O . LYS B 1 77 ? 0.562 -6.977 -17.234 1 93.31 77 LYS B O 1
ATOM 2749 N N . PRO B 1 78 ? 0.33 -5.145 -16.016 1 92.19 78 PRO B N 1
ATOM 2750 C CA . PRO B 1 78 ? -1.005 -5.555 -15.562 1 92.19 78 PRO B CA 1
ATOM 2751 C C . PRO B 1 78 ? -1.939 -5.883 -16.734 1 92.19 78 PRO B C 1
ATOM 2753 O O . PRO B 1 78 ? -2.633 -6.906 -16.688 1 92.19 78 PRO B O 1
ATOM 2756 N N . ILE B 1 79 ? -1.866 -5.137 -17.734 1 89.94 79 ILE B N 1
ATOM 2757 C CA . ILE B 1 79 ? -2.771 -5.328 -18.859 1 89.94 79 ILE B CA 1
ATOM 2758 C C . ILE B 1 79 ? -2.451 -6.648 -19.562 1 89.94 79 ILE B C 1
ATOM 2760 O O . ILE B 1 79 ? -3.34 -7.289 -20.125 1 89.94 79 ILE B O 1
ATOM 2764 N N . ASP B 1 80 ? -1.229 -7.145 -19.438 1 96.44 80 ASP B N 1
ATOM 2765 C CA . ASP B 1 80 ? -0.789 -8.383 -20.078 1 96.44 80 ASP B CA 1
ATOM 2766 C C . ASP B 1 80 ? -1.434 -9.602 -19.438 1 96.44 80 ASP B C 1
ATOM 2768 O O . ASP B 1 80 ? -1.46 -10.68 -20.016 1 96.44 80 ASP B O 1
ATOM 2772 N N . MET B 1 81 ? -1.97 -9.445 -18.281 1 97.81 81 MET B N 1
ATOM 2773 C CA . MET B 1 81 ? -2.484 -10.594 -17.531 1 97.81 81 MET B CA 1
ATOM 2774 C C . MET B 1 81 ? -3.777 -11.109 -18.141 1 97.81 81 MET B C 1
ATOM 2776 O O . MET B 1 81 ? -4.215 -12.219 -17.844 1 97.81 81 MET B O 1
ATOM 2780 N N . LYS B 1 82 ? -4.324 -10.367 -19.031 1 96.5 82 LYS B N 1
ATOM 2781 C CA . LYS B 1 82 ? -5.516 -10.781 -19.766 1 96.5 82 LYS B CA 1
ATOM 2782 C C . LYS B 1 82 ? -5.156 -11.75 -20.891 1 96.5 82 LYS B C 1
ATOM 2784 O O . LYS B 1 82 ? -6.035 -12.398 -21.453 1 96.5 82 LYS B O 1
ATOM 2789 N N . ASN B 1 83 ? -3.918 -11.828 -21.203 1 96.31 83 ASN B N 1
ATOM 2790 C CA . ASN B 1 83 ? -3.443 -12.68 -22.281 1 96.31 83 ASN B CA 1
ATOM 2791 C C . ASN B 1 83 ? -3.832 -14.133 -22.062 1 96.31 83 ASN B C 1
ATOM 2793 O O . ASN B 1 83 ? -3.594 -14.688 -20.984 1 96.31 83 ASN B O 1
ATOM 2797 N N . PRO B 1 84 ? -4.414 -14.773 -23.078 1 98 84 PRO B N 1
ATOM 2798 C CA . PRO B 1 84 ? -4.797 -16.188 -22.969 1 98 84 PRO B CA 1
ATOM 2799 C C . PRO B 1 84 ? -3.627 -17.078 -22.578 1 98 84 PRO B C 1
ATOM 2801 O O . PRO B 1 84 ? -3.826 -18.109 -21.922 1 98 84 PRO B O 1
ATOM 2804 N N . ASN B 1 85 ? -2.455 -16.703 -22.953 1 98.19 85 ASN B N 1
ATOM 2805 C CA . ASN B 1 85 ? -1.294 -17.531 -22.656 1 98.19 85 ASN B CA 1
ATOM 2806 C C . ASN B 1 85 ? -1.021 -17.578 -21.156 1 98.19 85 ASN B C 1
ATOM 2808 O O . ASN B 1 85 ? -0.463 -18.562 -20.641 1 98.19 85 ASN B O 1
ATOM 2812 N N . VAL B 1 86 ? -1.354 -16.531 -20.422 1 98.81 86 VAL B N 1
ATOM 2813 C CA . VAL B 1 86 ? -1.238 -16.531 -18.969 1 98.81 86 VAL B CA 1
ATOM 2814 C C . VAL B 1 86 ? -2.152 -17.609 -18.375 1 98.81 86 VAL B C 1
ATOM 2816 O O . VAL B 1 86 ? -1.723 -18.422 -17.547 1 98.81 86 VAL B O 1
ATOM 2819 N N . ALA B 1 87 ? -3.393 -17.625 -18.859 1 98.81 87 ALA B N 1
ATOM 2820 C CA . ALA B 1 87 ? -4.359 -18.625 -18.391 1 98.81 87 ALA B CA 1
ATOM 2821 C C . ALA B 1 87 ? -3.906 -20.031 -18.75 1 98.81 87 ALA B C 1
ATOM 2823 O O . ALA B 1 87 ? -3.988 -20.938 -17.922 1 98.81 87 ALA B O 1
ATOM 2824 N N . LYS B 1 88 ? -3.428 -20.219 -19.953 1 98.62 88 LYS B N 1
ATOM 2825 C CA . LYS B 1 88 ? -3.004 -21.531 -20.422 1 98.62 88 LYS B CA 1
ATOM 2826 C C . LYS B 1 88 ? -1.811 -22.047 -19.625 1 98.62 88 LYS B C 1
ATOM 2828 O O . LYS B 1 88 ? -1.77 -23.219 -19.25 1 98.62 88 LYS B O 1
ATOM 2833 N N . LEU B 1 89 ? -0.875 -21.141 -19.391 1 98.69 89 LEU B N 1
ATOM 2834 C CA . LEU B 1 89 ? 0.285 -21.562 -18.609 1 98.69 89 LEU B CA 1
ATOM 2835 C C . LEU B 1 89 ? -0.119 -21.906 -17.172 1 98.69 89 LEU B C 1
ATOM 2837 O O . LEU B 1 89 ? 0.38 -22.875 -16.594 1 98.69 89 LEU B O 1
ATOM 2841 N N . LEU B 1 90 ? -0.985 -21.094 -16.594 1 98.75 90 LEU B N 1
ATOM 2842 C CA . LEU B 1 90 ? -1.455 -21.375 -15.242 1 98.75 90 LEU B CA 1
ATOM 2843 C C . LEU B 1 90 ? -2.15 -22.734 -15.188 1 98.75 90 LEU B C 1
ATOM 2845 O O . LEU B 1 90 ? -1.93 -23.516 -14.25 1 98.75 90 LEU B O 1
ATOM 2849 N N . ASN B 1 91 ? -2.957 -23.016 -16.188 1 98.62 91 ASN B N 1
ATOM 2850 C CA . ASN B 1 91 ? -3.604 -24.328 -16.266 1 98.62 91 ASN B CA 1
ATOM 2851 C C . ASN B 1 91 ? -2.582 -25.453 -16.391 1 98.62 91 ASN B C 1
ATOM 2853 O O . ASN B 1 91 ? -2.709 -26.484 -15.734 1 98.62 91 ASN B O 1
ATOM 2857 N N . LYS B 1 92 ? -1.586 -25.25 -17.25 1 98.12 92 LYS B N 1
ATOM 2858 C CA . LYS B 1 92 ? -0.521 -26.234 -17.406 1 98.12 92 LYS B CA 1
ATOM 2859 C C . LYS B 1 92 ? 0.117 -26.562 -16.062 1 98.12 92 LYS B C 1
ATOM 2861 O O . LYS B 1 92 ? 0.331 -27.734 -15.734 1 98.12 92 LYS B O 1
ATOM 2866 N N . ILE B 1 93 ? 0.353 -25.562 -15.305 1 98.31 93 ILE B N 1
ATOM 2867 C CA . ILE B 1 93 ? 0.982 -25.719 -13.992 1 98.31 93 ILE B CA 1
ATOM 2868 C C . ILE B 1 93 ? 0.041 -26.469 -13.055 1 98.31 93 ILE B C 1
ATOM 2870 O O . ILE B 1 93 ? 0.436 -27.453 -12.422 1 98.31 93 ILE B O 1
ATOM 2874 N N . HIS B 1 94 ? -1.198 -26.016 -12.984 1 98.31 94 HIS B N 1
ATOM 2875 C CA . HIS B 1 94 ? -2.178 -26.594 -12.07 1 98.31 94 HIS B CA 1
ATOM 2876 C C . HIS B 1 94 ? -2.508 -28.031 -12.438 1 98.31 94 HIS B C 1
ATOM 2878 O O . HIS B 1 94 ? -2.951 -28.812 -11.594 1 98.31 94 HIS B O 1
ATOM 2884 N N . SER B 1 95 ? -2.24 -28.391 -13.688 1 97.56 95 SER B N 1
ATOM 2885 C CA . SER B 1 95 ? -2.629 -29.719 -14.148 1 97.56 95 SER B CA 1
ATOM 2886 C C . SER B 1 95 ? -1.438 -30.672 -14.156 1 97.56 95 SER B C 1
ATOM 2888 O O . SER B 1 95 ? -1.577 -31.859 -14.508 1 97.56 95 SER B O 1
ATOM 2890 N N . SER B 1 96 ? -0.306 -30.234 -13.805 1 96.94 96 SER B N 1
ATOM 2891 C CA . SER B 1 96 ? 0.908 -31.031 -13.922 1 96.94 96 SER B CA 1
ATOM 2892 C C . SER B 1 96 ? 1.035 -32.031 -12.766 1 96.94 96 SER B C 1
ATOM 2894 O O . SER B 1 96 ? 1.312 -31.625 -11.633 1 96.94 96 SER B O 1
ATOM 2896 N N . LYS B 1 97 ? 0.926 -33.281 -13.086 1 95.56 97 LYS B N 1
ATOM 2897 C CA . LYS B 1 97 ? 1.104 -34.312 -12.094 1 95.56 97 LYS B CA 1
ATOM 2898 C C . LYS B 1 97 ? 2.564 -34.438 -11.664 1 95.56 97 LYS B C 1
ATOM 2900 O O . LYS B 1 97 ? 2.855 -34.719 -10.5 1 95.56 97 LYS B O 1
ATOM 2905 N N . GLU B 1 98 ? 3.371 -34.156 -12.562 1 94.62 98 GLU B N 1
ATOM 2906 C CA . GLU B 1 98 ? 4.801 -34.219 -12.273 1 94.62 98 GLU B CA 1
ATOM 2907 C C . GLU B 1 98 ? 5.191 -33.156 -11.234 1 94.62 98 GLU B C 1
ATOM 2909 O O . GLU B 1 98 ? 5.918 -33.469 -10.281 1 94.62 98 GLU B O 1
ATOM 2914 N N . LEU B 1 99 ? 4.715 -32 -11.43 1 96.38 99 LEU B N 1
ATOM 2915 C CA . LEU B 1 99 ? 4.988 -30.938 -10.484 1 96.38 99 LEU B CA 1
ATOM 2916 C C . LEU B 1 99 ? 4.406 -31.266 -9.109 1 96.38 99 LEU B C 1
ATOM 2918 O O . LEU B 1 99 ? 5.062 -31.062 -8.086 1 96.38 99 LEU B O 1
ATOM 2922 N N . LEU B 1 100 ? 3.23 -31.75 -9.117 1 96.75 100 LEU B N 1
ATOM 2923 C CA . LEU B 1 100 ? 2.566 -32.094 -7.863 1 96.75 100 LEU B CA 1
ATOM 2924 C C . LEU B 1 100 ? 3.35 -33.156 -7.105 1 96.75 100 LEU B C 1
ATOM 2926 O O . LEU B 1 100 ? 3.631 -33 -5.914 1 96.75 100 LEU B O 1
ATOM 2930 N N . ASP B 1 101 ? 3.705 -34.188 -7.812 1 94.81 101 ASP B N 1
ATOM 2931 C CA . ASP B 1 101 ? 4.453 -35.281 -7.203 1 94.81 101 ASP B CA 1
ATOM 2932 C C . ASP B 1 101 ? 5.762 -34.781 -6.59 1 94.81 101 ASP B C 1
ATOM 2934 O O . ASP B 1 101 ? 6.113 -35.156 -5.473 1 94.81 101 ASP B O 1
ATOM 2938 N N . MET B 1 102 ? 6.391 -33.969 -7.273 1 92.06 102 MET B N 1
ATOM 2939 C CA . MET B 1 102 ? 7.672 -33.438 -6.809 1 92.06 102 MET B CA 1
ATOM 2940 C C . MET B 1 102 ? 7.488 -32.562 -5.566 1 92.06 102 MET B C 1
ATOM 2942 O O . MET B 1 102 ? 8.25 -32.688 -4.609 1 92.06 102 MET B O 1
ATOM 2946 N N . LEU B 1 103 ? 6.586 -31.641 -5.637 1 94.12 103 LEU B N 1
ATOM 2947 C CA . LEU B 1 103 ? 6.355 -30.75 -4.504 1 94.12 103 LEU B CA 1
ATOM 2948 C C . LEU B 1 103 ? 5.961 -31.547 -3.262 1 94.12 103 LEU B C 1
ATOM 2950 O O . LEU B 1 103 ? 6.41 -31.234 -2.156 1 94.12 103 LEU B O 1
ATOM 2954 N N . MET B 1 104 ? 5.219 -32.594 -3.447 1 94.06 104 MET B N 1
ATOM 2955 C CA . MET B 1 104 ? 4.836 -33.438 -2.334 1 94.06 104 MET B CA 1
ATOM 2956 C C . MET B 1 104 ? 6.043 -34.219 -1.802 1 94.06 104 MET B C 1
ATOM 2958 O O . MET B 1 104 ? 6.188 -34.375 -0.591 1 94.06 104 MET B O 1
ATOM 2962 N N . ARG B 1 105 ? 6.883 -34.625 -2.631 1 91.88 105 ARG B N 1
ATOM 2963 C CA . ARG B 1 105 ? 8.07 -35.375 -2.256 1 91.88 105 ARG B CA 1
ATOM 2964 C C . ARG B 1 105 ? 9.023 -34.531 -1.415 1 91.88 105 ARG B C 1
ATOM 2966 O O . ARG B 1 105 ? 9.734 -35.062 -0.562 1 91.88 105 ARG B O 1
ATOM 2973 N N . ILE B 1 106 ? 9.031 -33.281 -1.657 1 89.38 106 ILE B N 1
ATOM 2974 C CA . ILE B 1 106 ? 9.961 -32.438 -0.904 1 89.38 106 ILE B CA 1
ATOM 2975 C C . ILE B 1 106 ? 9.297 -31.953 0.377 1 89.38 106 ILE B C 1
ATOM 2977 O O . ILE B 1 106 ? 9.805 -31.047 1.04 1 89.38 106 ILE B O 1
ATOM 2981 N N . GLY B 1 107 ? 8.117 -32.438 0.667 1 88.5 107 GLY B N 1
ATOM 2982 C CA . GLY B 1 107 ? 7.562 -32.281 2.004 1 88.5 107 GLY B CA 1
ATOM 2983 C C . GLY B 1 107 ? 6.449 -31.266 2.08 1 88.5 107 GLY B C 1
ATOM 2984 O O . GLY B 1 107 ? 6.004 -30.906 3.172 1 88.5 107 GLY B O 1
ATOM 2985 N N . LYS B 1 108 ? 6.039 -30.766 0.96 1 90.81 108 LYS B N 1
ATOM 2986 C CA . LYS B 1 108 ? 4.918 -29.828 1.008 1 90.81 108 LYS B CA 1
ATOM 2987 C C . LYS B 1 108 ? 3.586 -30.578 1.062 1 90.81 108 LYS B C 1
ATOM 2989 O O . LYS B 1 108 ? 3.223 -31.281 0.122 1 90.81 108 LYS B O 1
ATOM 2994 N N . ALA B 1 109 ? 2.924 -30.422 2.156 1 90.31 109 ALA B N 1
ATOM 2995 C CA . ALA B 1 109 ? 1.593 -31.016 2.299 1 90.31 109 ALA B CA 1
ATOM 2996 C C . ALA B 1 109 ? 0.517 -30.047 1.806 1 90.31 109 ALA B C 1
ATOM 2998 O O . ALA B 1 109 ? 0.725 -28.828 1.781 1 90.31 109 ALA B O 1
ATOM 2999 N N . PRO B 1 110 ? -0.607 -30.625 1.393 1 93.31 110 PRO B N 1
ATOM 3000 C CA . PRO B 1 110 ? -1.706 -29.766 0.952 1 93.31 110 PRO B CA 1
ATOM 3001 C C . PRO B 1 110 ? -2.143 -28.766 2.023 1 93.31 110 PRO B C 1
ATOM 3003 O O . PRO B 1 110 ? -2.252 -29.125 3.199 1 93.31 110 PRO B O 1
ATOM 3006 N N . LEU B 1 111 ? -2.305 -27.594 1.578 1 93.06 111 LEU B N 1
ATOM 3007 C CA . LEU B 1 111 ? -2.82 -26.516 2.428 1 93.06 111 LEU B CA 1
ATOM 3008 C C . LEU B 1 111 ? -4.344 -26.5 2.406 1 93.06 111 LEU B C 1
ATOM 3010 O O . LEU B 1 111 ? -4.949 -26.078 1.421 1 93.06 111 LEU B O 1
ATOM 3014 N N . MET B 1 112 ? -4.895 -26.922 3.504 1 94.12 112 MET B N 1
ATOM 3015 C CA . MET B 1 112 ? -6.348 -26.984 3.59 1 94.12 112 MET B CA 1
ATOM 3016 C C . MET B 1 112 ? -6.922 -25.672 4.133 1 94.12 112 MET B C 1
ATOM 3018 O O . MET B 1 112 ? -6.332 -25.062 5.023 1 94.12 112 MET B O 1
ATOM 3022 N N . PRO B 1 113 ? -8.117 -25.297 3.637 1 96.06 113 PRO B N 1
ATOM 3023 C CA . PRO B 1 113 ? -8.734 -24.062 4.133 1 96.06 113 PRO B CA 1
ATOM 3024 C C . PRO B 1 113 ? -8.922 -24.062 5.648 1 96.06 113 PRO B C 1
ATOM 3026 O O . PRO B 1 113 ? -8.773 -23.031 6.293 1 96.06 113 PRO B O 1
ATOM 3029 N N . GLN B 1 114 ? -9.219 -25.25 6.191 1 95.69 114 GLN B N 1
ATOM 3030 C CA . GLN B 1 114 ? -9.414 -25.359 7.633 1 95.69 114 GLN B CA 1
ATOM 3031 C C . GLN B 1 114 ? -8.133 -25.031 8.391 1 95.69 114 GLN B C 1
ATOM 3033 O O . GLN B 1 114 ? -8.172 -24.391 9.445 1 95.69 114 GLN B O 1
ATOM 3038 N N . GLU B 1 115 ? -7.055 -25.469 7.844 1 95.12 115 GLU B N 1
ATOM 3039 C CA . GLU B 1 115 ? -5.762 -25.172 8.461 1 95.12 115 GLU B CA 1
ATOM 3040 C C . GLU B 1 115 ? -5.418 -23.688 8.336 1 95.12 115 GLU B C 1
ATOM 3042 O O . GLU B 1 115 ? -4.918 -23.078 9.289 1 95.12 115 GLU B O 1
ATOM 3047 N N . LEU B 1 116 ? -5.664 -23.188 7.199 1 96.31 116 LEU B N 1
ATOM 3048 C CA . LEU B 1 116 ? -5.43 -21.766 6.988 1 96.31 116 LEU B CA 1
ATOM 3049 C C . LEU B 1 116 ? -6.227 -20.922 7.988 1 96.31 116 LEU B C 1
ATOM 3051 O O . LEU B 1 116 ? -5.676 -20.031 8.625 1 96.31 116 LEU B O 1
ATOM 3055 N N . LEU B 1 117 ? -7.504 -21.25 8.086 1 97.56 117 LEU B N 1
ATOM 3056 C CA . LEU B 1 117 ? -8.383 -20.5 8.984 1 97.56 117 LEU B CA 1
ATOM 3057 C C . LEU B 1 117 ? -7.934 -20.672 10.438 1 97.56 117 LEU B C 1
ATOM 3059 O O . LEU B 1 117 ? -7.891 -19.688 11.188 1 97.56 117 LEU B O 1
ATOM 3063 N N . SER B 1 118 ? -7.551 -21.891 10.789 1 96.94 118 SER B N 1
ATOM 3064 C CA . SER B 1 118 ? -7.082 -22.156 12.141 1 96.94 118 SER B CA 1
ATOM 3065 C C . SER B 1 118 ? -5.828 -21.344 12.461 1 96.94 118 SER B C 1
ATOM 3067 O O . SER B 1 118 ? -5.723 -20.75 13.539 1 96.94 118 SER B O 1
ATOM 3069 N N . GLU B 1 119 ? -4.922 -21.328 11.555 1 96.75 119 GLU B N 1
ATOM 3070 C CA . GLU B 1 119 ? -3.703 -20.547 11.742 1 96.75 119 GLU B CA 1
ATOM 3071 C C . GLU B 1 119 ? -4.02 -19.062 11.883 1 96.75 119 GLU B C 1
ATOM 3073 O O . GLU B 1 119 ? -3.457 -18.391 12.75 1 96.75 119 GLU B O 1
ATOM 3078 N N . LEU B 1 120 ? -4.898 -18.578 11.07 1 97.38 120 LEU B N 1
ATOM 3079 C CA . LEU B 1 120 ? -5.281 -17.172 11.086 1 97.38 120 LEU B CA 1
ATOM 3080 C C . LEU B 1 120 ? -5.867 -16.781 12.438 1 97.38 120 LEU B C 1
ATOM 3082 O O . LEU B 1 120 ? -5.414 -15.82 13.062 1 97.38 120 LEU B O 1
ATOM 3086 N N . VAL B 1 121 ? -6.832 -17.531 12.938 1 96.56 121 VAL B N 1
ATOM 3087 C CA . VAL B 1 121 ? -7.602 -17.125 14.109 1 96.56 121 VAL B CA 1
ATOM 3088 C C . VAL B 1 121 ? -6.75 -17.297 15.367 1 96.56 121 VAL B C 1
ATOM 3090 O O . VAL B 1 121 ? -7.043 -16.703 16.406 1 96.56 121 VAL B O 1
ATOM 3093 N N . ASN B 1 122 ? -5.645 -18.109 15.258 1 96.38 122 ASN B N 1
ATOM 3094 C CA . ASN B 1 122 ? -4.781 -18.344 16.406 1 96.38 122 ASN B CA 1
ATOM 3095 C C . ASN B 1 122 ? -3.576 -17.406 16.406 1 96.38 122 ASN B C 1
ATOM 3097 O O . ASN B 1 122 ? -2.77 -17.406 17.328 1 96.38 122 ASN B O 1
ATOM 3101 N N . THR B 1 123 ? -3.461 -16.734 15.367 1 95.88 123 THR B N 1
ATOM 3102 C CA . THR B 1 123 ? -2.436 -15.688 15.352 1 95.88 123 THR B CA 1
ATOM 3103 C C . THR B 1 123 ? -2.73 -14.617 16.391 1 95.88 123 THR B C 1
ATOM 3105 O O . THR B 1 123 ? -3.848 -14.094 16.469 1 95.88 123 THR B O 1
ATOM 3108 N N . PRO B 1 124 ? -1.756 -14.242 17.188 1 94.94 124 PRO B N 1
ATOM 3109 C CA . PRO B 1 124 ? -1.992 -13.273 18.266 1 94.94 124 PRO B CA 1
ATOM 3110 C C . PRO B 1 124 ? -2.625 -11.977 17.766 1 94.94 124 PRO B C 1
ATOM 3112 O O . PRO B 1 124 ? -3.514 -11.43 18.422 1 94.94 124 PRO B O 1
ATOM 3115 N N . TYR B 1 125 ? -2.24 -11.562 16.703 1 94.44 125 TYR B N 1
ATOM 3116 C CA . TYR B 1 125 ? -2.805 -10.344 16.125 1 94.44 125 TYR B CA 1
ATOM 3117 C C . TYR B 1 125 ? -4.312 -10.469 15.953 1 94.44 125 TYR B C 1
ATOM 3119 O O . TYR B 1 125 ? -5.062 -9.57 16.344 1 94.44 125 TYR B O 1
ATOM 3127 N N . PHE B 1 126 ? -4.734 -11.531 15.43 1 94.88 126 PHE B N 1
ATOM 3128 C CA . PHE B 1 126 ? -6.145 -11.664 15.086 1 94.88 126 PHE B CA 1
ATOM 3129 C C . PHE B 1 126 ? -6.965 -12.047 16.312 1 94.88 126 PHE B C 1
ATOM 3131 O O . PHE B 1 126 ? -8.172 -11.797 16.359 1 94.88 126 PHE B O 1
ATOM 3138 N N . VAL B 1 127 ? -6.352 -12.68 17.312 1 92.31 127 VAL B N 1
ATOM 3139 C CA . VAL B 1 127 ? -7.027 -12.898 18.594 1 92.31 127 VAL B CA 1
ATOM 3140 C C . VAL B 1 127 ? -7.488 -11.562 19.172 1 92.31 127 VAL B C 1
ATOM 3142 O O . VAL B 1 127 ? -8.625 -11.438 19.625 1 92.31 127 VAL B O 1
ATOM 3145 N N . GLN B 1 128 ? -6.645 -10.586 19.062 1 91.06 128 GLN B N 1
ATOM 3146 C CA . GLN B 1 128 ? -6.965 -9.258 19.578 1 91.06 128 GLN B CA 1
ATOM 3147 C C . GLN B 1 128 ? -7.844 -8.484 18.594 1 91.06 128 GLN B C 1
ATOM 3149 O O . GLN B 1 128 ? -8.859 -7.906 18.984 1 91.06 128 GLN B O 1
ATOM 3154 N N . ALA B 1 129 ? -7.52 -8.539 17.375 1 89.75 129 ALA B N 1
ATOM 3155 C CA . ALA B 1 129 ? -8.203 -7.742 16.359 1 89.75 129 ALA B CA 1
ATOM 3156 C C . ALA B 1 129 ? -9.664 -8.164 16.219 1 89.75 129 ALA B C 1
ATOM 3158 O O . ALA B 1 129 ? -10.539 -7.324 15.969 1 89.75 129 ALA B O 1
ATOM 3159 N N . SER B 1 130 ? -9.914 -9.422 16.375 1 89 130 SER B N 1
ATOM 3160 C CA . SER B 1 130 ? -11.289 -9.914 16.234 1 89 130 SER B CA 1
ATOM 3161 C C . SER B 1 130 ? -12.172 -9.406 17.375 1 89 130 SER B C 1
ATOM 3163 O O . SER B 1 130 ? -13.391 -9.375 17.25 1 89 130 SER B O 1
ATOM 3165 N N . GLN B 1 131 ? -11.57 -8.961 18.438 1 88.06 131 GLN B N 1
ATOM 3166 C CA . GLN B 1 131 ? -12.312 -8.414 19.562 1 88.06 131 GLN B CA 1
ATOM 3167 C C . GLN B 1 131 ? -12.516 -6.914 19.422 1 88.06 131 GLN B C 1
ATOM 3169 O O . GLN B 1 131 ? -13.578 -6.387 19.75 1 88.06 131 GLN B O 1
ATOM 3174 N N . ASP B 1 132 ? -11.57 -6.328 18.797 1 87.69 132 ASP B N 1
ATOM 3175 C CA . ASP B 1 132 ? -11.531 -4.867 18.828 1 87.69 132 ASP B CA 1
ATOM 3176 C C . ASP B 1 132 ? -12.055 -4.277 17.531 1 87.69 132 ASP B C 1
ATOM 3178 O O . ASP B 1 132 ? -12.461 -3.113 17.484 1 87.69 132 ASP B O 1
ATOM 3182 N N . ASN B 1 133 ? -12.047 -5.074 16.469 1 90.38 133 ASN B N 1
ATOM 3183 C CA . ASN B 1 133 ? -12.406 -4.598 15.141 1 90.38 133 ASN B CA 1
ATOM 3184 C C . ASN B 1 133 ? -13.578 -5.387 14.57 1 90.38 133 ASN B C 1
ATOM 3186 O O . ASN B 1 133 ? -13.422 -6.543 14.172 1 90.38 133 ASN B O 1
ATOM 3190 N N . HIS B 1 134 ? -14.664 -4.762 14.422 1 91.44 134 HIS B N 1
ATOM 3191 C CA . HIS B 1 134 ? -15.906 -5.41 14.008 1 91.44 134 HIS B CA 1
ATOM 3192 C C . HIS B 1 134 ? -15.781 -5.969 12.594 1 91.44 134 HIS B C 1
ATOM 3194 O O . HIS B 1 134 ? -16.281 -7.066 12.305 1 91.44 134 HIS B O 1
ATOM 3200 N N . LEU B 1 135 ? -15.148 -5.25 11.758 1 92.69 135 LEU B N 1
ATOM 3201 C CA . LEU B 1 135 ? -15.008 -5.688 10.367 1 92.69 135 LEU B CA 1
ATOM 3202 C C . LEU B 1 135 ? -14.188 -6.973 10.281 1 92.69 135 LEU B C 1
ATOM 3204 O O . LEU B 1 135 ? -14.57 -7.91 9.578 1 92.69 135 LEU B O 1
ATOM 3208 N N . ILE B 1 136 ? -13.07 -7.027 10.977 1 95.75 136 ILE B N 1
ATOM 3209 C CA . ILE B 1 136 ? -12.227 -8.219 10.984 1 95.75 136 ILE B CA 1
ATOM 3210 C C . ILE B 1 136 ? -13 -9.398 11.57 1 95.75 136 ILE B C 1
ATOM 3212 O O . ILE B 1 136 ? -12.938 -10.508 11.039 1 95.75 136 ILE B O 1
ATOM 3216 N N . ASN B 1 137 ? -13.719 -9.109 12.633 1 96.19 137 ASN B N 1
ATOM 3217 C CA . ASN B 1 137 ? -14.547 -10.156 13.227 1 96.19 137 ASN B CA 1
ATOM 3218 C C . ASN B 1 137 ? -15.562 -10.695 12.227 1 96.19 137 ASN B C 1
ATOM 3220 O O . ASN B 1 137 ? -15.711 -11.914 12.078 1 96.19 137 ASN B O 1
ATOM 3224 N N . GLN B 1 138 ? -16.25 -9.805 11.547 1 96.88 138 GLN B N 1
ATOM 3225 C CA . GLN B 1 138 ? -17.234 -10.203 10.547 1 96.88 138 GLN B CA 1
ATOM 3226 C C . GLN B 1 138 ? -16.594 -11.039 9.438 1 96.88 138 GLN B C 1
ATOM 3228 O O . GLN B 1 138 ? -17.172 -12.023 8.977 1 96.88 138 GLN B O 1
ATOM 3233 N N . ALA B 1 139 ? -15.461 -10.617 8.984 1 97.88 139 ALA B N 1
ATOM 3234 C CA . ALA B 1 139 ? -14.758 -11.328 7.918 1 97.88 139 ALA B CA 1
ATOM 3235 C C . ALA B 1 139 ? -14.359 -12.734 8.359 1 97.88 139 ALA B C 1
ATOM 3237 O O . ALA B 1 139 ? -14.555 -13.695 7.617 1 97.88 139 ALA B O 1
ATOM 3238 N N . ILE B 1 140 ? -13.844 -12.828 9.578 1 97.81 140 ILE B N 1
ATOM 3239 C CA . ILE B 1 140 ? -13.453 -14.125 10.109 1 97.81 140 ILE B CA 1
ATOM 3240 C C . ILE B 1 140 ? -14.68 -15.016 10.266 1 97.81 140 ILE B C 1
ATOM 3242 O O . ILE B 1 140 ? -14.648 -16.203 9.938 1 97.81 140 ILE B O 1
ATOM 3246 N N . GLN B 1 141 ? -15.773 -14.469 10.711 1 97.5 141 GLN B N 1
ATOM 3247 C CA . GLN B 1 141 ? -17.016 -15.219 10.828 1 97.5 141 GLN B CA 1
ATOM 3248 C C . GLN B 1 141 ? -17.516 -15.695 9.469 1 97.5 141 GLN B C 1
ATOM 3250 O O . GLN B 1 141 ? -18.016 -16.812 9.336 1 97.5 141 GLN B O 1
ATOM 3255 N N . SER B 1 142 ? -17.375 -14.836 8.5 1 97.88 142 SER B N 1
ATOM 3256 C CA . SER B 1 142 ? -17.766 -15.227 7.148 1 97.88 142 SER B CA 1
ATOM 3257 C C . SER B 1 142 ? -16.938 -16.422 6.668 1 97.88 142 SER B C 1
ATOM 3259 O O . SER B 1 142 ? -17.484 -17.344 6.062 1 97.88 142 SER B O 1
ATOM 3261 N N . LEU B 1 143 ? -15.648 -16.406 6.918 1 98.25 143 LEU B N 1
ATOM 3262 C CA . LEU B 1 143 ? -14.789 -17.531 6.555 1 98.25 143 LEU B CA 1
ATOM 3263 C C . LEU B 1 143 ? -15.227 -18.812 7.27 1 98.25 143 LEU B C 1
ATOM 3265 O O . LEU B 1 143 ? -15.32 -19.875 6.652 1 98.25 143 LEU B O 1
ATOM 3269 N N . HIS B 1 144 ? -15.562 -18.672 8.5 1 97.44 144 HIS B N 1
ATOM 3270 C CA . HIS B 1 144 ? -16 -19.812 9.289 1 97.44 144 HIS B CA 1
ATOM 3271 C C . HIS B 1 144 ? -17.297 -20.391 8.742 1 97.44 144 HIS B C 1
ATOM 3273 O O . HIS B 1 144 ? -17.438 -21.609 8.594 1 97.44 144 HIS B O 1
ATOM 3279 N N . SER B 1 145 ? -18.188 -19.531 8.445 1 97.25 145 SER B N 1
ATOM 3280 C CA . SER B 1 145 ? -19.531 -19.953 8.062 1 97.25 145 SER B CA 1
ATOM 3281 C C . SER B 1 145 ? -19.531 -20.625 6.691 1 97.25 145 SER B C 1
ATOM 3283 O O . SER B 1 145 ? -20.391 -21.438 6.391 1 97.25 145 SER B O 1
ATOM 3285 N N . SER B 1 146 ? -18.516 -20.297 5.902 1 96.69 146 SER B N 1
ATOM 3286 C CA . SER B 1 146 ? -18.531 -20.781 4.527 1 96.69 146 SER B CA 1
ATOM 3287 C C . SER B 1 146 ? -17.516 -21.891 4.32 1 96.69 146 SER B C 1
ATOM 3289 O O . SER B 1 146 ? -17.438 -22.484 3.24 1 96.69 146 SER B O 1
ATOM 3291 N N . ILE B 1 147 ? -16.766 -22.234 5.301 1 96.25 147 ILE B N 1
ATOM 3292 C CA . ILE B 1 147 ? -15.594 -23.078 5.137 1 96.25 147 ILE B CA 1
ATOM 3293 C C . ILE B 1 147 ? -16.031 -24.469 4.672 1 96.25 147 ILE B C 1
ATOM 3295 O O . ILE B 1 147 ? -15.328 -25.109 3.885 1 96.25 147 ILE B O 1
ATOM 3299 N N . ASP B 1 148 ? -17.188 -24.969 5.047 1 92.69 148 ASP B N 1
ATOM 3300 C CA . ASP B 1 148 ? -17.656 -26.312 4.695 1 92.69 148 ASP B CA 1
ATOM 3301 C C . ASP B 1 148 ? -18.172 -26.344 3.26 1 92.69 148 ASP B C 1
ATOM 3303 O O . ASP B 1 148 ? -18.344 -27.422 2.688 1 92.69 148 ASP B O 1
ATOM 3307 N N . GLN B 1 149 ? -18.406 -25.188 2.701 1 92.31 149 GLN B N 1
ATOM 3308 C CA . GLN B 1 149 ? -18.969 -25.109 1.36 1 92.31 149 GLN B CA 1
ATOM 3309 C C . GLN B 1 149 ? -17.875 -24.984 0.302 1 92.31 149 GLN B C 1
ATOM 3311 O O . GLN B 1 149 ? -18.156 -25.016 -0.897 1 92.31 149 GLN B O 1
ATOM 3316 N N . ILE B 1 150 ? -16.625 -24.875 0.794 1 92.31 150 ILE B N 1
ATOM 3317 C CA . ILE B 1 150 ? -15.594 -24.641 -0.209 1 92.31 150 ILE B CA 1
ATOM 3318 C C . ILE B 1 150 ? -14.656 -25.844 -0.263 1 92.31 150 ILE B C 1
ATOM 3320 O O . ILE B 1 150 ? -13.508 -25.719 -0.699 1 92.31 150 ILE B O 1
ATOM 3324 N N . ASP B 1 151 ? -15.07 -26.906 0.147 1 87.81 151 ASP B N 1
ATOM 3325 C CA . ASP B 1 151 ? -14.273 -28.125 0.057 1 87.81 151 ASP B CA 1
ATOM 3326 C C . ASP B 1 151 ? -13.969 -28.484 -1.397 1 87.81 151 ASP B C 1
ATOM 3328 O O . ASP B 1 151 ? -14.844 -28.375 -2.262 1 87.81 151 ASP B O 1
ATOM 3332 N N . TYR B 1 152 ? -12.734 -28.719 -1.62 1 88.62 152 TYR B N 1
ATOM 3333 C CA . TYR B 1 152 ? -12.266 -29.094 -2.945 1 88.62 152 TYR B CA 1
ATOM 3334 C C . TYR B 1 152 ? -11.273 -30.25 -2.859 1 88.62 152 TYR B C 1
ATOM 3336 O O . TYR B 1 152 ? -10.414 -30.281 -1.977 1 88.62 152 TYR B O 1
ATOM 3344 N N . SER B 1 153 ? -11.461 -31.188 -3.715 1 86.75 153 SER B N 1
ATOM 3345 C CA . SER B 1 153 ? -10.734 -32.438 -3.545 1 86.75 153 SER B CA 1
ATOM 3346 C C . SER B 1 153 ? -9.477 -32.469 -4.41 1 86.75 153 SER B C 1
ATOM 3348 O O . SER B 1 153 ? -8.578 -33.281 -4.176 1 86.75 153 SER B O 1
ATOM 3350 N N . GLU B 1 154 ? -9.359 -31.641 -5.336 1 92.12 154 GLU B N 1
ATOM 3351 C CA . GLU B 1 154 ? -8.211 -31.703 -6.234 1 92.12 154 GLU B CA 1
ATOM 3352 C C . GLU B 1 154 ? -7.211 -30.594 -5.93 1 92.12 154 GLU B C 1
ATOM 3354 O O . GLU B 1 154 ? -7.301 -29.5 -6.488 1 92.12 154 GLU B O 1
ATOM 3359 N N . TYR B 1 155 ? -6.227 -30.938 -5.094 1 94.81 155 TYR B N 1
ATOM 3360 C CA . TYR B 1 155 ? -5.164 -29.984 -4.777 1 94.81 155 TYR B CA 1
ATOM 3361 C C . TYR B 1 155 ? -4.027 -30.094 -5.789 1 94.81 155 TYR B C 1
ATOM 3363 O O . TYR B 1 155 ? -3.691 -31.188 -6.242 1 94.81 155 TYR B O 1
ATOM 3371 N N . VAL B 1 156 ? -3.529 -28.984 -6.148 1 97.75 156 VAL B N 1
ATOM 3372 C CA . VAL B 1 156 ? -2.521 -28.891 -7.199 1 97.75 156 VAL B CA 1
ATOM 3373 C C . VAL B 1 156 ? -1.38 -27.984 -6.746 1 97.75 156 VAL B C 1
ATOM 3375 O O . VAL B 1 156 ? -1.414 -27.438 -5.641 1 97.75 156 VAL B O 1
ATOM 3378 N N . VAL B 1 157 ? -0.377 -27.906 -7.59 1 97.56 157 VAL B N 1
ATOM 3379 C CA . VAL B 1 157 ? 0.703 -26.953 -7.332 1 97.56 157 VAL B CA 1
ATOM 3380 C C . VAL B 1 157 ? 0.213 -25.531 -7.582 1 97.56 157 VAL B C 1
ATOM 3382 O O . VAL B 1 157 ? -0.251 -25.219 -8.68 1 97.56 157 VAL B O 1
ATOM 3385 N N . CYS B 1 158 ? 0.25 -24.734 -6.574 1 98 158 CYS B N 1
ATOM 3386 C CA . CYS B 1 158 ? -0.086 -23.328 -6.676 1 98 158 CYS B CA 1
ATOM 3387 C C . CYS B 1 158 ? 1.144 -22.453 -6.449 1 98 158 CYS B C 1
ATOM 3389 O O . CYS B 1 158 ? 1.966 -22.75 -5.578 1 98 158 CYS B O 1
ATOM 3391 N N . HIS B 1 159 ? 1.271 -21.438 -7.223 1 97.25 159 HIS B N 1
ATOM 3392 C CA . HIS B 1 159 ? 2.367 -20.484 -7.066 1 97.25 159 HIS B CA 1
ATOM 3393 C C . HIS B 1 159 ? 2.164 -19.609 -5.832 1 97.25 159 HIS B C 1
ATOM 3395 O O . HIS B 1 159 ? 3.117 -19.328 -5.102 1 97.25 159 HIS B O 1
ATOM 3401 N N . CYS B 1 160 ? 0.96 -19.078 -5.645 1 96.44 160 CYS B N 1
ATOM 3402 C CA . CYS B 1 160 ? 0.471 -18.344 -4.492 1 96.44 160 CYS B CA 1
ATOM 3403 C C . CYS B 1 160 ? 0.912 -16.875 -4.555 1 96.44 160 CYS B C 1
ATOM 3405 O O . CYS B 1 160 ? 0.618 -16.094 -3.648 1 96.44 160 CYS B O 1
ATOM 3407 N N . ASP B 1 161 ? 1.635 -16.469 -5.566 1 96 161 ASP B N 1
ATOM 3408 C CA . ASP B 1 161 ? 1.901 -15.07 -5.855 1 96 161 ASP B CA 1
ATOM 3409 C C . ASP B 1 161 ? 1.669 -14.758 -7.332 1 96 161 ASP B C 1
ATOM 3411 O O . ASP B 1 161 ? 2.553 -14.977 -8.164 1 96 161 ASP B O 1
ATOM 3415 N N . MET B 1 162 ? 0.575 -14.188 -7.676 1 97.19 162 MET B N 1
ATOM 3416 C CA . MET B 1 162 ? 0.14 -13.977 -9.055 1 97.19 162 MET B CA 1
ATOM 3417 C C . MET B 1 162 ? 0.481 -12.57 -9.523 1 97.19 162 MET B C 1
ATOM 3419 O O . MET B 1 162 ? -0.047 -12.109 -10.539 1 97.19 162 MET B O 1
ATOM 3423 N N . ASN B 1 163 ? 1.404 -11.938 -8.766 1 95.31 163 ASN B N 1
ATOM 3424 C CA . ASN B 1 163 ? 1.843 -10.625 -9.227 1 95.31 163 ASN B CA 1
ATOM 3425 C C . ASN B 1 163 ? 2.398 -10.688 -10.648 1 95.31 163 ASN B C 1
ATOM 3427 O O . ASN B 1 163 ? 3.182 -11.578 -10.977 1 95.31 163 ASN B O 1
ATOM 3431 N N . HIS B 1 164 ? 2.045 -9.742 -11.508 1 96.75 164 HIS B N 1
ATOM 3432 C CA . HIS B 1 164 ? 2.449 -9.742 -12.914 1 96.75 164 HIS B CA 1
ATOM 3433 C C . HIS B 1 164 ? 3.967 -9.68 -13.047 1 96.75 164 HIS B C 1
ATOM 3435 O O . HIS B 1 164 ? 4.52 -10.117 -14.062 1 96.75 164 HIS B O 1
ATOM 3441 N N . ASN B 1 165 ? 4.648 -9.211 -12.008 1 93.81 165 ASN B N 1
ATOM 3442 C CA . ASN B 1 165 ? 6.102 -9.109 -12.047 1 93.81 165 ASN B CA 1
ATOM 3443 C C . ASN B 1 165 ? 6.754 -10.492 -12.023 1 93.81 165 ASN B C 1
ATOM 3445 O O . ASN B 1 165 ? 7.941 -10.625 -12.328 1 93.81 165 ASN B O 1
ATOM 3449 N N . ASN B 1 166 ? 5.973 -11.453 -11.68 1 95.44 166 ASN B N 1
ATOM 3450 C CA . ASN B 1 166 ? 6.508 -12.812 -11.633 1 95.44 166 ASN B CA 1
ATOM 3451 C C . ASN B 1 166 ? 6.359 -13.516 -12.984 1 95.44 166 ASN B C 1
ATOM 3453 O O . ASN B 1 166 ? 6.746 -14.672 -13.125 1 95.44 166 ASN B O 1
ATOM 3457 N N . TRP B 1 167 ? 5.82 -12.852 -13.938 1 97.94 167 TRP B N 1
ATOM 3458 C CA . TRP B 1 167 ? 5.664 -13.391 -15.281 1 97.94 167 TRP B CA 1
ATOM 3459 C C . TRP B 1 167 ? 6.664 -12.75 -16.234 1 97.94 167 TRP B C 1
ATOM 3461 O O . TRP B 1 167 ? 6.75 -11.523 -16.328 1 97.94 167 TRP B O 1
ATOM 3471 N N . LEU B 1 168 ? 7.43 -13.594 -16.906 1 97.25 168 LEU B N 1
ATOM 3472 C CA . LEU B 1 168 ? 8.461 -13.141 -17.828 1 97.25 168 LEU B CA 1
ATOM 3473 C C . LEU B 1 168 ? 8.102 -13.492 -19.266 1 97.25 168 LEU B C 1
ATOM 3475 O O . LEU B 1 168 ? 7.855 -14.664 -19.578 1 97.25 168 LEU B O 1
ATOM 3479 N N . LEU B 1 169 ? 7.949 -12.523 -20.141 1 97.81 169 LEU B N 1
ATOM 3480 C CA . LEU B 1 169 ? 7.734 -12.711 -21.562 1 97.81 169 LEU B CA 1
ATOM 3481 C C . LEU B 1 169 ? 9.016 -12.422 -22.344 1 97.81 169 LEU B C 1
ATOM 3483 O O . LEU B 1 169 ? 9.5 -11.289 -22.359 1 97.81 169 LEU B O 1
ATOM 3487 N N . THR B 1 170 ? 9.562 -13.406 -23.016 1 96.88 170 THR B N 1
ATOM 3488 C CA . THR B 1 170 ? 10.812 -13.25 -23.734 1 96.88 170 THR B CA 1
ATOM 3489 C C . THR B 1 170 ? 10.57 -12.602 -25.094 1 96.88 170 THR B C 1
ATOM 3491 O O . THR B 1 170 ? 9.43 -12.523 -25.562 1 96.88 170 THR B O 1
ATOM 3494 N N . ASP B 1 171 ? 11.625 -12.156 -25.734 1 95.69 171 ASP B N 1
ATOM 3495 C CA . ASP B 1 171 ? 11.539 -11.562 -27.062 1 95.69 171 ASP B CA 1
ATOM 3496 C C . ASP B 1 171 ? 11.078 -12.594 -28.094 1 95.69 171 ASP B C 1
ATOM 3498 O O . ASP B 1 171 ? 10.578 -12.227 -29.156 1 95.69 171 ASP B O 1
ATOM 3502 N N . GLN B 1 172 ? 11.188 -13.852 -27.844 1 94.5 172 GLN B N 1
ATOM 3503 C CA . GLN B 1 172 ? 10.734 -14.922 -28.734 1 94.5 172 GLN B CA 1
ATOM 3504 C C . GLN B 1 172 ? 9.32 -15.367 -28.359 1 94.5 172 GLN B C 1
ATOM 3506 O O . GLN B 1 172 ? 8.906 -16.469 -28.719 1 94.5 172 GLN B O 1
ATOM 3511 N N . ASP B 1 173 ? 8.656 -14.625 -27.469 1 95 173 ASP B N 1
ATOM 3512 C CA . ASP B 1 173 ? 7.246 -14.766 -27.109 1 95 173 ASP B CA 1
ATOM 3513 C C . ASP B 1 173 ? 7.02 -16.016 -26.266 1 95 173 ASP B C 1
ATOM 3515 O O . ASP B 1 173 ? 5.969 -16.656 -26.344 1 95 173 ASP B O 1
ATOM 3519 N N . GLN B 1 174 ? 8.094 -16.406 -25.562 1 96.25 174 GLN B N 1
ATOM 3520 C CA . GLN B 1 174 ? 7.926 -17.453 -24.547 1 96.25 174 GLN B CA 1
ATOM 3521 C C . GLN B 1 174 ? 7.547 -16.859 -23.203 1 96.25 174 GLN B C 1
ATOM 3523 O O . GLN B 1 174 ? 8.109 -15.836 -22.781 1 96.25 174 GLN B O 1
ATOM 3528 N N . LEU B 1 175 ? 6.57 -17.469 -22.578 1 98.44 175 LEU B N 1
ATOM 3529 C CA . LEU B 1 175 ? 6.082 -17 -21.281 1 98.44 175 LEU B CA 1
ATOM 3530 C C . LEU B 1 175 ? 6.559 -17.906 -20.156 1 98.44 175 LEU B C 1
ATOM 3532 O O . LEU B 1 175 ? 6.477 -19.125 -20.266 1 98.44 175 LEU B O 1
ATOM 3536 N N . PHE B 1 176 ? 7.148 -17.281 -19.094 1 98.19 176 PHE B N 1
ATOM 3537 C CA . PHE B 1 176 ? 7.605 -18 -17.922 1 98.19 176 PHE B CA 1
ATOM 3538 C C . PHE B 1 176 ? 6.961 -17.453 -16.656 1 98.19 176 PHE B C 1
ATOM 3540 O O . PHE B 1 176 ? 6.613 -16.266 -16.594 1 98.19 176 PHE B O 1
ATOM 3547 N N . LEU B 1 177 ? 6.684 -18.234 -15.695 1 98.12 177 LEU B N 1
ATOM 3548 C CA . LEU B 1 177 ? 6.336 -17.844 -14.328 1 98.12 177 LEU B CA 1
ATOM 3549 C C . LEU B 1 177 ? 7.488 -18.125 -13.375 1 98.12 177 LEU B C 1
ATOM 3551 O O . LEU B 1 177 ? 7.859 -19.281 -13.172 1 98.12 177 LEU B O 1
ATOM 3555 N N . ILE B 1 178 ? 8.016 -17.047 -12.828 1 94.75 178 ILE B N 1
ATOM 3556 C CA . ILE B 1 178 ? 9.234 -17.188 -12.039 1 94.75 178 ILE B CA 1
ATOM 3557 C C . ILE B 1 178 ? 8.93 -16.906 -10.57 1 94.75 178 ILE B C 1
ATOM 3559 O O . ILE B 1 178 ? 7.789 -16.609 -10.211 1 94.75 178 ILE B O 1
ATOM 3563 N N . ASP B 1 179 ? 9.883 -17.047 -9.648 1 91.69 179 ASP B N 1
ATOM 3564 C CA . ASP B 1 179 ? 9.867 -16.797 -8.211 1 91.69 179 ASP B CA 1
ATOM 3565 C C . ASP B 1 179 ? 8.938 -17.766 -7.488 1 91.69 179 ASP B C 1
ATOM 3567 O O . ASP B 1 179 ? 7.891 -17.375 -6.977 1 91.69 179 ASP B O 1
ATOM 3571 N N . TRP B 1 180 ? 9.367 -18.953 -7.262 1 94.19 180 TRP B N 1
ATOM 3572 C CA . TRP B 1 180 ? 8.57 -20.062 -6.754 1 94.19 180 TRP B CA 1
ATOM 3573 C C . TRP B 1 180 ? 8.867 -20.328 -5.281 1 94.19 180 TRP B C 1
ATOM 3575 O O . TRP B 1 180 ? 8.703 -21.438 -4.793 1 94.19 180 TRP B O 1
ATOM 3585 N N . ASP B 1 181 ? 9.25 -19.328 -4.578 1 87.81 181 ASP B N 1
ATOM 3586 C CA . ASP B 1 181 ? 9.633 -19.484 -3.176 1 87.81 181 ASP B CA 1
ATOM 3587 C C . ASP B 1 181 ? 8.422 -19.797 -2.307 1 87.81 181 ASP B C 1
ATOM 3589 O O . ASP B 1 181 ? 8.539 -20.484 -1.286 1 87.81 181 ASP B O 1
ATOM 3593 N N . GLY B 1 182 ? 7.25 -19.406 -2.771 1 91 182 GLY B N 1
ATOM 3594 C CA . GLY B 1 182 ? 6.062 -19.562 -1.947 1 91 182 GLY B CA 1
ATOM 3595 C C . GLY B 1 182 ? 5.102 -20.609 -2.473 1 91 182 GLY B C 1
ATOM 3596 O O . GLY B 1 182 ? 3.934 -20.641 -2.082 1 91 182 GLY B O 1
ATOM 3597 N N . ALA B 1 183 ? 5.559 -21.5 -3.312 1 94.94 183 ALA B N 1
ATOM 3598 C CA . ALA B 1 183 ? 4.684 -22.5 -3.922 1 94.94 183 ALA B CA 1
ATOM 3599 C C . ALA B 1 183 ? 4.121 -23.453 -2.869 1 94.94 183 ALA B C 1
ATOM 3601 O O . ALA B 1 183 ? 4.82 -23.828 -1.925 1 94.94 183 ALA B O 1
ATOM 3602 N N . MET B 1 184 ? 2.879 -23.875 -3.08 1 95 184 MET B N 1
ATOM 3603 C CA . MET B 1 184 ? 2.172 -24.781 -2.182 1 95 184 MET B CA 1
ATOM 3604 C C . MET B 1 184 ? 1.321 -25.781 -2.969 1 95 184 MET B C 1
ATOM 3606 O O . MET B 1 184 ? 1.051 -25.562 -4.152 1 95 184 MET B O 1
ATOM 3610 N N . VAL B 1 185 ? 1.092 -26.891 -2.295 1 97.06 185 VAL B N 1
ATOM 3611 C CA . VAL B 1 185 ? 0 -27.75 -2.758 1 97.06 185 VAL B CA 1
ATOM 3612 C C . VAL B 1 185 ? -1.323 -27.25 -2.186 1 97.06 185 VAL B C 1
ATOM 3614 O O . VAL B 1 185 ? -1.503 -27.203 -0.966 1 97.06 185 VAL B O 1
ATOM 3617 N N . ALA B 1 186 ? -2.27 -26.812 -3.068 1 97.38 186 ALA B N 1
ATOM 3618 C CA . ALA B 1 186 ? -3.469 -26.156 -2.568 1 97.38 186 ALA B CA 1
ATOM 3619 C C . ALA B 1 186 ? -4.574 -26.156 -3.621 1 97.38 186 ALA B C 1
ATOM 3621 O O . ALA B 1 186 ? -4.414 -26.719 -4.699 1 97.38 186 ALA B O 1
ATOM 3622 N N . ASP B 1 187 ? -5.734 -25.641 -3.209 1 97.69 187 ASP B N 1
ATOM 3623 C CA . ASP B 1 187 ? -6.832 -25.359 -4.125 1 97.69 187 ASP B CA 1
ATOM 3624 C C . ASP B 1 187 ? -6.406 -24.344 -5.195 1 97.69 187 ASP B C 1
ATOM 3626 O O . ASP B 1 187 ? -5.961 -23.25 -4.871 1 97.69 187 ASP B O 1
ATOM 3630 N N . PRO B 1 188 ? -6.512 -24.734 -6.488 1 98.25 188 PRO B N 1
ATOM 3631 C CA . PRO B 1 188 ? -6.094 -23.797 -7.535 1 98.25 188 PRO B CA 1
ATOM 3632 C C . PRO B 1 188 ? -6.863 -22.469 -7.492 1 98.25 188 PRO B C 1
ATOM 3634 O O . PRO B 1 188 ? -6.418 -21.484 -8.062 1 98.25 188 PRO B O 1
ATOM 3637 N N . ALA B 1 189 ? -7.988 -22.438 -6.781 1 98.19 189 ALA B N 1
ATOM 3638 C CA . ALA B 1 189 ? -8.789 -21.219 -6.637 1 98.19 189 ALA B CA 1
ATOM 3639 C C . ALA B 1 189 ? -7.977 -20.109 -5.984 1 98.19 189 ALA B C 1
ATOM 3641 O O . ALA B 1 189 ? -8.289 -18.922 -6.148 1 98.19 189 ALA B O 1
ATOM 3642 N N . ILE B 1 190 ? -6.918 -20.469 -5.281 1 97.75 190 ILE B N 1
ATOM 3643 C CA . ILE B 1 190 ? -6.062 -19.484 -4.641 1 97.75 190 ILE B CA 1
ATOM 3644 C C . ILE B 1 190 ? -5.383 -18.625 -5.703 1 97.75 190 ILE B C 1
ATOM 3646 O O . ILE B 1 190 ? -5.473 -17.391 -5.668 1 97.75 190 ILE B O 1
ATOM 3650 N N . ASP B 1 191 ? -4.77 -19.281 -6.672 1 98.62 191 ASP B N 1
ATOM 3651 C CA . ASP B 1 191 ? -4.086 -18.562 -7.746 1 98.62 191 ASP B CA 1
ATOM 3652 C C . ASP B 1 191 ? -5.082 -17.875 -8.672 1 98.62 191 ASP B C 1
ATOM 3654 O O . ASP B 1 191 ? -4.922 -16.703 -9 1 98.62 191 ASP B O 1
ATOM 3658 N N . ILE B 1 192 ? -6.129 -18.625 -9.023 1 98.62 192 ILE B N 1
ATOM 3659 C CA . ILE B 1 192 ? -7.113 -18.109 -9.969 1 98.62 192 ILE B CA 1
ATOM 3660 C C . ILE B 1 192 ? -7.809 -16.891 -9.383 1 98.62 192 ILE B C 1
ATOM 3662 O O . ILE B 1 192 ? -7.93 -15.852 -10.047 1 98.62 192 ILE B O 1
ATOM 3666 N N . GLY B 1 193 ? -8.203 -17 -8.156 1 98.31 193 GLY B N 1
ATOM 3667 C CA . GLY B 1 193 ? -8.891 -15.898 -7.496 1 98.31 193 GLY B CA 1
ATOM 3668 C C . GLY B 1 193 ? -8.047 -14.641 -7.395 1 98.31 193 GLY B C 1
ATOM 3669 O O . GLY B 1 193 ? -8.508 -13.547 -7.73 1 98.31 193 GLY B O 1
ATOM 3670 N N . MET B 1 194 ? -6.848 -14.82 -6.938 1 96.94 194 MET B N 1
ATOM 3671 C CA . MET B 1 194 ? -5.953 -13.672 -6.801 1 96.94 194 MET B CA 1
ATOM 3672 C C . MET B 1 194 ? -5.73 -12.992 -8.148 1 96.94 194 MET B C 1
ATOM 3674 O O . MET B 1 194 ? -5.715 -11.758 -8.227 1 96.94 194 MET B O 1
ATOM 3678 N N . LEU B 1 195 ? -5.547 -13.781 -9.195 1 98.31 195 LEU B N 1
ATOM 3679 C CA . LEU B 1 195 ? -5.305 -13.227 -10.523 1 98.31 195 LEU B CA 1
ATOM 3680 C C . LEU B 1 195 ? -6.543 -12.508 -11.047 1 98.31 195 LEU B C 1
ATOM 3682 O O . LEU B 1 195 ? -6.461 -11.359 -11.477 1 98.31 195 LEU B O 1
ATOM 3686 N N . LEU B 1 196 ? -7.746 -13.141 -10.969 1 98.25 196 LEU B N 1
ATOM 3687 C CA . LEU B 1 196 ? -8.969 -12.57 -11.523 1 98.25 196 LEU B CA 1
ATOM 3688 C C . LEU B 1 196 ? -9.375 -11.312 -10.766 1 98.25 196 LEU B C 1
ATOM 3690 O O . LEU B 1 196 ? -9.617 -10.266 -11.375 1 98.25 196 LEU B O 1
ATOM 3694 N N . TYR B 1 197 ? -9.383 -11.375 -9.461 1 96.44 197 TYR B N 1
ATOM 3695 C CA . TYR B 1 197 ? -9.82 -10.242 -8.648 1 96.44 197 TYR B CA 1
ATOM 3696 C C . TYR B 1 197 ? -8.875 -9.055 -8.812 1 96.44 197 TYR B C 1
ATOM 3698 O O . TYR B 1 197 ? -9.281 -7.902 -8.648 1 96.44 197 TYR B O 1
ATOM 3706 N N . SER B 1 198 ? -7.652 -9.328 -9.188 1 94.81 198 SER B N 1
ATOM 3707 C CA . SER B 1 198 ? -6.652 -8.266 -9.234 1 94.81 198 SER B CA 1
ATOM 3708 C C . SER B 1 198 ? -6.547 -7.66 -10.625 1 94.81 198 SER B C 1
ATOM 3710 O O . SER B 1 198 ? -6.328 -6.457 -10.773 1 94.81 198 SER B O 1
ATOM 3712 N N . TYR B 1 199 ? -6.734 -8.484 -11.695 1 95.44 199 TYR B N 1
ATOM 3713 C CA . TYR B 1 199 ? -6.281 -8.008 -12.992 1 95.44 199 TYR B CA 1
ATOM 3714 C C . TYR B 1 199 ? -7.426 -8.008 -14.008 1 95.44 199 TYR B C 1
ATOM 3716 O O . TYR B 1 199 ? -7.363 -7.316 -15.023 1 95.44 199 TYR B O 1
ATOM 3724 N N . ILE B 1 200 ? -8.445 -8.836 -13.766 1 96.12 200 ILE B N 1
ATOM 3725 C CA . ILE B 1 200 ? -9.438 -9.078 -14.805 1 96.12 200 ILE B CA 1
ATOM 3726 C C . ILE B 1 200 ? -10.789 -8.508 -14.375 1 96.12 200 ILE B C 1
ATOM 3728 O O . ILE B 1 200 ? -11.32 -8.867 -13.32 1 96.12 200 ILE B O 1
ATOM 3732 N N . PRO B 1 201 ? -11.406 -7.574 -15.172 1 91 201 PRO B N 1
ATOM 3733 C CA . PRO B 1 201 ? -12.773 -7.16 -14.859 1 91 201 PRO B CA 1
ATOM 3734 C C . PRO B 1 201 ? -13.734 -8.336 -14.766 1 91 201 PRO B C 1
ATOM 3736 O O . PRO B 1 201 ? -13.641 -9.289 -15.547 1 91 201 PRO B O 1
ATOM 3739 N N . GLU B 1 202 ? -14.617 -8.289 -13.844 1 93.69 202 GLU B N 1
ATOM 3740 C CA . GLU B 1 202 ? -15.5 -9.422 -13.562 1 93.69 202 GLU B CA 1
ATOM 3741 C C . GLU B 1 202 ? -16.25 -9.852 -14.82 1 93.69 202 GLU B C 1
ATOM 3743 O O . GLU B 1 202 ? -16.453 -11.047 -15.047 1 93.69 202 GLU B O 1
ATOM 3748 N N . LEU B 1 203 ? -16.625 -8.938 -15.68 1 93.94 203 LEU B N 1
ATOM 3749 C CA . LEU B 1 203 ? -17.391 -9.234 -16.891 1 93.94 203 LEU B CA 1
ATOM 3750 C C . LEU B 1 203 ? -16.562 -10.086 -17.859 1 93.94 203 LEU B C 1
ATOM 3752 O O . LEU B 1 203 ? -17.109 -10.688 -18.781 1 93.94 203 LEU B O 1
ATOM 3756 N N . GLU B 1 204 ? -15.258 -10.148 -17.625 1 97 204 GLU B N 1
ATOM 3757 C CA . GLU B 1 204 ? -14.367 -10.883 -18.531 1 97 204 GLU B CA 1
ATOM 3758 C C . GLU B 1 204 ? -13.883 -12.18 -17.891 1 97 204 GLU B C 1
ATOM 3760 O O . GLU B 1 204 ? -13.07 -12.898 -18.469 1 97 204 GLU B O 1
ATOM 3765 N N . TRP B 1 205 ? -14.352 -12.523 -16.688 1 98.31 205 TRP B N 1
ATOM 3766 C CA . TRP B 1 205 ? -13.891 -13.703 -15.961 1 98.31 205 TRP B CA 1
ATOM 3767 C C . TRP B 1 205 ? -14.188 -14.977 -16.75 1 98.31 205 TRP B C 1
ATOM 3769 O O . TRP B 1 205 ? -13.328 -15.859 -16.859 1 98.31 205 TRP B O 1
ATOM 3779 N N . GLU B 1 206 ? -15.391 -15.047 -17.297 1 98.06 206 GLU B N 1
ATOM 3780 C CA . GLU B 1 206 ? -15.781 -16.25 -18.016 1 98.06 206 GLU B CA 1
ATOM 3781 C C . GLU B 1 206 ? -14.906 -16.484 -19.234 1 98.06 206 GLU B C 1
ATOM 3783 O O . GLU B 1 206 ? -14.492 -17.609 -19.516 1 98.06 206 GLU B O 1
ATOM 3788 N N . GLU B 1 207 ? -14.656 -15.438 -19.922 1 97.88 207 GLU B N 1
ATOM 3789 C CA . GLU B 1 207 ? -13.797 -15.547 -21.094 1 97.88 207 GLU B CA 1
ATOM 3790 C C . GLU B 1 207 ? -12.383 -15.969 -20.703 1 97.88 207 GLU B C 1
ATOM 3792 O O . GLU B 1 207 ? -11.797 -16.859 -21.328 1 97.88 207 GLU B O 1
ATOM 3797 N N . TRP B 1 208 ? -11.797 -15.328 -19.672 1 98.5 208 TRP B N 1
ATOM 3798 C CA . TRP B 1 208 ? -10.469 -15.68 -19.188 1 98.5 208 TRP B CA 1
ATOM 3799 C C . TRP B 1 208 ? -10.414 -17.141 -18.766 1 98.5 208 TRP B C 1
ATOM 3801 O O . TRP B 1 208 ? -9.484 -17.875 -19.125 1 98.5 208 TRP B O 1
ATOM 3811 N N . MET B 1 209 ? -11.469 -17.609 -18.109 1 98.62 209 MET B N 1
ATOM 3812 C CA . MET B 1 209 ? -11.531 -18.969 -17.609 1 98.62 209 MET B CA 1
ATOM 3813 C C . MET B 1 209 ? -11.664 -19.969 -18.766 1 98.62 209 MET B C 1
ATOM 3815 O O . MET B 1 209 ? -11.18 -21.094 -18.672 1 98.62 209 MET B O 1
ATOM 3819 N N . SER B 1 210 ? -12.312 -19.547 -19.844 1 98.38 210 SER B N 1
ATOM 3820 C CA . SER B 1 210 ? -12.391 -20.422 -21.016 1 98.38 210 SER B CA 1
ATOM 3821 C C . SER B 1 210 ? -11.008 -20.75 -21.562 1 98.38 210 SER B C 1
ATOM 3823 O O . SER B 1 210 ? -10.758 -21.859 -22.031 1 98.38 210 SER B O 1
ATOM 3825 N N . HIS B 1 211 ? -10.086 -19.797 -21.516 1 98.38 211 HIS B N 1
ATOM 3826 C CA . HIS B 1 211 ? -8.703 -20.031 -21.922 1 98.38 211 HIS B CA 1
ATOM 3827 C C . HIS B 1 211 ? -7.973 -20.906 -20.922 1 98.38 211 HIS B C 1
ATOM 3829 O O . HIS B 1 211 ? -7.09 -21.688 -21.297 1 98.38 211 HIS B O 1
ATOM 3835 N N . TYR B 1 212 ? -8.32 -20.75 -19.672 1 98.44 212 TYR B N 1
ATOM 3836 C CA . TYR B 1 212 ? -7.789 -21.609 -18.641 1 98.44 212 TYR B CA 1
ATOM 3837 C C . TYR B 1 212 ? -8.289 -23.047 -18.812 1 98.44 212 TYR B C 1
ATOM 3839 O O . TYR B 1 212 ? -7.598 -24 -18.453 1 98.44 212 TYR B O 1
ATOM 3847 N N . GLY B 1 213 ? -9.492 -23.203 -19.344 1 97.25 213 GLY B N 1
ATOM 3848 C CA . GLY B 1 213 ? -10.016 -24.516 -19.641 1 97.25 213 GLY B CA 1
ATOM 3849 C C . GLY B 1 213 ? -11.008 -25.016 -18.609 1 97.25 213 GLY B C 1
ATOM 3850 O O . GLY B 1 213 ? -11.258 -26.219 -18.516 1 97.25 213 GLY B O 1
ATOM 3851 N N . LEU B 1 214 ? -11.539 -24.125 -17.75 1 95.62 214 LEU B N 1
ATOM 3852 C CA . LEU B 1 214 ? -12.531 -24.469 -16.75 1 95.62 214 LEU B CA 1
ATOM 3853 C C . LEU B 1 214 ? -13.719 -23.516 -16.797 1 95.62 214 LEU B C 1
ATOM 3855 O O . LEU B 1 214 ? -13.555 -22.328 -17.141 1 95.62 214 LEU B O 1
ATOM 3859 N N . THR B 1 215 ? -14.836 -24.031 -16.469 1 95.69 215 THR B N 1
ATOM 3860 C CA . THR B 1 215 ? -16.031 -23.188 -16.344 1 95.69 215 THR B CA 1
ATOM 3861 C C . THR B 1 215 ? -16.078 -22.531 -14.977 1 95.69 215 THR B C 1
ATOM 3863 O O . THR B 1 215 ? -15.789 -23.172 -13.961 1 95.69 215 THR B O 1
ATOM 3866 N N . LEU B 1 216 ? -16.406 -21.344 -15.016 1 97.19 216 LEU B N 1
ATOM 3867 C CA . LEU B 1 216 ? -16.562 -20.594 -13.773 1 97.19 216 LEU B CA 1
ATOM 3868 C C . LEU B 1 216 ? -17.906 -20.891 -13.117 1 97.19 216 LEU B C 1
ATOM 3870 O O . LEU B 1 216 ? -18.891 -20.188 -13.344 1 97.19 216 LEU B O 1
ATOM 3874 N N . ASP B 1 217 ? -17.984 -21.859 -12.328 1 96.31 217 ASP B N 1
ATOM 3875 C CA . ASP B 1 217 ? -19.234 -22.219 -11.648 1 96.31 217 ASP B CA 1
ATOM 3876 C C . ASP B 1 217 ? -19.281 -21.625 -10.242 1 96.31 217 ASP B C 1
ATOM 3878 O O . ASP B 1 217 ? -18.344 -20.938 -9.82 1 96.31 217 ASP B O 1
ATOM 3882 N N . ASP B 1 218 ? -20.359 -21.844 -9.516 1 95.94 218 ASP B N 1
ATOM 3883 C CA . ASP B 1 218 ? -20.562 -21.25 -8.195 1 95.94 218 ASP B CA 1
ATOM 3884 C C . ASP B 1 218 ? -19.547 -21.766 -7.195 1 95.94 218 ASP B C 1
ATOM 3886 O O . ASP B 1 218 ? -19.094 -21.031 -6.316 1 95.94 218 ASP B O 1
ATOM 3890 N N . SER B 1 219 ? -19.234 -23 -7.34 1 96.62 219 SER B N 1
ATOM 3891 C CA . SER B 1 219 ? -18.25 -23.578 -6.438 1 96.62 219 SER B CA 1
ATOM 3892 C C . SER B 1 219 ? -16.906 -22.859 -6.547 1 96.62 219 SER B C 1
ATOM 3894 O O . SER B 1 219 ? -16.344 -22.438 -5.535 1 96.62 219 SER B O 1
ATOM 3896 N N . LEU B 1 220 ? -16.422 -22.703 -7.785 1 97.44 220 LEU B N 1
ATOM 3897 C CA . LEU B 1 220 ? -15.164 -22 -8 1 97.44 220 LEU B CA 1
ATOM 3898 C C . LEU B 1 220 ? -15.266 -20.547 -7.543 1 97.44 220 LEU B C 1
ATOM 3900 O O . LEU B 1 220 ? -14.352 -20.031 -6.891 1 97.44 220 LEU B O 1
ATOM 3904 N N . ARG B 1 221 ? -16.375 -19.875 -7.824 1 97.38 221 ARG B N 1
ATOM 3905 C CA . ARG B 1 221 ? -16.578 -18.5 -7.406 1 97.38 221 ARG B CA 1
ATOM 3906 C C . ARG B 1 221 ? -16.5 -18.359 -5.887 1 97.38 221 ARG B C 1
ATOM 3908 O O . ARG B 1 221 ? -15.828 -17.469 -5.375 1 97.38 221 ARG B O 1
ATOM 3915 N N . ASN B 1 222 ? -17.156 -19.266 -5.246 1 97.19 222 ASN B N 1
ATOM 3916 C CA . ASN B 1 222 ? -17.172 -19.234 -3.789 1 97.19 222 ASN B CA 1
ATOM 3917 C C . ASN B 1 222 ? -15.797 -19.5 -3.195 1 97.19 222 ASN B C 1
ATOM 3919 O O . ASN B 1 222 ? -15.398 -18.859 -2.225 1 97.19 222 ASN B O 1
ATOM 3923 N N . ARG B 1 223 ? -15.133 -20.438 -3.771 1 98 223 ARG B N 1
ATOM 3924 C CA . ARG B 1 223 ? -13.797 -20.766 -3.289 1 98 223 ARG B CA 1
ATOM 3925 C C . ARG B 1 223 ? -12.836 -19.609 -3.518 1 98 223 ARG B C 1
ATOM 3927 O O . ARG B 1 223 ? -12.086 -19.234 -2.615 1 98 223 ARG B O 1
ATOM 3934 N N . MET B 1 224 ? -12.883 -19 -4.711 1 98.25 224 MET B N 1
ATOM 3935 C CA . MET B 1 224 ? -12.055 -17.844 -4.992 1 98.25 224 MET B CA 1
ATOM 3936 C C . MET B 1 224 ? -12.32 -16.719 -3.982 1 98.25 224 MET B C 1
ATOM 3938 O O . MET B 1 224 ? -11.383 -16.141 -3.43 1 98.25 224 MET B O 1
ATOM 3942 N N . LYS B 1 225 ? -13.57 -16.453 -3.766 1 97.75 225 LYS B N 1
ATOM 3943 C CA . LYS B 1 225 ? -13.953 -15.391 -2.85 1 97.75 225 LYS B CA 1
ATOM 3944 C C . LYS B 1 225 ? -13.422 -15.648 -1.442 1 97.75 225 LYS B C 1
ATOM 3946 O O . LYS B 1 225 ? -12.914 -14.742 -0.783 1 97.75 225 LYS B O 1
ATOM 3951 N N . TRP B 1 226 ? -13.539 -16.906 -1.005 1 98.38 226 TRP B N 1
ATOM 3952 C CA . TRP B 1 226 ? -13.055 -17.281 0.319 1 98.38 226 TRP B CA 1
ATOM 3953 C C . TRP B 1 226 ? -11.57 -16.953 0.466 1 98.38 226 TRP B C 1
ATOM 3955 O O . TRP B 1 226 ? -11.164 -16.312 1.438 1 98.38 226 TRP B O 1
ATOM 3965 N N . TYR B 1 227 ? -10.812 -17.328 -0.497 1 98 227 TYR B N 1
ATOM 3966 C CA . TYR B 1 227 ? -9.367 -17.141 -0.424 1 98 227 TYR B CA 1
ATOM 3967 C C . TYR B 1 227 ? -9.008 -15.664 -0.552 1 98 227 TYR B C 1
ATOM 3969 O O . TYR B 1 227 ? -8.031 -15.203 0.051 1 98 227 TYR B O 1
ATOM 3977 N N . VAL B 1 228 ? -9.75 -14.914 -1.339 1 98 228 VAL B N 1
ATOM 3978 C CA . VAL B 1 228 ? -9.492 -13.484 -1.492 1 98 228 VAL B CA 1
ATOM 3979 C C . VAL B 1 228 ? -9.789 -12.758 -0.18 1 98 228 VAL B C 1
ATOM 3981 O O . VAL B 1 228 ? -9.039 -11.875 0.23 1 98 228 VAL B O 1
ATOM 3984 N N . ILE B 1 229 ? -10.891 -13.133 0.498 1 98.19 229 ILE B N 1
ATOM 3985 C CA . ILE B 1 229 ? -11.195 -12.57 1.809 1 98.19 229 ILE B CA 1
ATOM 3986 C C . ILE B 1 229 ? -10.062 -12.883 2.783 1 98.19 229 ILE B C 1
ATOM 3988 O O . ILE B 1 229 ? -9.57 -11.992 3.479 1 98.19 229 ILE B O 1
ATOM 3992 N N . TYR B 1 230 ? -9.648 -14.172 2.768 1 98.25 230 TYR B N 1
ATOM 3993 C CA . TYR B 1 230 ? -8.555 -14.625 3.625 1 98.25 230 TYR B CA 1
ATOM 3994 C C . TYR B 1 230 ? -7.297 -13.797 3.387 1 98.25 230 TYR B C 1
ATOM 3996 O O . TYR B 1 230 ? -6.695 -13.289 4.332 1 98.25 230 TYR B O 1
ATOM 4004 N N . GLN B 1 231 ? -6.934 -13.609 2.137 1 97.38 231 GLN B N 1
ATOM 4005 C CA . GLN B 1 231 ? -5.727 -12.867 1.779 1 97.38 231 GLN B CA 1
ATOM 4006 C C . GLN B 1 231 ? -5.863 -11.391 2.143 1 97.38 231 GLN B C 1
ATOM 4008 O O . GLN B 1 231 ? -4.883 -10.758 2.531 1 97.38 231 GLN B O 1
ATOM 4013 N N . THR B 1 232 ? -7.043 -10.797 1.972 1 97.88 232 THR B N 1
ATOM 4014 C CA . THR B 1 232 ? -7.281 -9.398 2.309 1 97.88 232 THR B CA 1
ATOM 4015 C C . THR B 1 232 ? -7.105 -9.164 3.807 1 97.88 232 THR B C 1
ATOM 4017 O O . THR B 1 232 ? -6.508 -8.164 4.219 1 97.88 232 THR B O 1
ATOM 4020 N N . ILE B 1 233 ? -7.629 -10.133 4.609 1 98.12 233 ILE B N 1
ATOM 4021 C CA . ILE B 1 233 ? -7.457 -10.055 6.055 1 98.12 233 ILE B CA 1
ATOM 4022 C C . ILE B 1 233 ? -5.969 -10.039 6.398 1 98.12 233 ILE B C 1
ATOM 4024 O O . ILE B 1 233 ? -5.516 -9.227 7.207 1 98.12 233 ILE B O 1
ATOM 4028 N N . LEU B 1 234 ? -5.223 -10.906 5.727 1 97.5 234 LEU B N 1
ATOM 4029 C CA . LEU B 1 234 ? -3.783 -10.961 5.957 1 97.5 234 LEU B CA 1
ATOM 4030 C C . LEU B 1 234 ? -3.117 -9.648 5.551 1 97.5 234 LEU B C 1
ATOM 4032 O O . LEU B 1 234 ? -2.188 -9.188 6.215 1 97.5 234 LEU B O 1
ATOM 4036 N N . SER B 1 235 ? -3.594 -9.039 4.461 1 97.25 235 SER B N 1
ATOM 4037 C CA . SER B 1 235 ? -3.043 -7.766 4.012 1 97.25 235 SER B CA 1
ATOM 4038 C C . SER B 1 235 ? -3.285 -6.664 5.035 1 97.25 235 SER B C 1
ATOM 4040 O O . SER B 1 235 ? -2.41 -5.828 5.273 1 97.25 235 SER B O 1
ATOM 4042 N N . ILE B 1 236 ? -4.43 -6.68 5.625 1 96.5 236 ILE B N 1
ATOM 4043 C CA . ILE B 1 236 ? -4.766 -5.684 6.637 1 96.5 236 ILE B CA 1
ATOM 4044 C C . ILE B 1 236 ? -3.803 -5.797 7.816 1 96.5 236 ILE B C 1
ATOM 4046 O O . ILE B 1 236 ? -3.291 -4.793 8.312 1 96.5 236 ILE B O 1
ATOM 4050 N N . GLN B 1 237 ? -3.555 -7.023 8.281 1 96.06 237 GLN B N 1
ATOM 4051 C CA . GLN B 1 237 ? -2.576 -7.242 9.336 1 96.06 237 GLN B CA 1
ATOM 4052 C C . GLN B 1 237 ? -1.212 -6.68 8.953 1 96.06 237 GLN B C 1
ATOM 4054 O O . GLN B 1 237 ? -0.558 -6.016 9.766 1 96.06 237 GLN B O 1
ATOM 4059 N N . TRP B 1 238 ? -0.842 -6.984 7.734 1 95.94 238 TRP B N 1
ATOM 4060 C CA . TRP B 1 238 ? 0.462 -6.527 7.262 1 95.94 238 TRP B CA 1
ATOM 4061 C C . TRP B 1 238 ? 0.539 -5.004 7.262 1 95.94 238 TRP B C 1
ATOM 4063 O O . TRP B 1 238 ? 1.513 -4.426 7.75 1 95.94 238 TRP B O 1
ATOM 4073 N N . PHE B 1 239 ? -0.477 -4.34 6.711 1 94.94 239 PHE B N 1
ATOM 4074 C CA . PHE B 1 239 ? -0.51 -2.883 6.672 1 94.94 239 PHE B CA 1
ATOM 4075 C C . PHE B 1 239 ? -0.496 -2.305 8.086 1 94.94 239 PHE B C 1
ATOM 4077 O O . PHE B 1 239 ? 0.15 -1.286 8.336 1 94.94 239 PHE B O 1
ATOM 4084 N N . ASP B 1 240 ? -1.193 -2.951 8.969 1 91.94 240 ASP B N 1
ATOM 4085 C CA . ASP B 1 240 ? -1.235 -2.498 10.359 1 91.94 240 ASP B CA 1
ATOM 4086 C C . ASP B 1 240 ? 0.146 -2.578 11 1 91.94 240 ASP B C 1
ATOM 4088 O O . ASP B 1 240 ? 0.595 -1.624 11.641 1 91.94 240 ASP B O 1
ATOM 4092 N N . GLN B 1 241 ? 0.779 -3.684 10.805 1 91.81 241 GLN B N 1
ATOM 4093 C CA . GLN B 1 241 ? 2.102 -3.908 11.375 1 91.81 241 GLN B CA 1
ATOM 4094 C C . GLN B 1 241 ? 3.125 -2.938 10.797 1 91.81 241 GLN B C 1
ATOM 4096 O O . GLN B 1 241 ? 4.055 -2.52 11.492 1 91.81 241 GLN B O 1
ATOM 4101 N N . LYS B 1 242 ? 2.914 -2.533 9.562 1 91.5 242 LYS B N 1
ATOM 4102 C CA . LYS B 1 242 ? 3.828 -1.6 8.906 1 91.5 242 LYS B CA 1
ATOM 4103 C C . LYS B 1 242 ? 3.381 -0.155 9.117 1 91.5 242 LYS B C 1
ATOM 4105 O O . LYS B 1 242 ? 4.031 0.776 8.633 1 91.5 242 LYS B O 1
ATOM 4110 N N . GLN B 1 243 ? 2.258 0.025 9.766 1 88.94 243 GLN B N 1
ATOM 4111 C CA . GLN B 1 243 ? 1.696 1.331 10.094 1 88.94 243 GLN B CA 1
ATOM 4112 C C . GLN B 1 243 ? 1.356 2.117 8.836 1 88.94 243 GLN B C 1
ATOM 4114 O O . GLN B 1 243 ? 1.594 3.324 8.766 1 88.94 243 GLN B O 1
ATOM 4119 N N . LEU B 1 244 ? 0.957 1.41 7.805 1 92.19 244 LEU B N 1
ATOM 4120 C CA . LEU B 1 244 ? 0.454 1.997 6.566 1 92.19 244 LEU B CA 1
ATOM 4121 C C . LEU B 1 244 ? -1.053 2.221 6.645 1 92.19 244 LEU B C 1
ATOM 4123 O O . LEU B 1 244 ? -1.83 1.431 6.105 1 92.19 244 LEU B O 1
ATOM 4127 N N . ILE B 1 245 ? -1.437 3.322 7.172 1 91.88 245 ILE B N 1
ATOM 4128 C CA . ILE B 1 245 ? -2.797 3.568 7.637 1 91.88 245 ILE B CA 1
ATOM 4129 C C . ILE B 1 245 ? -3.736 3.697 6.438 1 91.88 245 ILE B C 1
ATOM 4131 O O . ILE B 1 245 ? -4.828 3.123 6.434 1 91.88 245 ILE B O 1
ATOM 4135 N N . GLN B 1 246 ? -3.34 4.484 5.48 1 91.75 246 GLN B N 1
ATOM 4136 C CA . GLN B 1 246 ? -4.207 4.684 4.324 1 91.75 246 GLN B CA 1
ATOM 4137 C C . GLN B 1 246 ? -4.449 3.371 3.584 1 91.75 246 GLN B C 1
ATOM 4139 O O . GLN B 1 246 ? -5.586 3.053 3.23 1 91.75 246 GLN B O 1
ATOM 4144 N N . GLN B 1 247 ? -3.41 2.602 3.373 1 94.44 247 GLN B N 1
ATOM 4145 C CA . GLN B 1 247 ? -3.537 1.312 2.703 1 94.44 247 GLN B CA 1
ATOM 4146 C C . GLN B 1 247 ? -4.43 0.363 3.498 1 94.44 247 GLN B C 1
ATOM 4148 O O . GLN B 1 247 ? -5.234 -0.37 2.922 1 94.44 247 GLN B O 1
ATOM 4153 N N . ARG B 1 248 ? -4.234 0.403 4.812 1 94.62 248 ARG B N 1
ATOM 4154 C CA . ARG B 1 248 ? -5.094 -0.407 5.672 1 94.62 248 ARG B CA 1
ATOM 4155 C C . ARG B 1 248 ? -6.562 -0.05 5.477 1 94.62 248 ARG B C 1
ATOM 4157 O O . ARG B 1 248 ? -7.41 -0.936 5.348 1 94.62 248 ARG B O 1
ATOM 4164 N N . ARG B 1 249 ? -6.859 1.205 5.406 1 92.81 249 ARG B N 1
ATOM 4165 C CA . ARG B 1 249 ? -8.227 1.674 5.215 1 92.81 249 ARG B CA 1
ATOM 4166 C C . ARG B 1 249 ? -8.773 1.229 3.863 1 92.81 249 ARG B C 1
ATOM 4168 O O . ARG B 1 249 ? -9.922 0.789 3.766 1 92.81 249 ARG B O 1
ATOM 4175 N N . TYR B 1 250 ? -7.938 1.414 2.844 1 95.38 250 TYR B N 1
ATOM 4176 C CA . TYR B 1 250 ? -8.352 0.941 1.526 1 95.38 250 TYR B CA 1
ATOM 4177 C C . TYR B 1 250 ? -8.727 -0.535 1.57 1 95.38 250 TYR B C 1
ATOM 4179 O O . TYR B 1 250 ? -9.781 -0.928 1.065 1 95.38 250 TYR B O 1
ATOM 4187 N N . ALA B 1 251 ? -7.883 -1.356 2.184 1 96.38 251 ALA B N 1
ATOM 4188 C CA . ALA B 1 251 ? -8.109 -2.797 2.266 1 96.38 251 ALA B CA 1
ATOM 4189 C C . ALA B 1 251 ? -9.383 -3.107 3.045 1 96.38 251 ALA B C 1
ATOM 4191 O O . ALA B 1 251 ? -10.117 -4.039 2.703 1 96.38 251 ALA B O 1
ATOM 4192 N N . GLU B 1 252 ? -9.656 -2.328 4.105 1 94.44 252 GLU B N 1
ATOM 4193 C CA . GLU B 1 252 ? -10.867 -2.52 4.906 1 94.44 252 GLU B CA 1
ATOM 4194 C C . GLU B 1 252 ? -12.125 -2.268 4.078 1 94.44 252 GLU B C 1
ATOM 4196 O O . GLU B 1 252 ? -13.102 -3.01 4.184 1 94.44 252 GLU B O 1
ATOM 4201 N N . HIS B 1 253 ? -12.094 -1.271 3.299 1 91.31 253 HIS B N 1
ATOM 4202 C CA . HIS B 1 253 ? -13.25 -0.993 2.455 1 91.31 253 HIS B CA 1
ATOM 4203 C C . HIS B 1 253 ? -13.43 -2.07 1.391 1 91.31 253 HIS B C 1
ATOM 4205 O O . HIS B 1 253 ? -14.555 -2.467 1.085 1 91.31 253 HIS B O 1
ATOM 4211 N N . TYR B 1 254 ? -12.305 -2.5 0.85 1 94.75 254 TYR B N 1
ATOM 4212 C CA . TYR B 1 254 ? -12.367 -3.625 -0.078 1 94.75 254 TYR B CA 1
ATOM 4213 C C . TYR B 1 254 ? -12.984 -4.848 0.587 1 94.75 254 TYR B C 1
ATOM 4215 O O . TYR B 1 254 ? -13.859 -5.5 0.008 1 94.75 254 TYR B O 1
ATOM 4223 N N . LEU B 1 255 ? -12.555 -5.113 1.811 1 95.62 255 LEU B N 1
ATOM 4224 C CA . LEU B 1 255 ? -13.078 -6.246 2.568 1 95.62 255 LEU B CA 1
ATOM 4225 C C . LEU B 1 255 ? -14.586 -6.102 2.785 1 95.62 255 LEU B C 1
ATOM 4227 O O . LEU B 1 255 ? -15.328 -7.074 2.646 1 95.62 255 LEU B O 1
ATOM 4231 N N . THR B 1 256 ? -15.062 -4.898 3.086 1 92.88 256 THR B N 1
ATOM 4232 C CA . THR B 1 256 ? -16.484 -4.629 3.26 1 92.88 256 THR B CA 1
ATOM 4233 C C . THR B 1 256 ? -17.25 -4.941 1.981 1 92.88 256 THR B C 1
ATOM 4235 O O . THR B 1 256 ? -18.328 -5.543 2.029 1 92.88 256 THR B O 1
ATOM 4238 N N . THR B 1 257 ? -16.656 -4.57 0.866 1 90.88 257 THR B N 1
ATOM 4239 C CA . THR B 1 257 ? -17.281 -4.832 -0.419 1 90.88 257 THR B CA 1
ATOM 4240 C C . THR B 1 257 ? -17.375 -6.332 -0.682 1 90.88 257 THR B C 1
ATOM 4242 O O . THR B 1 257 ? -18.391 -6.812 -1.21 1 90.88 257 THR B O 1
ATOM 4245 N N . LEU B 1 258 ? -16.344 -7.07 -0.354 1 94.19 258 LEU B N 1
ATOM 4246 C CA . LEU B 1 258 ? -16.328 -8.516 -0.555 1 94.19 258 LEU B CA 1
ATOM 4247 C C . LEU B 1 258 ? -17.406 -9.195 0.284 1 94.19 258 LEU B C 1
ATOM 4249 O O . LEU B 1 258 ? -18 -10.195 -0.141 1 94.19 258 LEU B O 1
ATOM 4253 N N . LEU B 1 259 ? -17.641 -8.68 1.483 1 93.62 259 LEU B N 1
ATOM 4254 C CA . LEU B 1 259 ? -18.547 -9.312 2.438 1 93.62 259 LEU B CA 1
ATOM 4255 C C . LEU B 1 259 ? -20 -8.984 2.107 1 93.62 259 LEU B C 1
ATOM 4257 O O . LEU B 1 259 ? -20.922 -9.648 2.592 1 93.62 259 LEU B O 1
ATOM 4261 N N . GLY B 1 260 ? -20.375 -7.805 1.364 1 80.62 260 GLY B N 1
ATOM 4262 C CA . GLY B 1 260 ? -21.734 -7.375 1.049 1 80.62 260 GLY B CA 1
ATOM 4263 C C . GLY B 1 260 ? -22.281 -8.016 -0.211 1 80.62 260 GLY B C 1
ATOM 4264 O O . GLY B 1 260 ? -21.531 -8.633 -0.976 1 80.62 260 GLY B O 1
#

Foldseek 3Di:
DCVVPHVQWDKDQPDDDPSQWIWIDHDPFIKIKGKQADPLVQVCLVLQQAAHWDDWDADPVGIIMTIGGDFAFAFDDLQCLLPLVVLQSLLVQQVDPVSQVVCVVVPFDEDALVNLLVVQCPPPVNVVCLVVPVLSVLLSVVLVVCRVLQDDDRWGKDQLDQPSRQWTQGPVRRIHGHDSPPIHGYDSLSNLLVSCVPRNPPVCSQVSVVSNVDGDDPNSVSNSLSNVSSVLSVVLVVCVVVVVVVVNVVSSVVNVVSSD/DCVVPHVQWDKDQPDDDVSQWIWIDHDPFIKIKGKQADPLVQVCLVLQQAAHWDDWDADPVGIIMTIGGDFAFAFDDLQCLLPLVVLQSLLVQQVDPVSQVVCVVVPFDEDALVNLLVVQCPPPVNVVCLVVPVLSVLLSVVLVVCRVLQDDDRWGKDQLDQPSRQWTQGPVRRIHGHDSPPIHGYDSLSNLLVSCVPRNPPVCSQVSVVSNPDGDDPNSVSNSLSNVSSVLSVVLVVCVVVVVVVVNVVSSVVNVVSSD

Nearest PDB structures (foldseek):
  7s3l-assembly1_A  TM=9.175E-01  e=1.237E-31  Bacillus subtilis PY79
  5uxb-assembly2_B  TM=6.477E-01  e=8.021E-09  Brachybacterium faecium DSM 4810
  5uxb-assembly1_A  TM=6.613E-01  e=2.525E-08  Brachybacterium faecium DSM 4810
  2ppq-assembly1_A-2  TM=6.690E-01  e=8.237E-06  Agrobacterium fabrum str. C58
  3hav-assembly3_C  TM=5.616E-01  e=1.207E-05  Enterococcus faecium

Sequence (520 aa):
MEDLLGKEWDIHPAGGATGEAYFAKFEDKRLFLKRNSSPFLAVLSAEGIVPKLVWTKRLENGDVITAQHWLDGRELKPIDMKNPNVAKLLNKIHSSKELLDMLMRIGKAPLMPQELLSELVNTPYFVQASQDNHLINQAIQSLHSSIDQIDYSEYVVCHCDMNHNNWLLTDQDQLFLIDWDGAMVADPAIDIGMLLYSYIPELEWEEWMSHYGLTLDDSLRNRMKWYVIYQTILSIQWFDQKQLIQQRRYAEHYLTTLLGMEDLLGKEWDIHPAGGATGEAYFAKFEDKRLFLKRNSSPFLAVLSAEGIVPKLVWTKRLENGDVITAQHWLDGRELKPIDMKNPNVAKLLNKIHSSKELLDMLMRIGKAPLMPQELLSELVNTPYFVQASQDNHLINQAIQSLHSSIDQIDYSEYVVCHCDMNHNNWLLTDQDQLFLIDWDGAMVADPAIDIGMLLYSYIPELEWEEWMSHYGLTLDDSLRNRMKWYVIYQTILSIQWFDQKQLIQQRRYAEHYLTTLLG